Protein AF-A0A7J6A3S3-F1 (afdb_monomer)

Sequence (458 aa):
MMNRGLHRRSSSHIQTTSTERMDTSGTKVLETADDIQERRQQVLDRYRRFKELSTVRRQKLEDSYRFQFFRRDADELEKWIQEKLQIASDENYKDPSNLQGKLQKHQAFEAEVQANSGAIIKLDETGNLMISESHFASETIRSRLEELHRLWDLLLQKTKEKGVRLLQAQKLVQYLRECEDALDWITDKEAIVTSEELGQDLEHVEVLQKKFEEFQTDLAAHEERVNEVNQDAAKLTQENHPETELILKKQEEVNAAWQRLKGLAQQRQGKLFGAAEVQRFNRDVDETISWIKEKEQLMASDDFGRDLASVQALLRKH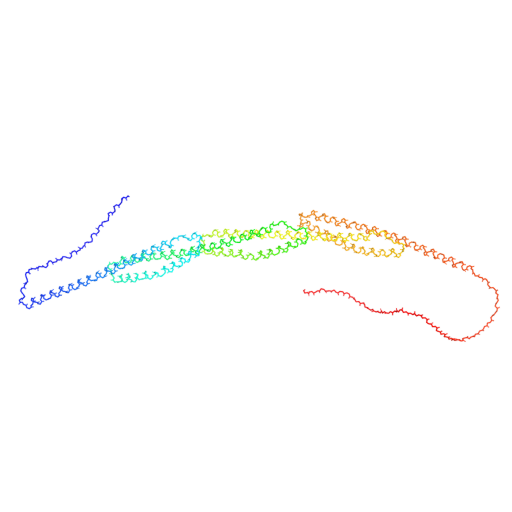EGLERDLAALEDKVNTLGGEAERLQQTHPQNASQIHLKRDELITNWEQIRTLAAERHAHLNDSYRLQRFTADFRDLTSWLCSTDTKNTRERSIPTKTALNPQPRQGGSPEHRTLRIRGGQGEAGNSSGGEGVSAGAVGAA

Organism: Ameiurus melas (NCBI:txid219545)

Solvent-accessible surface area (backbone atoms only — not comparable to full-atom values): 26618 Å² total; per-residue (Å²): 135,90,81,89,80,90,75,82,81,80,77,76,79,73,80,74,74,77,75,76,75,78,78,81,70,74,86,73,82,72,86,47,75,62,52,49,51,51,54,50,49,55,51,53,51,51,50,49,52,48,52,52,53,50,51,53,51,50,49,53,51,50,54,54,49,51,51,53,50,52,49,51,54,51,54,52,49,49,53,51,50,55,58,50,36,56,63,32,66,54,69,68,51,79,49,77,71,61,48,69,61,52,47,54,53,46,53,54,48,51,51,52,56,59,69,50,50,62,58,59,53,51,50,48,56,53,46,51,50,41,39,75,70,65,40,97,55,33,68,63,49,49,56,50,50,55,52,49,51,53,51,50,52,51,37,53,51,35,38,52,52,44,52,53,46,37,54,50,43,47,53,50,55,52,52,52,49,56,48,46,57,50,44,53,52,48,53,60,50,44,63,60,42,66,57,82,81,53,56,93,49,50,70,50,19,52,52,52,46,53,55,46,53,53,50,50,51,53,52,59,65,50,48,56,60,57,50,49,54,50,50,52,43,50,52,42,48,74,69,63,42,93,59,41,69,60,44,51,53,50,48,49,51,48,51,53,52,51,53,48,46,51,52,42,43,52,52,40,50,53,50,42,51,53,39,36,54,54,35,48,51,51,50,54,49,53,53,50,46,51,52,48,53,55,54,41,63,70,59,71,57,91,78,42,56,92,43,54,67,50,21,54,51,51,48,56,54,46,57,50,52,51,54,54,46,53,56,48,49,55,51,51,53,50,51,48,55,49,40,55,53,45,32,70,79,37,62,93,48,24,70,60,45,49,53,52,47,50,52,47,51,53,56,50,54,50,44,54,50,52,51,52,51,48,50,51,52,37,51,50,39,38,53,51,30,44,52,51,47,55,50,50,52,50,50,52,48,51,55,52,50,53,57,50,55,58,51,70,72,64,72,85,90,83,88,83,84,87,86,90,88,87,87,85,82,85,84,84,87,78,91,78,88,79,88,85,82,88,84,86,85,90,85,82,84,90,82,90,84,84,82,88,91,81,90,84,90,134

InterPro domains:
  IPR002017 Spectrin repeat [PF00435] (65-167)
  IPR002017 Spectrin repeat [PF00435] (171-272)
  IPR002017 Spectrin repeat [PF00435] (277-379)
  IPR018159 Spectrin/alpha-actinin [SM00150] (68-167)
  IPR018159 Spectrin/alpha-actinin [SM00150] (173-273)
  IPR018159 Spectrin/alpha-actinin [SM00150] (279-379)
  IPR018159 Spectrin/alpha-actinin [cd00176] (33-169)
  IPR018159 Spectrin/alpha-actinin [cd00176] (171-382)

Secondary structure (DSSP, 8-state):
-------------------------------SHHHHHHHHHHHHHHHHHHHHHHHHHHHHHHHHHHHHHHHHHHHHHHHHHHHHHHHHH--GGGS-TTHHHHHHHHHHHHHHHHHTHHHHHHHHHHHHHHHHTT-TTHHHHHHHHHHHHHHHHHHHHHHHHHHHHHHHHHHHHHHHHHHHHHHHHHHHHHHHHT-----SSHHHHHHHHHHHHHHHHHHHHHHHHHHHHHHHHHHHHHTT-TTHHHHHHHHHHHHHHHHHHHHHHHHHHHHHHHHHHHHHHHHHHHHHHHHHHHHHHHH------SSHHHHHHHHHHHHHHHHHHHHHHHHHHHHHHHHHHHHHH-GGGHHHHHHHHHHHHHHHHHHHHHHHHHHHHHHHHHHHHHHHHHHHHHHHHHHHHHHHHHHHT-PPP---------------------------------------------

Mean predicted aligned error: 14.82 Å

pLDDT: mean 84.34, std 21.34, range [29.48, 98.5]

Foldseek 3Di:
DDDDDDDDDPPDDPPPPPPPPPPPPDDPDQPDPVSVVVVVVVVVVVVVVVVVVVVVVVVLVVLV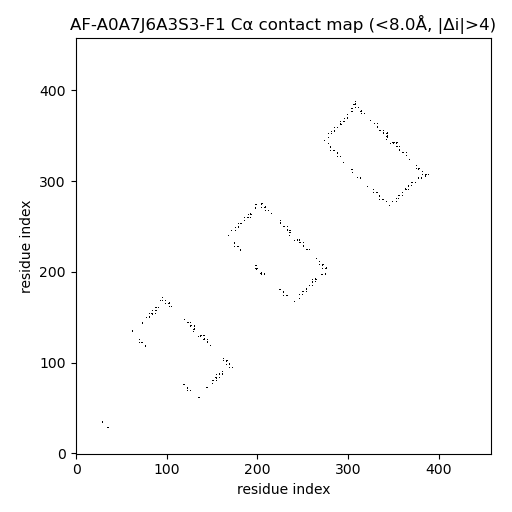VLVVVLVVLLVVLVVVLVVLLVVLQDPCLVDLPPLVVVLVVLVVSVVVLVVCPVSLVVSCVSLVVCLVVVRPCNVVSVVSNVVSVVSSVSSVVSSVVNNVSSVLSNLVVVLVVLLVVLLVVLVVLLVVLPDPDQDDALVRLVVVLVVLVVVVVVLVVCVVSLVVSVVSLVVCVVVVRVVNVVSVVSNVVSVVSSVVSVVSSVVSNLSSVLSNLLNVLLVLLVVLLVVLVVLLVVLPDPDLDDALVRLVVVLVVLVVSVVVLVVSVVSLVVSLVSLVVSCVVPVVCNVVSVVSNVVSVVSSVVSVVSSVVSNVSSVVSNVVNVVVVVVVVVVVVVVVVVVVVVVVVDDDDDDDDDDDDDDDDDDDDDDDDDDDDDDDDDDDDDDDDDDDDDDDDD

Nearest PDB structures (foldseek):
  3kbt-assembly1_A  TM=8.729E-01  e=1.247E-10  Homo sapiens
  3kbt-assembly2_B  TM=8.020E-01  e=3.133E-11  Homo sapiens
  6m3p-assembly2_B  TM=8.905E-01  e=3.599E-10  Mus musculus
  1s35-assembly1_A  TM=8.225E-01  e=2.276E-05  Homo sapiens
  7n6g-assembly1_1T  TM=2.103E-01  e=6.581E+00  Chlamydomonas reinhardtii

Structure (mmCIF, N/CA/C/O backbone):
data_AF-A0A7J6A3S3-F1
#
_entry.id   AF-A0A7J6A3S3-F1
#
loop_
_atom_site.group_PDB
_atom_site.id
_atom_site.type_symbol
_atom_site.label_atom_id
_atom_site.label_alt_id
_atom_site.label_comp_id
_atom_site.label_asym_id
_atom_site.label_entity_id
_atom_site.label_seq_id
_atom_site.pdbx_PDB_ins_code
_atom_site.Cartn_x
_atom_site.Cartn_y
_atom_site.Cartn_z
_atom_site.occupancy
_atom_site.B_iso_or_equiv
_atom_site.auth_seq_id
_atom_site.auth_comp_id
_atom_site.auth_asym_id
_atom_site.auth_atom_id
_atom_site.pdbx_PDB_model_num
ATOM 1 N N . MET A 1 1 ? -42.466 26.574 41.053 1.00 37.53 1 MET A N 1
ATOM 2 C CA . MET A 1 1 ? -43.891 26.298 40.772 1.00 37.53 1 MET A CA 1
ATOM 3 C C . MET A 1 1 ? -44.361 25.196 41.702 1.00 37.53 1 MET A C 1
ATOM 5 O O . MET A 1 1 ? -43.695 24.179 41.823 1.00 37.53 1 MET A O 1
ATOM 9 N N . MET A 1 2 ? -45.435 25.475 42.432 1.00 37.62 2 MET A N 1
ATOM 10 C CA . MET A 1 2 ? -46.061 24.598 43.418 1.00 37.62 2 MET A CA 1
ATOM 11 C C . MET A 1 2 ? -46.758 23.428 42.720 1.00 37.62 2 MET A C 1
ATOM 13 O O . MET A 1 2 ? -47.491 23.662 41.765 1.00 37.62 2 MET A O 1
ATOM 17 N N . ASN A 1 3 ? -46.628 22.205 43.240 1.00 32.72 3 ASN A N 1
ATOM 18 C CA . ASN A 1 3 ? -47.689 21.218 43.067 1.00 32.72 3 ASN A CA 1
ATOM 19 C C . ASN A 1 3 ? -47.819 20.336 44.317 1.00 32.72 3 ASN A C 1
ATOM 21 O O . ASN A 1 3 ? -46.970 19.500 44.617 1.00 32.72 3 ASN A O 1
ATOM 25 N N . ARG A 1 4 ? -48.882 20.596 45.085 1.00 41.41 4 ARG A N 1
ATOM 26 C CA . ARG A 1 4 ? -49.315 19.813 46.246 1.00 41.41 4 ARG A CA 1
ATOM 27 C C . ARG A 1 4 ? -50.158 18.645 45.734 1.00 41.41 4 ARG A C 1
ATOM 29 O O . ARG A 1 4 ? -51.322 18.834 45.402 1.00 41.41 4 ARG A O 1
ATOM 36 N N . GLY A 1 5 ? -49.580 17.448 45.697 1.00 34.69 5 GLY A N 1
ATOM 37 C CA . GLY A 1 5 ? -50.294 16.203 45.409 1.00 34.69 5 GLY A CA 1
ATOM 38 C C . GLY A 1 5 ? -50.732 15.505 46.694 1.00 34.69 5 GLY A C 1
ATOM 39 O O . GLY A 1 5 ? -49.954 14.785 47.311 1.00 34.69 5 GLY A O 1
ATOM 40 N N . LEU A 1 6 ? -51.984 15.727 47.090 1.00 40.16 6 LEU A N 1
ATOM 41 C CA . LEU A 1 6 ? -52.699 14.982 48.127 1.00 40.16 6 LEU A CA 1
ATOM 42 C C . LEU A 1 6 ? -52.705 13.480 47.796 1.00 40.16 6 LEU A C 1
ATOM 44 O O . LEU A 1 6 ? -53.370 13.075 46.847 1.00 40.16 6 LEU A O 1
ATOM 48 N N . HIS A 1 7 ? -52.033 12.649 48.597 1.00 36.28 7 HIS A N 1
ATOM 49 C CA . HIS A 1 7 ? -52.263 11.203 48.596 1.00 36.28 7 HIS A CA 1
ATOM 50 C C . HIS A 1 7 ? -52.925 10.774 49.902 1.00 36.28 7 HIS A C 1
ATOM 52 O O . HIS A 1 7 ? -52.404 10.947 51.005 1.00 36.28 7 HIS A O 1
ATOM 58 N N . ARG A 1 8 ? -54.146 10.264 49.724 1.00 33.00 8 ARG A N 1
ATOM 59 C CA . ARG A 1 8 ? -55.039 9.708 50.735 1.00 33.00 8 ARG A CA 1
ATOM 60 C C . ARG A 1 8 ? -54.307 8.674 51.590 1.00 33.00 8 ARG A C 1
ATOM 62 O O . ARG A 1 8 ? -53.804 7.679 51.081 1.00 33.00 8 ARG A O 1
ATOM 69 N N . ARG A 1 9 ? -54.343 8.878 52.907 1.00 34.47 9 ARG A N 1
ATOM 70 C CA . ARG A 1 9 ? -54.107 7.826 53.900 1.00 34.47 9 ARG A CA 1
ATOM 71 C C . ARG A 1 9 ? -55.178 6.747 53.727 1.00 34.47 9 ARG A C 1
ATOM 73 O O . ARG A 1 9 ? -56.322 6.955 54.125 1.00 34.47 9 ARG A O 1
ATOM 80 N N . SER A 1 10 ? -54.810 5.600 53.165 1.00 32.97 10 SER A N 1
ATOM 81 C CA . SER A 1 10 ? -55.594 4.375 53.322 1.00 32.97 10 SER A CA 1
ATOM 82 C C . SER A 1 10 ? -55.461 3.921 54.771 1.00 32.97 10 SER A C 1
ATOM 84 O O . SER A 1 10 ? -54.450 3.364 55.187 1.00 32.97 10 SER A O 1
ATOM 86 N N . SER A 1 11 ? -56.482 4.261 55.554 1.00 33.53 11 SER A N 1
ATOM 87 C CA . SER A 1 11 ? -56.686 3.816 56.926 1.00 33.53 11 SER A CA 1
ATOM 88 C C . SER A 1 11 ? -56.965 2.313 56.912 1.00 33.53 11 SER A C 1
ATOM 90 O O . SER A 1 11 ? -58.098 1.884 56.698 1.00 33.53 11 SER A O 1
ATOM 92 N N . SER A 1 12 ? -55.926 1.497 57.086 1.00 36.50 12 SER A N 1
ATOM 93 C CA . SER A 1 12 ? -56.087 0.078 57.383 1.00 36.50 12 SER A CA 1
ATOM 94 C C . SER A 1 12 ? -56.670 -0.035 58.788 1.00 36.50 12 SER A C 1
ATOM 96 O O . SER A 1 12 ? -55.982 0.224 59.778 1.00 36.50 12 SER A O 1
ATOM 98 N N . HIS A 1 13 ? -57.961 -0.364 58.843 1.00 31.50 13 HIS A N 1
ATOM 99 C CA . HIS A 1 13 ? -58.695 -0.742 60.043 1.00 31.50 13 HIS A CA 1
ATOM 100 C C . HIS A 1 13 ? -57.871 -1.741 60.861 1.00 31.50 13 HIS A C 1
ATOM 102 O O . HIS A 1 13 ? -57.792 -2.925 60.539 1.00 31.50 13 HIS A O 1
ATOM 108 N N . ILE A 1 14 ? -57.274 -1.259 61.947 1.00 33.75 14 ILE A N 1
ATOM 109 C CA . ILE A 1 14 ? -56.902 -2.115 63.062 1.00 33.75 14 ILE A CA 1
ATOM 110 C C . ILE A 1 14 ? -58.241 -2.543 63.652 1.00 33.75 14 ILE A C 1
ATOM 112 O O . ILE A 1 14 ? -58.913 -1.741 64.300 1.00 33.75 14 ILE A O 1
ATOM 116 N N . GLN A 1 15 ? -58.661 -3.782 63.385 1.00 30.69 15 GLN A N 1
ATOM 117 C CA . GLN A 1 15 ? -59.634 -4.443 64.243 1.00 30.69 15 GLN A CA 1
ATOM 118 C C . GLN A 1 15 ? -59.018 -4.459 65.639 1.00 30.69 15 GLN A C 1
ATOM 120 O O . GLN A 1 15 ? -58.159 -5.275 65.965 1.00 30.69 15 GLN A O 1
ATOM 125 N N . THR A 1 16 ? -59.415 -3.477 66.441 1.00 29.48 16 THR A N 1
ATOM 126 C CA . THR A 1 16 ? -59.269 -3.483 67.883 1.00 29.48 16 THR A CA 1
ATOM 127 C C . THR A 1 16 ? -59.963 -4.745 68.364 1.00 29.48 16 THR A C 1
ATOM 129 O O . THR A 1 16 ? -61.187 -4.784 68.467 1.00 29.48 16 THR A O 1
ATOM 132 N N . THR A 1 17 ? -59.193 -5.806 68.598 1.00 33.88 17 THR A N 1
ATOM 133 C CA . THR A 1 17 ? -59.654 -6.934 69.397 1.00 33.88 17 THR A CA 1
ATOM 134 C C . THR A 1 17 ? -60.092 -6.342 70.723 1.00 33.88 17 THR A C 1
ATOM 136 O O . THR A 1 17 ? -59.249 -5.815 71.453 1.00 33.88 17 THR A O 1
ATOM 139 N N . SER A 1 18 ? -61.404 -6.348 70.970 1.00 31.77 18 SER A N 1
ATOM 140 C CA . SER A 1 18 ? -62.018 -5.927 72.219 1.00 31.77 18 SER A CA 1
ATOM 141 C C . SER A 1 18 ? -61.212 -6.488 73.380 1.00 31.77 18 SER A C 1
ATOM 143 O O . SER A 1 18 ? -61.221 -7.688 73.646 1.00 31.77 18 SER A O 1
ATOM 145 N N . THR A 1 19 ? -60.473 -5.614 74.051 1.00 40.25 19 THR A N 1
ATOM 146 C CA . THR A 1 19 ? -59.944 -5.870 75.378 1.00 40.25 19 THR A CA 1
ATOM 147 C C . THR A 1 19 ? -61.158 -5.979 76.286 1.00 40.25 19 THR A C 1
ATOM 149 O O . THR A 1 19 ? -61.692 -4.972 76.749 1.00 40.25 19 THR A O 1
ATOM 152 N N . GLU A 1 20 ? -61.632 -7.207 76.504 1.00 38.62 20 GLU A N 1
ATOM 153 C CA . GLU A 1 20 ? -62.482 -7.508 77.649 1.00 38.62 20 GLU A CA 1
ATOM 154 C C . GLU A 1 20 ? -61.769 -6.955 78.883 1.00 38.62 20 GLU A C 1
ATOM 156 O O . GLU A 1 20 ? -60.690 -7.414 79.272 1.00 38.62 20 GLU A O 1
ATOM 161 N N . ARG A 1 21 ? -62.342 -5.888 79.449 1.00 39.34 21 ARG A N 1
ATOM 162 C CA . ARG A 1 21 ? -61.961 -5.383 80.762 1.00 39.34 21 ARG A CA 1
ATOM 163 C C . ARG A 1 21 ? -62.037 -6.569 81.713 1.00 39.34 21 ARG A C 1
ATOM 165 O O . ARG A 1 21 ? -63.109 -7.139 81.885 1.00 39.34 21 ARG A O 1
ATOM 172 N N . MET A 1 22 ? -60.906 -6.937 82.315 1.00 42.81 22 MET A N 1
ATOM 173 C CA . MET A 1 22 ? -60.931 -7.826 83.468 1.00 42.81 22 MET A CA 1
ATOM 174 C C . MET A 1 22 ? -61.766 -7.136 84.540 1.00 42.81 22 MET A C 1
ATOM 176 O O . MET A 1 22 ? -61.355 -6.110 85.078 1.00 42.81 22 MET A O 1
ATOM 180 N N . ASP A 1 23 ? -62.942 -7.693 84.802 1.00 41.81 23 ASP A N 1
ATOM 181 C CA . ASP A 1 23 ? -63.713 -7.392 85.992 1.00 41.81 23 ASP A CA 1
ATOM 182 C C . ASP A 1 23 ? -62.837 -7.724 87.208 1.00 41.81 23 ASP A C 1
ATOM 184 O O . ASP A 1 23 ? -62.494 -8.880 87.461 1.00 41.81 23 ASP A O 1
ATOM 188 N N . THR A 1 24 ? -62.388 -6.686 87.909 1.00 43.84 24 THR A N 1
ATOM 189 C CA . THR A 1 24 ? -61.737 -6.793 89.214 1.00 43.84 24 THR A CA 1
ATOM 190 C C . THR A 1 24 ? -62.798 -6.630 90.299 1.00 43.84 24 THR A C 1
ATOM 192 O O . THR A 1 24 ? -62.656 -5.792 91.190 1.00 43.84 24 THR A O 1
ATOM 195 N N . SER A 1 25 ? -63.895 -7.383 90.211 1.00 40.28 25 SER A N 1
ATOM 196 C CA . SER A 1 25 ? -64.714 -7.656 91.386 1.00 40.28 25 SER A CA 1
ATOM 197 C C . SER A 1 25 ? -63.900 -8.556 92.328 1.00 40.28 25 SER A C 1
ATOM 199 O O . SER A 1 25 ? -63.110 -9.393 91.886 1.00 40.28 25 SER A O 1
ATOM 201 N N . GLY A 1 26 ? -63.972 -8.255 93.628 1.00 46.59 26 GLY A N 1
ATOM 202 C CA . GLY A 1 26 ? -63.025 -8.689 94.658 1.00 46.59 26 GLY A CA 1
ATOM 203 C C . GLY A 1 26 ? -62.663 -10.174 94.621 1.00 46.59 26 GLY A C 1
ATOM 204 O O . GLY A 1 26 ? -63.482 -11.026 94.288 1.00 46.59 26 GLY A O 1
ATOM 205 N N . THR A 1 27 ? -61.413 -10.470 94.977 1.00 53.56 27 THR A N 1
ATOM 206 C CA . THR A 1 27 ? -60.845 -11.816 95.105 1.00 53.56 27 THR A CA 1
ATOM 207 C C . THR A 1 27 ? -61.840 -12.748 95.807 1.00 53.56 27 THR A C 1
ATOM 209 O O . THR A 1 27 ? -62.003 -12.659 97.023 1.00 53.56 27 THR A O 1
ATOM 212 N N . LYS A 1 28 ? -62.539 -13.612 95.054 1.00 59.28 28 LYS A N 1
ATOM 213 C CA . LYS A 1 28 ? -63.401 -14.649 95.638 1.00 59.28 28 LYS A CA 1
ATOM 214 C C . LYS A 1 28 ? -62.560 -15.480 96.607 1.00 59.28 28 LYS A C 1
ATOM 216 O O . LYS A 1 28 ? -61.466 -15.920 96.245 1.00 59.28 28 LYS A O 1
ATOM 221 N N . VAL A 1 29 ? -63.059 -15.656 97.828 1.00 58.66 29 VAL A N 1
ATOM 222 C CA . VAL A 1 29 ? -62.458 -16.550 98.820 1.00 58.66 29 VAL A CA 1
ATOM 223 C C . VAL A 1 29 ? -62.518 -17.964 98.237 1.00 58.66 29 VAL A C 1
ATOM 225 O O . VAL A 1 29 ? -63.577 -18.412 97.811 1.00 58.66 29 VAL A O 1
ATOM 228 N N . LEU A 1 30 ? -61.360 -18.613 98.109 1.00 69.50 30 LEU A N 1
ATOM 229 C CA . LEU A 1 30 ? -61.243 -19.967 97.567 1.00 69.50 30 LEU A CA 1
ATOM 230 C C . LEU A 1 30 ? -61.610 -20.945 98.689 1.00 69.50 30 LEU A C 1
ATOM 232 O O . LEU A 1 30 ? -60.793 -21.179 99.578 1.00 69.50 30 LEU A O 1
ATOM 236 N N . GLU A 1 31 ? -62.839 -21.456 98.689 1.00 67.69 31 GLU A N 1
ATOM 237 C CA . GLU A 1 31 ? -63.371 -22.270 99.794 1.00 67.69 31 GLU A CA 1
ATOM 238 C C . GLU A 1 31 ? -63.312 -23.775 99.500 1.00 67.69 31 GLU A C 1
ATOM 240 O O . GLU A 1 31 ? -63.261 -24.582 100.430 1.00 67.69 31 GLU A O 1
ATOM 245 N N . THR A 1 32 ? -63.253 -24.169 98.223 1.00 74.06 32 THR A N 1
ATOM 246 C CA . THR A 1 32 ? -63.223 -25.577 97.804 1.00 74.06 32 THR A CA 1
ATOM 247 C C . THR A 1 32 ? -61.978 -25.930 96.984 1.00 74.06 32 THR A C 1
ATOM 249 O O . THR A 1 32 ? -61.327 -25.076 96.379 1.00 74.06 32 THR A O 1
ATOM 252 N N . ALA A 1 33 ? -61.632 -27.222 96.948 1.00 77.81 33 ALA A N 1
ATOM 253 C CA . ALA A 1 33 ? -60.543 -27.724 96.107 1.00 77.81 33 ALA A CA 1
ATOM 254 C C . ALA A 1 33 ? -60.782 -27.434 94.610 1.00 77.81 33 ALA A C 1
ATOM 256 O O . ALA A 1 33 ? -59.825 -27.171 93.878 1.00 77.81 33 ALA A O 1
ATOM 257 N N . ASP A 1 34 ? -62.047 -27.412 94.181 1.00 81.44 34 ASP A N 1
ATOM 258 C CA . ASP A 1 34 ? -62.448 -27.122 92.804 1.00 81.44 34 ASP A CA 1
ATOM 259 C C . ASP A 1 34 ? -62.225 -25.645 92.435 1.00 81.44 34 ASP A C 1
ATOM 261 O O . ASP A 1 34 ? -61.692 -25.364 91.360 1.00 81.44 34 ASP A O 1
ATOM 265 N N . ASP A 1 35 ? -62.496 -24.701 93.348 1.00 79.81 35 ASP A N 1
ATOM 266 C CA . ASP A 1 35 ? -62.210 -23.269 93.131 1.00 79.81 35 ASP A CA 1
ATOM 267 C C . ASP A 1 35 ? -60.703 -23.013 92.939 1.00 79.81 35 ASP A C 1
ATOM 269 O O . ASP A 1 35 ? -60.275 -22.216 92.094 1.00 79.81 35 ASP A O 1
ATOM 273 N N . ILE A 1 36 ? -59.866 -23.714 93.715 1.00 82.19 36 ILE A N 1
ATOM 274 C CA . ILE A 1 36 ? -58.401 -23.645 93.611 1.00 82.19 36 ILE A CA 1
ATOM 275 C C . ILE A 1 36 ? -57.933 -24.249 92.277 1.00 82.19 36 ILE A C 1
ATOM 277 O O . ILE A 1 36 ? -57.057 -23.680 91.613 1.00 82.19 36 ILE A O 1
ATOM 281 N N . GLN A 1 37 ? -58.521 -25.376 91.863 1.00 85.75 37 GLN A N 1
ATOM 282 C CA . GLN A 1 37 ? -58.236 -26.046 90.593 1.00 85.75 37 GLN A CA 1
ATOM 283 C C . GLN A 1 37 ? -58.586 -25.148 89.394 1.00 85.75 37 GLN A C 1
ATOM 285 O O . GLN A 1 37 ? -57.760 -24.978 88.492 1.00 85.75 37 GLN A O 1
ATOM 290 N N . GLU A 1 38 ? -59.764 -24.521 89.399 1.00 86.25 38 GLU A N 1
ATOM 291 C CA . GLU A 1 38 ? -60.204 -23.611 88.339 1.00 86.25 38 GLU A CA 1
ATOM 292 C C . GLU A 1 38 ? -59.307 -22.369 88.269 1.00 86.25 38 GLU A C 1
ATOM 294 O O . GLU A 1 38 ? -58.834 -21.983 87.193 1.00 86.25 38 GLU A O 1
ATOM 299 N N . ARG A 1 39 ? -58.977 -21.770 89.422 1.00 85.12 39 ARG A N 1
ATOM 300 C CA . ARG A 1 39 ? -58.088 -20.606 89.468 1.00 85.12 39 ARG A CA 1
ATOM 301 C C . ARG A 1 39 ? -56.684 -20.936 88.963 1.00 85.12 39 ARG A C 1
ATOM 303 O O . ARG A 1 39 ? -56.104 -20.143 88.216 1.00 85.12 39 ARG A O 1
ATOM 310 N N . ARG A 1 40 ? -56.151 -22.111 89.314 1.00 89.12 40 ARG A N 1
ATOM 311 C CA . ARG A 1 40 ? -54.890 -22.635 88.766 1.00 89.12 40 ARG A CA 1
ATOM 312 C C . ARG A 1 40 ? -54.973 -22.777 87.246 1.00 89.12 40 ARG A C 1
ATOM 314 O O . ARG A 1 40 ? -54.047 -22.341 86.563 1.00 89.12 40 ARG A O 1
ATOM 321 N N . GLN A 1 41 ? -56.062 -23.332 86.714 1.00 91.88 41 GLN A N 1
ATOM 322 C CA . GLN A 1 41 ? -56.245 -23.506 85.272 1.00 91.88 41 GLN A CA 1
ATOM 323 C C . GLN A 1 41 ? -56.270 -22.160 84.533 1.00 91.88 41 GLN A C 1
ATOM 325 O O . GLN A 1 41 ? -55.527 -21.978 83.570 1.00 91.88 41 GLN A O 1
ATOM 330 N N . GLN A 1 42 ? -57.008 -21.171 85.047 1.00 91.00 42 GLN A N 1
ATOM 331 C CA . GLN A 1 42 ? -57.034 -19.812 84.491 1.00 91.00 42 GLN A CA 1
ATOM 332 C C . GLN A 1 42 ? -55.644 -19.154 84.473 1.00 91.00 42 GLN A C 1
ATOM 334 O O . GLN A 1 42 ? -55.289 -18.474 83.508 1.00 91.00 42 GLN A O 1
ATOM 339 N N . VAL A 1 43 ? -54.842 -19.339 85.530 1.00 91.94 43 VAL A N 1
ATOM 340 C CA . VAL A 1 43 ? -53.462 -18.825 85.589 1.00 91.94 43 VAL A CA 1
ATOM 341 C C . VAL A 1 43 ? -52.571 -19.531 84.566 1.00 91.94 43 VAL A C 1
ATOM 343 O O . VAL A 1 43 ? -51.825 -18.857 83.854 1.00 91.94 43 VAL A O 1
ATOM 346 N N . LEU A 1 44 ? -52.672 -20.858 84.440 1.00 93.50 44 LEU A N 1
ATOM 347 C CA . LEU A 1 44 ? -51.922 -21.632 83.446 1.00 93.50 44 LEU A CA 1
ATOM 348 C C . LEU A 1 44 ? -52.289 -21.238 82.010 1.00 93.50 44 LEU A C 1
ATOM 350 O O . LEU A 1 44 ? -51.402 -21.141 81.162 1.00 93.50 44 LEU A O 1
ATOM 354 N N . ASP A 1 45 ? -53.564 -20.970 81.735 1.00 93.31 45 ASP A N 1
ATOM 355 C CA . ASP A 1 45 ? -54.037 -20.539 80.416 1.00 93.31 45 ASP A CA 1
ATOM 356 C C . ASP A 1 45 ? -53.584 -19.112 80.093 1.00 93.31 45 ASP A C 1
ATOM 358 O O . ASP A 1 45 ? -53.100 -18.847 78.990 1.00 93.31 45 ASP A O 1
ATOM 362 N N . ARG A 1 46 ? -53.647 -18.195 81.071 1.00 92.94 46 ARG A N 1
ATOM 363 C CA . ARG A 1 46 ? -53.092 -16.838 80.933 1.00 92.94 46 ARG A CA 1
ATOM 364 C C . ARG A 1 46 ? -51.586 -16.870 80.694 1.00 92.94 46 ARG A C 1
ATOM 366 O O . ARG A 1 46 ? -51.100 -16.139 79.833 1.00 92.94 46 ARG A O 1
ATOM 373 N N . TYR A 1 47 ? -50.854 -17.721 81.411 1.00 92.44 47 TYR A N 1
ATOM 374 C CA . TYR A 1 47 ? -49.414 -17.884 81.225 1.00 92.44 47 TYR A CA 1
ATOM 375 C C . TYR A 1 47 ? -49.076 -18.479 79.852 1.00 92.44 47 TYR A C 1
ATOM 377 O O . TYR A 1 47 ? -48.181 -17.970 79.178 1.00 92.44 47 TYR A O 1
ATOM 385 N N . ARG A 1 48 ? -49.825 -19.494 79.390 1.00 94.06 48 ARG A N 1
ATOM 386 C CA . ARG A 1 48 ? -49.691 -20.047 78.029 1.00 94.06 48 ARG A CA 1
ATOM 387 C C . ARG A 1 48 ? -49.916 -18.979 76.963 1.00 94.06 48 ARG A C 1
ATOM 389 O O . ARG A 1 48 ? -49.035 -18.765 76.135 1.00 94.06 48 ARG A O 1
ATOM 396 N N . ARG A 1 49 ? -51.017 -18.229 77.059 1.00 93.94 49 ARG A N 1
ATOM 397 C CA . ARG A 1 49 ? -51.331 -17.136 76.127 1.00 93.94 49 ARG A CA 1
ATOM 398 C C . ARG A 1 49 ? -50.268 -16.035 76.149 1.00 93.94 49 ARG A C 1
ATOM 400 O O . ARG A 1 49 ? -49.874 -15.539 75.100 1.00 93.94 49 ARG A O 1
ATOM 407 N N . PHE A 1 50 ? -49.763 -15.664 77.326 1.00 94.31 50 PHE A N 1
ATOM 408 C CA . PHE A 1 50 ? -48.649 -14.719 77.444 1.00 94.31 50 PHE A CA 1
ATOM 409 C C . PHE A 1 50 ? -47.378 -15.245 76.763 1.00 94.31 50 PHE A C 1
ATOM 411 O O . PHE A 1 50 ? -46.727 -14.499 76.033 1.00 94.31 50 PHE A O 1
ATOM 418 N N . LYS A 1 51 ? -47.036 -16.526 76.955 1.00 94.75 51 LYS A N 1
ATOM 419 C CA . LYS A 1 51 ? -45.869 -17.162 76.328 1.00 94.75 51 LYS A CA 1
ATOM 420 C C . LYS A 1 51 ? -45.995 -17.205 74.801 1.00 94.75 51 LYS A C 1
ATOM 422 O O . LYS A 1 51 ? -45.028 -16.890 74.106 1.00 94.75 51 LYS A O 1
ATOM 427 N N . GLU A 1 52 ? -47.176 -17.532 74.284 1.00 94.44 52 GLU A N 1
ATOM 428 C CA . GLU A 1 52 ? -47.488 -17.498 72.849 1.00 94.44 52 GLU A CA 1
ATOM 429 C C . GLU A 1 52 ? -47.361 -16.076 72.288 1.00 94.44 52 GLU A C 1
ATOM 431 O O . GLU A 1 52 ? -46.591 -15.850 71.356 1.00 94.44 52 GLU A O 1
ATOM 436 N N . LEU A 1 53 ? -48.022 -15.090 72.906 1.00 93.50 53 LEU A N 1
ATOM 437 C CA . LEU A 1 53 ? -47.951 -13.684 72.487 1.00 93.50 53 LEU A CA 1
ATOM 438 C C . LEU A 1 53 ? -46.524 -13.124 72.551 1.00 93.50 53 LEU A C 1
ATOM 440 O O . LEU A 1 53 ? -46.119 -12.371 71.666 1.00 93.50 53 LEU A O 1
ATOM 444 N N . SER A 1 54 ? -45.749 -13.498 73.570 1.00 93.88 54 SER A N 1
ATOM 445 C CA . SER A 1 54 ? -44.339 -13.119 73.703 1.00 93.88 54 SER A CA 1
ATOM 446 C C . SER A 1 54 ? -43.485 -13.728 72.586 1.00 93.88 54 SER A C 1
ATOM 448 O O . SER A 1 54 ? -42.669 -13.032 71.983 1.00 93.88 54 SER A O 1
ATOM 450 N N . THR A 1 55 ? -43.728 -14.996 72.236 1.00 93.62 55 THR A N 1
ATOM 451 C CA . THR A 1 55 ? -43.039 -15.681 71.129 1.00 93.62 55 THR A CA 1
ATOM 452 C C . THR A 1 55 ? -43.356 -15.024 69.787 1.00 93.62 55 THR A C 1
ATOM 454 O O . THR A 1 55 ? -42.436 -14.689 69.044 1.00 93.62 55 THR A O 1
ATOM 457 N N . VAL A 1 56 ? -44.634 -14.741 69.518 1.00 92.19 56 VAL A N 1
ATOM 458 C CA . VAL A 1 56 ? -45.069 -14.024 68.307 1.00 92.19 56 VAL A CA 1
ATOM 459 C C . VAL A 1 56 ? -44.464 -12.621 68.251 1.00 92.19 56 VAL A C 1
ATOM 461 O O . VAL A 1 56 ? -44.015 -12.177 67.196 1.00 92.19 56 VAL A O 1
ATOM 464 N N . ARG A 1 57 ? -44.419 -11.902 69.381 1.00 93.50 57 ARG A N 1
ATOM 465 C CA . ARG A 1 57 ? -43.800 -10.571 69.444 1.00 93.50 57 ARG A CA 1
ATOM 466 C C . ARG A 1 57 ? -42.303 -10.629 69.151 1.00 93.50 57 ARG A C 1
ATOM 468 O O . ARG A 1 57 ? -41.819 -9.775 68.416 1.00 93.50 57 ARG A O 1
ATOM 475 N N . ARG A 1 58 ? -41.585 -11.611 69.705 1.00 94.38 58 ARG A N 1
ATOM 476 C CA . ARG A 1 58 ? -40.160 -11.823 69.422 1.00 94.38 58 ARG A CA 1
ATOM 477 C C . ARG A 1 58 ? -39.932 -12.073 67.933 1.00 94.38 58 ARG A C 1
ATOM 479 O O . ARG A 1 58 ? -39.098 -11.393 67.352 1.00 94.38 58 ARG A O 1
ATOM 486 N N . GLN A 1 59 ? -40.718 -12.958 67.321 1.00 92.12 59 GLN A N 1
ATOM 487 C CA . GLN A 1 59 ? -40.607 -13.268 65.895 1.00 92.12 59 GLN A CA 1
ATOM 488 C C . GLN A 1 59 ? -40.860 -12.036 65.015 1.00 92.12 59 GLN A C 1
ATOM 490 O O . GLN A 1 59 ? -40.048 -11.725 64.156 1.00 92.12 59 GLN A O 1
ATOM 495 N N . LYS A 1 60 ? -41.898 -11.240 65.307 1.00 91.44 60 LYS A N 1
ATOM 496 C CA . LYS A 1 60 ? -42.158 -9.979 64.583 1.00 91.44 60 LYS A CA 1
ATOM 497 C C . LYS A 1 60 ? -41.010 -8.969 64.680 1.00 91.44 60 LYS A C 1
ATOM 499 O O . LYS A 1 60 ? -40.766 -8.230 63.730 1.00 91.44 60 LYS A O 1
ATOM 504 N N . LEU A 1 61 ? -40.343 -8.891 65.833 1.00 93.75 61 LEU A N 1
ATOM 505 C CA . LEU A 1 61 ? -39.186 -8.009 66.014 1.00 93.75 61 LEU A CA 1
ATOM 506 C C . LEU A 1 61 ? -37.969 -8.514 65.236 1.00 93.75 61 LEU A C 1
ATOM 508 O O . LEU A 1 61 ? -37.258 -7.709 64.643 1.00 93.75 61 LEU A O 1
ATOM 512 N N . GLU A 1 62 ? -37.756 -9.826 65.222 1.00 94.12 62 GLU A N 1
ATOM 513 C CA . GLU A 1 62 ? -36.680 -10.482 64.480 1.00 94.12 62 GLU A CA 1
ATOM 514 C C . GLU A 1 62 ? -36.860 -10.320 62.963 1.00 94.12 62 GLU A C 1
ATOM 516 O O . GLU A 1 62 ? -35.945 -9.859 62.284 1.00 94.12 62 GLU A O 1
ATOM 521 N N . ASP A 1 63 ? -38.070 -10.555 62.456 1.00 92.50 63 ASP A N 1
ATOM 522 C CA . ASP A 1 63 ? -38.466 -10.295 61.067 1.00 92.50 63 ASP A CA 1
ATOM 523 C C . ASP A 1 63 ? -38.249 -8.819 60.697 1.00 92.50 63 ASP A C 1
ATOM 525 O O . ASP A 1 63 ? -37.570 -8.484 59.723 1.00 92.50 63 ASP A O 1
ATOM 529 N N . SER A 1 64 ? -38.738 -7.896 61.535 1.00 95.19 64 SER A N 1
ATOM 530 C CA . SER A 1 64 ? -38.531 -6.462 61.313 1.00 95.19 64 SER A CA 1
ATOM 531 C C . SER A 1 64 ? -37.049 -6.077 61.306 1.00 95.19 64 SER A C 1
ATOM 533 O O . SER A 1 64 ? -36.670 -5.184 60.549 1.00 95.19 64 SER A O 1
ATOM 535 N N . TYR A 1 65 ? -36.216 -6.698 62.143 1.00 95.00 65 TYR A N 1
ATOM 536 C CA . TYR A 1 65 ? -34.775 -6.450 62.174 1.00 95.00 65 TYR A CA 1
ATOM 537 C C . TYR A 1 65 ? -34.099 -6.941 60.888 1.00 95.00 65 TYR A C 1
ATOM 539 O O . TYR A 1 65 ? -33.384 -6.169 60.245 1.00 95.00 65 TYR A O 1
ATOM 547 N N . ARG A 1 66 ? -34.392 -8.178 60.465 1.00 95.75 66 ARG A N 1
ATOM 548 C CA . ARG A 1 66 ? -33.877 -8.765 59.216 1.00 95.75 66 ARG A CA 1
ATOM 549 C C . ARG A 1 66 ? -34.242 -7.914 58.005 1.00 95.75 66 ARG A C 1
ATOM 551 O O . ARG A 1 66 ? -33.386 -7.646 57.169 1.00 95.75 66 ARG A O 1
ATOM 558 N N . PHE A 1 67 ? -35.475 -7.412 57.949 1.00 96.69 67 PHE A N 1
ATOM 559 C CA . PHE A 1 67 ? -35.917 -6.533 56.867 1.00 96.69 67 PHE A CA 1
ATOM 560 C C . PHE A 1 67 ? -35.169 -5.200 56.813 1.00 96.69 67 PHE A C 1
ATOM 562 O O . PHE A 1 67 ? -34.818 -4.750 55.726 1.00 96.69 67 PHE A O 1
ATOM 569 N N . GLN A 1 68 ? -34.898 -4.565 57.957 1.00 96.62 68 GLN A N 1
ATOM 570 C CA . GLN A 1 68 ? -34.122 -3.319 57.969 1.00 96.62 68 GLN A CA 1
ATOM 571 C C . GLN A 1 68 ? -32.672 -3.550 57.537 1.00 96.62 68 GLN A C 1
ATOM 573 O O . GLN A 1 68 ? -32.114 -2.717 56.826 1.00 96.62 68 GLN A O 1
ATOM 578 N N . PHE A 1 69 ? -32.081 -4.682 57.928 1.00 95.81 69 PHE A N 1
ATOM 579 C CA . PHE A 1 69 ? -30.733 -5.055 57.505 1.00 95.81 69 PHE A CA 1
ATOM 580 C C . PHE A 1 69 ? -30.676 -5.306 55.993 1.00 95.81 69 PHE A C 1
ATOM 582 O O . PHE A 1 69 ? -29.879 -4.674 55.308 1.00 95.81 69 PHE A O 1
ATOM 589 N N . PHE A 1 70 ? -31.596 -6.123 55.464 1.00 97.69 70 PHE A N 1
ATOM 590 C CA . PHE A 1 70 ? -31.748 -6.345 54.023 1.00 97.69 70 PHE A CA 1
ATOM 591 C C . PHE A 1 70 ? -31.915 -5.027 53.261 1.00 97.69 70 PHE A C 1
ATOM 593 O O . PHE A 1 70 ? -31.238 -4.791 52.266 1.00 97.69 70 PHE A O 1
ATOM 600 N N . ARG A 1 71 ? -32.801 -4.146 53.740 1.00 97.56 71 ARG A N 1
ATOM 601 C CA . ARG A 1 71 ? -33.070 -2.863 53.089 1.00 97.56 71 ARG A CA 1
ATOM 602 C C . ARG A 1 71 ? -31.827 -1.979 53.038 1.00 97.56 71 ARG A C 1
ATOM 604 O O . ARG A 1 71 ? -31.558 -1.401 51.993 1.00 97.56 71 ARG A O 1
ATOM 611 N N . ARG A 1 72 ? -3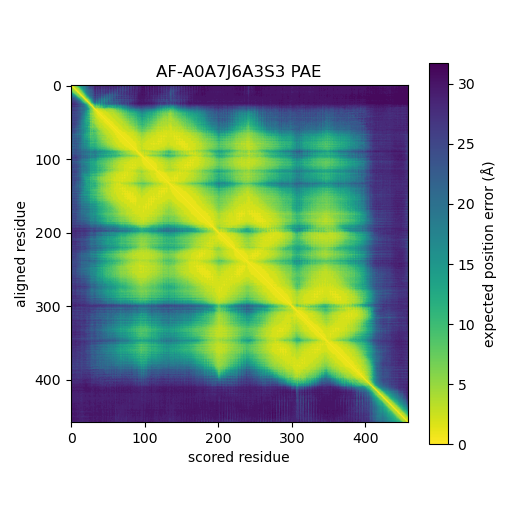1.088 -1.869 54.145 1.00 97.50 72 ARG A N 1
ATOM 612 C CA . ARG A 1 72 ? -29.843 -1.094 54.186 1.00 97.50 72 ARG A CA 1
ATOM 613 C C . ARG A 1 72 ? -28.851 -1.623 53.152 1.00 97.50 72 ARG A C 1
ATOM 615 O O . ARG A 1 72 ? -28.361 -0.841 52.349 1.00 97.50 72 ARG A O 1
ATOM 622 N N . ASP A 1 73 ? -28.602 -2.928 53.154 1.00 97.12 73 ASP A N 1
ATOM 623 C CA . ASP A 1 73 ? -27.624 -3.549 52.257 1.00 97.12 73 ASP A CA 1
ATOM 624 C C . ASP A 1 73 ? -28.046 -3.408 50.783 1.00 97.12 73 ASP A C 1
ATOM 626 O O . ASP A 1 73 ? -27.215 -3.140 49.916 1.00 97.12 73 ASP A O 1
ATOM 630 N N . ALA A 1 74 ? -29.349 -3.508 50.498 1.00 98.00 74 ALA A N 1
ATOM 631 C CA . ALA A 1 74 ? -29.913 -3.267 49.173 1.00 98.00 74 ALA A CA 1
ATOM 632 C C . ALA A 1 74 ? -29.740 -1.807 48.716 1.00 98.00 74 ALA A C 1
ATOM 634 O O . ALA A 1 74 ? -29.371 -1.567 47.569 1.00 98.00 74 ALA A O 1
ATOM 635 N N . ASP A 1 75 ? -29.988 -0.834 49.597 1.00 97.69 75 ASP A N 1
ATOM 636 C CA . ASP A 1 75 ? -29.825 0.593 49.295 1.00 97.69 75 ASP A CA 1
ATOM 637 C C . ASP A 1 75 ? -28.337 0.963 49.111 1.00 97.69 75 ASP A C 1
ATOM 639 O O . ASP A 1 75 ? -27.993 1.758 48.234 1.00 97.69 75 ASP A O 1
ATOM 643 N N . GLU A 1 76 ? -27.439 0.356 49.893 1.00 97.44 76 GLU A N 1
ATOM 644 C CA . GLU A 1 76 ? -25.986 0.503 49.740 1.00 97.44 76 GLU A CA 1
ATOM 645 C C . GLU A 1 76 ? -25.495 -0.067 48.403 1.00 97.44 76 GLU A C 1
ATOM 647 O O . GLU A 1 76 ? -24.749 0.609 47.686 1.00 97.44 76 GLU A O 1
ATOM 652 N N . LEU A 1 77 ? -25.952 -1.270 48.030 1.00 97.44 77 LEU A N 1
ATOM 653 C CA . LEU A 1 77 ? -25.615 -1.869 46.741 1.00 97.44 77 LEU A CA 1
ATOM 654 C C . LEU A 1 77 ? -26.176 -1.046 45.578 1.00 97.44 77 LEU A C 1
ATOM 656 O O . LEU A 1 77 ? -25.446 -0.780 44.626 1.00 97.44 77 LEU A O 1
ATOM 660 N N . GLU A 1 78 ? -27.437 -0.610 45.644 1.00 97.88 78 GLU A N 1
ATOM 661 C CA . GLU A 1 78 ? -28.033 0.221 44.593 1.00 97.88 78 GLU A CA 1
ATOM 662 C C . GLU A 1 78 ? -27.220 1.499 44.375 1.00 97.88 78 GLU A C 1
ATOM 664 O O . GLU A 1 78 ? -26.885 1.828 43.235 1.00 97.88 78 GLU A O 1
ATOM 669 N N . LYS A 1 79 ? -26.871 2.205 45.457 1.00 98.00 79 LYS A N 1
ATOM 670 C CA . LYS A 1 79 ? -26.076 3.431 45.371 1.00 98.00 79 LYS A CA 1
ATOM 671 C C . LYS A 1 79 ? -24.732 3.167 44.692 1.00 98.00 79 LYS A C 1
ATOM 673 O O . LYS A 1 79 ? -24.347 3.910 43.791 1.00 98.00 79 LYS A O 1
ATOM 678 N N . TRP A 1 80 ? -24.050 2.091 45.082 1.00 98.00 80 TRP A N 1
ATOM 679 C CA . TRP A 1 80 ? -22.795 1.696 44.451 1.00 98.00 80 TRP A CA 1
ATOM 680 C C . TRP A 1 80 ? -22.984 1.376 42.958 1.00 98.00 80 TRP A C 1
ATOM 682 O O . TRP A 1 80 ? -22.214 1.867 42.131 1.00 98.00 80 TRP A O 1
ATOM 692 N N . ILE A 1 81 ? -24.032 0.631 42.579 1.00 98.12 81 ILE A N 1
ATOM 693 C CA . ILE A 1 81 ? -24.322 0.320 41.168 1.00 98.12 81 ILE A CA 1
ATOM 694 C C . ILE A 1 81 ? -24.555 1.613 40.380 1.00 98.12 81 ILE A C 1
ATOM 696 O O . ILE A 1 81 ? -23.987 1.779 39.303 1.00 98.12 81 ILE A O 1
ATOM 700 N N . GLN A 1 82 ? -25.346 2.547 40.913 1.00 97.69 82 GLN A N 1
ATOM 701 C CA . GLN A 1 82 ? -25.631 3.824 40.258 1.00 97.69 82 GLN A CA 1
ATOM 702 C C . GLN A 1 82 ? -24.362 4.658 40.041 1.00 97.69 82 GLN A C 1
ATOM 704 O O . GLN A 1 82 ? -24.178 5.206 38.953 1.00 97.69 82 GLN A O 1
ATOM 709 N N . GLU A 1 83 ? -23.464 4.720 41.028 1.00 97.25 83 GLU A N 1
ATOM 710 C CA . GLU A 1 83 ? -22.166 5.396 40.900 1.00 97.25 83 GLU A CA 1
ATOM 711 C C . GLU A 1 83 ? -21.310 4.765 39.791 1.00 97.25 83 GLU A C 1
ATOM 713 O O . GLU A 1 83 ? -20.785 5.470 38.923 1.00 97.25 83 GLU A O 1
ATOM 718 N N . LYS A 1 84 ? -21.207 3.431 39.761 1.00 97.69 84 LYS A N 1
ATOM 719 C CA . LYS A 1 84 ? -20.450 2.716 38.720 1.00 97.69 84 LYS A CA 1
ATOM 720 C C . LYS A 1 84 ? -21.089 2.843 37.344 1.00 97.69 84 LYS A C 1
ATOM 722 O O . LYS A 1 84 ? -20.371 2.958 36.351 1.00 97.69 84 LYS A O 1
ATOM 727 N N . LEU A 1 85 ? -22.414 2.904 37.269 1.00 97.75 85 LEU A N 1
ATOM 728 C CA . LEU A 1 85 ? -23.140 3.064 36.016 1.00 97.75 85 LEU A CA 1
ATOM 729 C C . LEU A 1 85 ? -22.825 4.405 35.338 1.00 97.75 85 LEU A C 1
ATOM 731 O O . LEU A 1 85 ? -22.725 4.447 34.111 1.00 97.75 85 LEU A O 1
ATOM 735 N N . GLN A 1 86 ? -22.597 5.476 36.108 1.00 96.31 86 GLN A N 1
ATOM 736 C CA . GLN A 1 86 ? -22.136 6.759 35.558 1.00 96.31 86 GLN A CA 1
ATOM 737 C C . GLN A 1 86 ? -20.771 6.616 34.872 1.00 96.31 86 GLN A C 1
ATOM 739 O O . GLN A 1 86 ? -20.575 7.095 33.758 1.00 96.31 86 GLN A O 1
ATOM 744 N N . ILE A 1 87 ? -19.843 5.889 35.500 1.00 95.00 87 ILE A N 1
ATOM 745 C CA . ILE A 1 87 ? -18.498 5.650 34.958 1.00 95.00 87 ILE A CA 1
ATOM 746 C C . ILE A 1 87 ? -18.560 4.756 33.710 1.00 95.00 87 ILE A C 1
ATOM 748 O O . ILE A 1 87 ? -17.871 5.019 32.720 1.00 95.00 87 ILE A O 1
ATOM 752 N N . ALA A 1 88 ? -19.394 3.713 33.733 1.00 95.50 88 ALA A N 1
ATOM 753 C CA . ALA A 1 88 ? -19.587 2.805 32.603 1.00 95.50 88 ALA A CA 1
ATOM 754 C C . ALA A 1 88 ? -20.269 3.487 31.404 1.00 95.50 88 ALA A C 1
ATOM 756 O O . ALA A 1 88 ? -20.019 3.106 30.265 1.00 95.50 88 ALA A O 1
ATOM 757 N N . SER A 1 89 ? -21.094 4.509 31.648 1.00 93.88 89 SER A N 1
ATOM 758 C CA . SER A 1 89 ? -21.838 5.226 30.601 1.00 93.88 89 SER A CA 1
ATOM 759 C C . SER A 1 89 ? -21.074 6.400 29.980 1.00 93.88 89 SER A C 1
ATOM 761 O O . SER A 1 89 ? -21.502 6.922 28.955 1.00 93.88 89 SER A O 1
ATOM 763 N N . ASP A 1 90 ? -19.956 6.823 30.573 1.00 93.19 90 ASP A N 1
ATOM 764 C CA . ASP A 1 90 ? -19.099 7.871 30.010 1.00 93.19 90 ASP A CA 1
ATOM 765 C C . ASP A 1 90 ? -18.503 7.447 28.651 1.00 93.19 90 ASP A C 1
ATOM 767 O O . ASP A 1 90 ? -17.928 6.361 28.521 1.00 93.19 90 ASP A O 1
ATOM 771 N N . GLU A 1 91 ? -18.591 8.341 27.663 1.00 92.56 91 GLU A N 1
ATOM 772 C CA . GLU A 1 91 ? -18.165 8.146 26.275 1.00 92.56 91 GLU A CA 1
ATOM 773 C C . GLU A 1 91 ? -16.735 8.631 25.964 1.00 92.56 91 GLU A C 1
ATOM 775 O O . GLU A 1 91 ? -16.415 8.978 24.825 1.00 92.56 91 GLU A O 1
ATOM 780 N N . ASN A 1 92 ? -15.844 8.641 26.957 1.00 90.94 92 ASN A N 1
ATOM 781 C CA . ASN A 1 92 ? -14.448 9.073 26.812 1.00 90.94 92 ASN A CA 1
ATOM 782 C C . ASN A 1 92 ? -13.622 8.367 25.713 1.00 90.94 92 ASN A C 1
ATOM 784 O O . ASN A 1 92 ? -12.542 8.851 25.367 1.00 90.94 92 ASN A O 1
ATOM 788 N N . TYR A 1 93 ? -14.110 7.251 25.163 1.00 90.44 93 TYR A N 1
ATOM 789 C CA . TYR A 1 93 ? -13.508 6.530 24.039 1.00 90.44 93 TYR A CA 1
ATOM 790 C C . TYR A 1 93 ? -13.574 7.307 22.718 1.00 90.44 93 TYR A C 1
ATOM 792 O O . TYR A 1 93 ? -12.837 6.979 21.796 1.00 90.44 93 TYR A O 1
ATOM 800 N N . LYS A 1 94 ? -14.435 8.331 22.609 1.00 90.50 94 LYS A N 1
ATOM 801 C CA . LYS A 1 94 ? -14.508 9.203 21.422 1.00 90.50 94 LYS A CA 1
ATOM 802 C C . LYS A 1 94 ? -13.278 10.090 21.255 1.00 90.50 94 LYS A C 1
ATOM 804 O O . LYS A 1 94 ? -12.990 10.538 20.154 1.00 90.50 94 LYS A O 1
ATOM 809 N N . ASP A 1 95 ? -12.578 10.364 22.350 1.00 92.12 95 ASP A N 1
ATOM 810 C CA . ASP A 1 95 ? -11.315 11.081 22.311 1.00 92.12 95 ASP A CA 1
ATOM 811 C C . ASP A 1 95 ? -10.165 10.073 22.109 1.00 92.12 95 ASP A C 1
ATOM 813 O O . ASP A 1 95 ? -9.935 9.233 22.991 1.00 92.12 95 ASP A O 1
ATOM 817 N N . PRO A 1 96 ? -9.422 10.162 20.990 1.00 90.12 96 PRO A N 1
ATOM 818 C CA . PRO A 1 96 ? -8.359 9.219 20.658 1.00 90.12 96 PRO A CA 1
ATOM 819 C C . PRO A 1 96 ? -7.114 9.366 21.547 1.00 90.12 96 PRO A C 1
ATOM 821 O O . PRO A 1 96 ? -6.196 8.546 21.472 1.00 90.12 96 PRO A O 1
ATOM 824 N N . SER A 1 97 ? -7.051 10.382 22.414 1.00 92.75 97 SER A N 1
ATOM 825 C CA . SER A 1 97 ? -5.905 10.571 23.296 1.00 92.75 97 SER A CA 1
ATOM 826 C C . SER A 1 97 ? -5.796 9.452 24.343 1.00 92.75 97 SER A C 1
ATOM 828 O O . SER A 1 97 ? -6.765 9.078 25.013 1.00 92.75 97 SER A O 1
ATOM 830 N N . ASN A 1 98 ? -4.580 8.914 24.494 1.00 93.12 98 ASN A N 1
ATOM 831 C CA . ASN A 1 98 ? -4.217 7.929 25.519 1.00 93.12 98 ASN A CA 1
ATOM 832 C C . ASN A 1 98 ? -5.199 6.736 25.638 1.00 93.12 98 ASN A C 1
ATOM 834 O O . ASN A 1 98 ? -5.551 6.311 26.743 1.00 93.12 98 ASN A O 1
ATOM 838 N N . LEU A 1 99 ? -5.651 6.187 24.503 1.00 93.81 99 LEU A N 1
ATOM 839 C CA . LEU A 1 99 ? -6.591 5.058 24.477 1.00 93.81 99 LEU A CA 1
ATOM 840 C C . LEU A 1 99 ? -6.073 3.841 25.252 1.00 93.81 99 LEU A C 1
ATOM 842 O O . LEU A 1 99 ? -6.837 3.223 25.986 1.00 93.81 99 LEU A O 1
ATOM 846 N N . GLN A 1 100 ? -4.769 3.557 25.187 1.00 93.00 100 GLN A N 1
ATOM 847 C CA . GLN A 1 100 ? -4.158 2.470 25.956 1.00 93.00 100 GLN A CA 1
ATOM 848 C C . GLN A 1 100 ? -4.332 2.664 27.471 1.00 93.00 100 GLN A C 1
ATOM 850 O O . GLN A 1 100 ? -4.714 1.733 28.180 1.00 93.00 100 GLN A O 1
ATOM 855 N N . GLY A 1 101 ? -4.107 3.881 27.977 1.00 95.19 101 GLY A N 1
ATOM 856 C CA . GLY A 1 101 ? -4.329 4.198 29.387 1.00 95.19 101 GLY A CA 1
ATOM 857 C C . GLY A 1 101 ? -5.808 4.126 29.779 1.00 95.19 101 GLY A C 1
ATOM 858 O O . GLY A 1 101 ? -6.133 3.669 30.876 1.00 95.19 101 GLY A O 1
ATOM 859 N N . LYS A 1 102 ? -6.720 4.534 28.886 1.00 95.50 102 LYS A N 1
ATOM 860 C CA . LYS A 1 102 ? -8.173 4.392 29.093 1.00 95.50 102 LYS A CA 1
ATOM 861 C C . LYS A 1 102 ? -8.589 2.916 29.147 1.00 95.50 102 LYS A C 1
ATOM 863 O O . LYS A 1 102 ? -9.359 2.548 30.031 1.00 95.50 102 LYS A O 1
ATOM 868 N N . LEU A 1 103 ? -8.031 2.071 28.279 1.00 95.44 103 LEU A N 1
ATOM 869 C CA . LEU A 1 103 ? -8.289 0.631 28.249 1.00 95.44 103 LEU A CA 1
ATOM 870 C C . LEU A 1 103 ? -7.805 -0.061 29.531 1.00 95.44 103 LEU A C 1
ATOM 872 O O . LEU A 1 103 ? -8.560 -0.814 30.137 1.00 95.44 103 LEU A O 1
ATOM 876 N N . GLN A 1 104 ? -6.597 0.254 30.007 1.00 96.44 104 GLN A N 1
ATOM 877 C CA . GLN A 1 104 ? -6.081 -0.280 31.277 1.00 96.44 104 GLN A CA 1
ATOM 878 C C . GLN A 1 104 ? -6.954 0.122 32.472 1.00 96.44 104 GLN A C 1
ATOM 880 O O . GLN A 1 104 ? -7.282 -0.710 33.319 1.00 96.44 104 GLN A O 1
ATOM 885 N N . LYS A 1 105 ? -7.380 1.391 32.533 1.00 96.31 105 LYS A N 1
ATOM 886 C CA . LYS A 1 105 ? -8.323 1.852 33.565 1.00 96.31 105 LYS A CA 1
ATOM 887 C C . LYS A 1 105 ? -9.656 1.112 33.483 1.00 96.31 105 LYS A C 1
ATOM 889 O O . LYS A 1 105 ? -10.231 0.794 34.519 1.00 96.31 105 LYS A O 1
ATOM 894 N N . HIS A 1 106 ? -10.139 0.832 32.274 1.00 97.19 106 HIS A N 1
ATOM 895 C CA . HIS A 1 106 ? -11.367 0.075 32.074 1.00 97.19 106 HIS A CA 1
ATOM 896 C C . HIS A 1 106 ? -11.232 -1.386 32.521 1.00 97.19 106 HIS A C 1
ATOM 898 O O . HIS A 1 106 ? -12.116 -1.871 33.212 1.00 97.19 106 HIS A O 1
ATOM 904 N N . GLN A 1 107 ? -10.109 -2.051 32.244 1.00 96.75 107 GLN A N 1
ATOM 905 C CA . GLN A 1 107 ? -9.836 -3.408 32.742 1.00 96.75 107 GLN A CA 1
ATOM 906 C C . GLN A 1 107 ? -9.811 -3.466 34.277 1.00 96.75 107 GLN A C 1
ATOM 908 O O . GLN A 1 107 ? -10.359 -4.385 34.883 1.00 96.75 107 GLN A O 1
ATOM 913 N N . ALA A 1 108 ? -9.217 -2.459 34.928 1.00 97.56 108 ALA A N 1
ATOM 914 C CA . ALA A 1 108 ? -9.251 -2.349 36.386 1.00 97.56 108 ALA A CA 1
ATOM 915 C C . ALA A 1 108 ? -10.685 -2.145 36.911 1.00 97.56 108 ALA A C 1
ATOM 917 O O . ALA A 1 108 ? -11.071 -2.745 37.913 1.00 97.56 108 ALA A O 1
ATOM 918 N N . PHE A 1 109 ? -11.484 -1.334 36.213 1.00 97.56 109 PHE A N 1
ATOM 919 C CA . PHE A 1 109 ? -12.899 -1.130 36.519 1.00 97.56 109 PHE A CA 1
ATOM 920 C C . PHE A 1 109 ? -13.729 -2.410 36.327 1.00 97.56 109 PHE A C 1
ATOM 922 O O . PHE A 1 109 ? -14.538 -2.738 37.189 1.00 97.56 109 PHE A O 1
ATOM 929 N N . GLU A 1 110 ? -13.507 -3.172 35.253 1.00 97.31 110 GLU A N 1
ATOM 930 C CA . GLU A 1 110 ? -14.142 -4.478 35.034 1.00 97.31 110 GLU A CA 1
ATOM 931 C C . GLU A 1 110 ? -13.833 -5.442 36.182 1.00 97.31 110 GLU A C 1
ATOM 933 O O . GLU A 1 110 ? -14.746 -6.067 36.722 1.00 97.31 110 GLU A O 1
ATOM 938 N N . ALA A 1 111 ? -12.569 -5.518 36.610 1.00 97.31 111 ALA A N 1
ATOM 939 C CA . ALA A 1 111 ? -12.167 -6.344 37.745 1.00 97.31 111 ALA A CA 1
ATOM 940 C C . ALA A 1 111 ? -12.837 -5.899 39.058 1.00 97.31 111 ALA A C 1
ATOM 942 O O . ALA A 1 111 ? -13.281 -6.748 39.831 1.00 97.31 111 ALA A O 1
ATOM 943 N N . GLU A 1 112 ? -12.959 -4.588 39.297 1.00 96.62 112 GLU A N 1
ATOM 944 C CA . GLU A 1 112 ? -13.687 -4.045 40.452 1.00 96.62 112 GLU A CA 1
ATOM 945 C C . GLU A 1 112 ? -15.167 -4.456 40.427 1.00 96.62 112 GLU A C 1
ATOM 947 O O . GLU A 1 112 ? -15.696 -4.926 41.437 1.00 96.62 112 GLU A O 1
ATOM 952 N N . VAL A 1 113 ? -15.830 -4.329 39.271 1.00 97.12 113 VAL A N 1
ATOM 953 C CA . VAL A 1 113 ? -17.236 -4.728 39.109 1.00 97.12 113 VAL A CA 1
ATOM 954 C C . VAL A 1 113 ? -17.409 -6.224 39.366 1.00 97.12 113 VAL A C 1
ATOM 956 O O . VAL A 1 113 ? -18.302 -6.617 40.115 1.00 97.12 113 VAL A O 1
ATOM 959 N N . GLN A 1 114 ? -16.525 -7.060 38.818 1.00 96.31 114 GLN A N 1
ATOM 960 C CA . GLN A 1 114 ? -16.570 -8.508 39.035 1.00 96.31 114 GLN A CA 1
ATOM 961 C C . GLN A 1 114 ? -16.319 -8.894 40.495 1.00 96.31 114 GLN A C 1
ATOM 963 O O . GLN A 1 114 ? -17.025 -9.754 41.027 1.00 96.31 114 GLN A O 1
ATOM 968 N N . ALA A 1 115 ? -15.375 -8.239 41.175 1.00 95.88 115 ALA A N 1
ATOM 969 C CA . ALA A 1 115 ? -15.096 -8.487 42.588 1.00 95.88 115 ALA A CA 1
ATOM 970 C C . ALA A 1 115 ? -16.308 -8.189 43.490 1.00 95.88 115 ALA A C 1
ATOM 972 O O . ALA A 1 115 ? -16.476 -8.835 44.525 1.00 95.88 115 ALA A O 1
ATOM 973 N N . ASN A 1 116 ? -17.180 -7.258 43.087 1.00 94.81 116 ASN A N 1
ATOM 974 C CA . ASN A 1 116 ? -18.369 -6.893 43.855 1.00 94.81 116 ASN A CA 1
ATOM 975 C C . ASN A 1 116 ? -19.600 -7.781 43.575 1.00 94.81 116 ASN A C 1
ATOM 977 O O . ASN A 1 116 ? -20.634 -7.616 44.221 1.00 94.81 116 ASN A O 1
ATOM 981 N N . SER A 1 117 ? -19.502 -8.759 42.666 1.00 95.50 117 SER A N 1
ATOM 982 C CA . SER A 1 117 ? -20.599 -9.697 42.356 1.00 95.50 117 SER A CA 1
ATOM 983 C C . SER A 1 117 ? -21.074 -10.498 43.575 1.00 95.50 117 SER A C 1
ATOM 985 O O . SER A 1 117 ? -22.248 -10.841 43.691 1.00 95.50 117 SER A O 1
ATOM 987 N N . GLY A 1 118 ? -20.195 -10.728 44.554 1.00 95.81 118 GLY A N 1
ATOM 988 C CA . GLY A 1 118 ? -20.565 -11.385 45.806 1.00 95.81 118 GLY A CA 1
ATOM 989 C C . GLY A 1 118 ? -21.601 -10.615 46.635 1.00 95.81 118 GLY A C 1
ATOM 990 O O . GLY A 1 118 ? -22.304 -11.229 47.434 1.00 95.81 118 GLY A O 1
ATOM 991 N N . ALA A 1 119 ? -21.719 -9.293 46.468 1.00 95.25 119 ALA A N 1
ATOM 992 C CA . ALA A 1 119 ? -22.685 -8.486 47.212 1.00 95.25 119 ALA A CA 1
ATOM 993 C C . ALA A 1 119 ? -24.129 -8.776 46.774 1.00 95.25 119 ALA A C 1
ATOM 995 O O . ALA A 1 119 ? -24.995 -8.969 47.628 1.00 95.25 119 ALA A O 1
ATOM 996 N N . ILE A 1 120 ? -24.376 -8.875 45.461 1.00 96.38 120 ILE A N 1
ATOM 997 C CA . ILE A 1 120 ? -25.712 -9.187 44.937 1.00 96.38 120 ILE A CA 1
ATOM 998 C C . ILE A 1 120 ? -26.110 -10.637 45.244 1.00 96.38 120 ILE A C 1
ATOM 1000 O O . ILE A 1 120 ? -27.230 -10.873 45.683 1.00 96.38 120 ILE A O 1
ATOM 1004 N N . ILE A 1 121 ? -25.160 -11.580 45.169 1.00 97.38 121 ILE A N 1
ATOM 1005 C CA . ILE A 1 121 ? -25.388 -12.993 45.522 1.00 97.38 121 ILE A CA 1
ATOM 1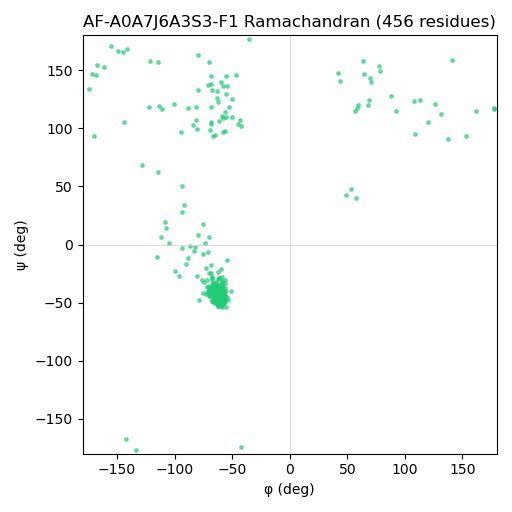006 C C . ILE A 1 121 ? -25.807 -13.138 46.994 1.00 97.38 121 ILE A C 1
ATOM 1008 O O . ILE A 1 121 ? -26.772 -13.830 47.305 1.00 97.38 121 ILE A O 1
ATOM 1012 N N . LYS A 1 122 ? -25.130 -12.447 47.921 1.00 96.69 122 LYS A N 1
ATOM 1013 C CA . LYS A 1 122 ? -25.487 -12.482 49.352 1.00 96.69 122 LYS A CA 1
ATOM 1014 C C . LYS A 1 122 ? -26.859 -11.868 49.637 1.00 96.69 122 LYS A C 1
ATOM 1016 O O . LYS A 1 122 ? -27.587 -12.352 50.510 1.00 96.69 122 LYS A O 1
ATOM 1021 N N . LEU A 1 123 ? -27.207 -10.789 48.932 1.00 96.75 123 LEU A N 1
ATOM 1022 C CA . LEU A 1 123 ? -28.530 -10.170 49.029 1.00 96.75 123 LEU A CA 1
ATOM 1023 C C . LEU A 1 123 ? -29.621 -11.106 48.511 1.00 96.75 123 LEU A C 1
ATOM 1025 O O . LEU A 1 123 ? -30.664 -11.212 49.158 1.00 96.75 123 LEU A O 1
ATOM 1029 N N . ASP A 1 124 ? -29.358 -11.833 47.425 1.00 97.38 124 ASP A N 1
ATOM 1030 C CA . ASP A 1 124 ? -30.250 -12.874 46.916 1.00 97.38 124 ASP A CA 1
ATOM 1031 C C . ASP A 1 124 ? -30.444 -14.001 47.923 1.00 97.38 124 ASP A C 1
ATOM 1033 O O . ASP A 1 124 ? -31.580 -14.366 48.215 1.00 97.38 124 ASP A O 1
ATOM 1037 N N . GLU A 1 125 ? -29.364 -14.544 48.489 1.00 97.50 125 GLU A N 1
ATOM 1038 C CA . GLU A 1 125 ? -29.439 -15.598 49.509 1.00 97.50 125 GLU A CA 1
ATOM 1039 C C . GLU A 1 125 ? -30.297 -15.150 50.701 1.00 97.50 125 GLU A C 1
ATOM 1041 O O . GLU A 1 125 ? -31.214 -15.857 51.127 1.00 97.50 125 GLU A O 1
ATOM 1046 N N . THR A 1 126 ? -30.047 -13.936 51.199 1.00 96.69 126 THR A N 1
ATOM 1047 C CA . THR A 1 126 ? -30.763 -13.373 52.350 1.00 96.69 126 THR A CA 1
ATOM 1048 C C . THR A 1 126 ? -32.232 -13.101 52.025 1.00 96.69 126 THR A C 1
ATOM 1050 O O . THR A 1 126 ? -33.122 -13.493 52.784 1.00 96.69 126 THR A O 1
ATOM 1053 N N . GLY A 1 127 ? -32.505 -12.437 50.901 1.00 96.94 127 GLY A N 1
ATOM 1054 C CA . GLY A 1 127 ? -33.854 -12.051 50.501 1.00 96.94 127 GLY A CA 1
ATOM 1055 C C . GLY A 1 127 ? -34.716 -13.254 50.120 1.00 96.94 127 GLY A C 1
ATOM 1056 O O . GLY A 1 127 ? -35.859 -13.350 50.570 1.00 96.94 127 GLY A O 1
ATOM 1057 N N . ASN A 1 128 ? -34.166 -14.223 49.383 1.00 97.31 128 ASN A N 1
ATOM 1058 C CA . ASN A 1 128 ? -34.880 -15.449 49.020 1.00 97.31 128 ASN A CA 1
ATOM 1059 C C . ASN A 1 128 ? -35.164 -16.332 50.237 1.00 97.31 128 ASN A C 1
ATOM 1061 O O . ASN A 1 128 ? -36.257 -16.895 50.328 1.00 97.31 128 ASN A O 1
ATOM 1065 N N . LEU A 1 129 ? -34.247 -16.395 51.212 1.00 97.12 129 LEU A N 1
ATOM 1066 C CA . LEU A 1 129 ? -34.513 -17.066 52.483 1.00 97.12 129 LEU A CA 1
ATOM 1067 C C . LEU A 1 129 ? -35.713 -16.424 53.196 1.00 97.12 129 LEU A C 1
ATOM 1069 O O . LEU A 1 129 ? -36.662 -17.126 53.543 1.00 97.12 129 LEU A O 1
ATOM 1073 N N . MET A 1 130 ? -35.732 -15.092 53.332 1.00 95.75 130 MET A N 1
ATOM 1074 C CA . MET A 1 130 ? -36.864 -14.373 53.936 1.00 95.75 130 MET A CA 1
ATOM 1075 C C . MET A 1 130 ? -38.179 -14.596 53.171 1.00 95.75 130 MET A C 1
ATOM 1077 O O . MET A 1 130 ? -39.241 -14.734 53.777 1.00 95.75 130 MET A O 1
ATOM 1081 N N . ILE A 1 131 ? -38.131 -14.661 51.838 1.00 96.94 131 ILE A N 1
ATOM 1082 C CA . ILE A 1 131 ? -39.307 -14.967 51.015 1.00 96.94 131 ILE A CA 1
ATOM 1083 C C . ILE A 1 131 ? -39.802 -16.395 51.278 1.00 96.94 131 ILE A C 1
ATOM 1085 O O . ILE A 1 131 ? -41.004 -16.585 51.463 1.00 96.94 131 ILE A O 1
ATOM 1089 N N . SER A 1 132 ? -38.901 -17.378 51.344 1.00 96.44 132 SER A N 1
ATOM 1090 C CA . SER A 1 132 ? -39.251 -18.785 51.586 1.00 96.44 132 SER A CA 1
ATOM 1091 C C . SER A 1 132 ? -39.881 -19.015 52.966 1.00 96.44 132 SER A C 1
ATOM 1093 O O . SER A 1 132 ? -40.800 -19.820 53.104 1.00 96.44 132 SER A O 1
ATOM 1095 N N . GLU A 1 133 ? -39.469 -18.235 53.967 1.00 94.44 133 GLU A N 1
ATOM 1096 C CA . GLU A 1 133 ? -40.025 -18.245 55.325 1.00 94.44 133 GLU A CA 1
ATOM 1097 C C . GLU A 1 133 ? -41.346 -17.457 55.444 1.00 94.44 133 GLU A C 1
ATOM 1099 O O . GLU A 1 133 ? -41.867 -17.286 56.544 1.00 94.44 133 GLU A O 1
ATOM 1104 N N . SER A 1 134 ? -41.922 -17.000 54.321 1.00 93.31 134 SER A N 1
ATOM 1105 C CA . SER A 1 134 ? -43.182 -16.237 54.265 1.00 93.31 134 SER A CA 1
ATOM 1106 C C . SER A 1 134 ? -43.157 -14.942 55.091 1.00 93.31 134 SER A C 1
ATOM 1108 O O . SER A 1 134 ? -44.134 -14.582 55.752 1.00 93.31 134 SER A O 1
ATOM 1110 N N . HIS A 1 135 ? -42.026 -14.233 55.058 1.00 94.75 135 HIS A N 1
ATOM 1111 C CA . HIS A 1 135 ? -41.838 -12.960 55.746 1.00 94.75 135 HIS A CA 1
ATOM 1112 C C . HIS A 1 135 ? -42.914 -11.916 55.364 1.00 94.75 135 HIS A C 1
ATOM 1114 O O . HIS A 1 135 ? -43.339 -11.810 54.217 1.00 94.75 135 HIS A O 1
ATOM 1120 N N . PHE A 1 136 ? -43.335 -11.057 56.299 1.00 94.25 136 PHE A N 1
ATOM 1121 C CA . PHE A 1 136 ? -44.446 -10.111 56.061 1.00 94.25 136 PHE A CA 1
ATOM 1122 C C . PHE A 1 136 ? -44.211 -9.120 54.898 1.00 94.25 136 PHE A C 1
ATOM 1124 O O . PHE A 1 136 ? -45.160 -8.545 54.373 1.00 94.25 136 PHE A O 1
ATOM 1131 N N . ALA A 1 137 ? -42.947 -8.900 54.525 1.00 95.31 137 ALA A N 1
ATOM 1132 C CA . ALA A 1 137 ? -42.513 -8.001 53.453 1.00 95.31 137 ALA A CA 1
ATOM 1133 C C . ALA A 1 137 ? -41.995 -8.731 52.195 1.00 95.31 137 ALA A C 1
ATOM 1135 O O . ALA A 1 137 ? -41.273 -8.120 51.409 1.00 95.31 137 ALA A O 1
ATOM 1136 N N . SER A 1 138 ? -42.317 -10.018 51.996 1.00 96.69 138 SER A N 1
ATOM 1137 C CA . SER A 1 138 ? -41.799 -10.822 50.873 1.00 96.69 138 SER A CA 1
ATOM 1138 C C . SER A 1 138 ? -41.972 -10.161 49.503 1.00 96.69 138 SER A C 1
ATOM 1140 O O . SER A 1 138 ? -41.053 -10.215 48.694 1.00 96.69 138 SER A O 1
ATOM 1142 N N . GLU A 1 139 ? -43.107 -9.505 49.251 1.00 96.38 139 GLU A N 1
ATOM 1143 C CA . GLU A 1 139 ? -43.359 -8.828 47.971 1.00 96.38 139 GLU A CA 1
ATOM 1144 C C . GLU A 1 139 ? -42.431 -7.623 47.760 1.00 96.38 139 GLU A C 1
ATOM 1146 O O . GLU A 1 139 ? -41.841 -7.457 46.697 1.00 96.38 139 GLU A O 1
ATOM 1151 N N . THR A 1 140 ? -42.226 -6.808 48.800 1.00 96.69 140 THR A N 1
ATOM 1152 C CA . THR A 1 140 ? -41.279 -5.683 48.744 1.00 96.69 140 THR A CA 1
ATOM 1153 C C . THR A 1 140 ? -39.846 -6.167 48.542 1.00 96.69 140 THR A C 1
ATOM 1155 O O . THR A 1 140 ? -39.112 -5.573 47.759 1.00 96.69 140 THR A O 1
ATOM 1158 N N . ILE A 1 141 ? -39.448 -7.243 49.231 1.00 97.75 141 ILE A N 1
ATOM 1159 C CA . ILE A 1 141 ? -38.112 -7.844 49.096 1.00 97.75 141 ILE A CA 1
ATOM 1160 C C . ILE A 1 141 ? -37.906 -8.333 47.662 1.00 97.75 141 ILE A C 1
ATOM 1162 O O . ILE A 1 141 ? -36.892 -8.005 47.054 1.00 97.75 141 ILE A O 1
ATOM 1166 N N . ARG A 1 142 ? -38.888 -9.051 47.106 1.00 98.06 142 ARG A N 1
ATOM 1167 C CA . ARG A 1 142 ? -38.848 -9.560 45.732 1.00 98.06 142 ARG A CA 1
ATOM 1168 C C . ARG A 1 142 ? -38.691 -8.438 44.714 1.00 98.06 142 ARG A C 1
ATOM 1170 O O . ARG A 1 142 ? -37.735 -8.453 43.951 1.00 98.06 142 ARG A O 1
ATOM 1177 N N . SER A 1 143 ? -39.568 -7.436 44.766 1.00 98.00 143 SER A N 1
ATOM 1178 C CA . SER A 1 143 ? -39.498 -6.284 43.861 1.00 98.00 143 SER A CA 1
ATOM 1179 C C . SER A 1 143 ? -38.158 -5.548 43.976 1.00 98.00 143 SER A C 1
ATOM 1181 O O . SER A 1 143 ? -37.627 -5.060 42.980 1.00 98.00 143 SER A O 1
ATOM 1183 N N . ARG A 1 144 ? -37.574 -5.492 45.181 1.00 97.81 144 ARG A N 1
ATOM 1184 C CA . ARG A 1 144 ? -36.271 -4.859 45.386 1.00 97.81 144 ARG A CA 1
ATOM 1185 C C . ARG A 1 144 ? -35.118 -5.664 44.786 1.00 97.81 144 ARG A C 1
ATOM 1187 O O . ARG A 1 144 ? -34.232 -5.053 44.195 1.00 97.81 144 ARG A O 1
ATOM 1194 N N . LEU A 1 145 ? -35.131 -6.990 44.925 1.00 98.12 145 LEU A N 1
ATOM 1195 C CA . LEU A 1 145 ? -34.150 -7.873 44.284 1.00 98.12 145 LEU A CA 1
ATOM 1196 C C . LEU A 1 145 ? -34.236 -7.782 42.757 1.00 98.12 145 LEU A C 1
ATOM 1198 O O . LEU A 1 145 ? -33.214 -7.579 42.113 1.00 98.12 145 LEU A O 1
ATOM 1202 N N . GLU A 1 146 ? -35.448 -7.820 42.194 1.00 98.25 146 GLU A N 1
ATOM 1203 C CA . GLU A 1 146 ? -35.670 -7.692 40.746 1.00 98.25 146 GLU A CA 1
ATOM 1204 C C . GLU A 1 146 ? -35.091 -6.382 40.184 1.00 98.25 146 GLU A C 1
ATOM 1206 O O . GLU A 1 146 ? -34.430 -6.385 39.144 1.00 98.25 146 GLU A O 1
ATOM 1211 N N . GLU A 1 147 ? -35.283 -5.257 40.882 1.00 97.94 147 GLU A N 1
ATOM 1212 C CA . GLU A 1 147 ? -34.705 -3.975 40.464 1.00 97.94 147 GLU A CA 1
ATOM 1213 C C . GLU A 1 147 ? -33.172 -3.962 40.574 1.00 97.94 147 GLU A C 1
ATOM 1215 O O . GLU A 1 147 ? -32.496 -3.443 39.684 1.00 97.94 147 GLU A O 1
ATOM 1220 N N . LEU A 1 148 ? -32.605 -4.560 41.627 1.00 98.12 148 LEU A N 1
ATOM 1221 C CA . LEU A 1 148 ? -31.153 -4.689 41.770 1.00 98.12 148 LEU A CA 1
ATOM 1222 C C . LEU A 1 148 ? -30.545 -5.555 40.664 1.00 98.12 148 LEU A C 1
ATOM 1224 O O . LEU A 1 148 ? -29.520 -5.165 40.106 1.00 98.12 148 LEU A O 1
ATOM 1228 N N . HIS A 1 149 ? -31.181 -6.675 40.301 1.00 98.19 149 HIS A N 1
ATOM 1229 C CA . HIS A 1 149 ? -30.762 -7.500 39.162 1.00 98.19 149 HIS A CA 1
ATOM 1230 C C . HIS A 1 149 ? -30.798 -6.704 37.866 1.00 98.19 149 HIS A C 1
ATOM 1232 O O . HIS A 1 149 ? -29.807 -6.671 37.142 1.00 98.19 149 HIS A O 1
ATOM 1238 N N . ARG A 1 150 ? -31.888 -5.970 37.613 1.00 98.44 150 ARG A N 1
ATOM 1239 C CA . ARG A 1 150 ? -32.013 -5.121 36.422 1.00 98.44 150 ARG A CA 1
ATOM 1240 C C . ARG A 1 150 ? -30.896 -4.076 36.337 1.00 98.44 150 ARG A C 1
ATOM 1242 O O . ARG A 1 150 ? -30.347 -3.844 35.258 1.00 98.44 150 ARG A O 1
ATOM 1249 N N . LEU A 1 151 ? -30.567 -3.420 37.451 1.00 98.19 151 LEU A N 1
ATOM 1250 C CA . LEU A 1 151 ? -29.492 -2.426 37.511 1.00 98.19 151 LEU A CA 1
ATOM 1251 C C . LEU A 1 151 ? -28.105 -3.063 37.363 1.00 98.19 151 LEU A C 1
ATOM 1253 O O . LEU A 1 151 ? -27.246 -2.495 36.686 1.00 98.19 151 LEU A O 1
ATOM 1257 N N . TRP A 1 152 ? -27.890 -4.232 37.964 1.00 98.19 152 TRP A N 1
ATOM 1258 C CA . TRP A 1 152 ? -26.648 -4.990 37.851 1.00 98.19 152 TRP A CA 1
ATOM 1259 C C . TRP A 1 152 ? -26.396 -5.450 36.413 1.00 98.19 152 TRP A C 1
ATOM 1261 O O . TRP A 1 152 ? -25.321 -5.205 35.865 1.00 98.19 152 TRP A O 1
ATOM 1271 N N . ASP A 1 153 ? -27.407 -6.022 35.761 1.00 98.12 153 ASP A N 1
ATOM 1272 C CA . ASP A 1 153 ? -27.331 -6.447 34.363 1.00 98.12 153 ASP A CA 1
ATOM 1273 C C . ASP A 1 153 ? -27.067 -5.260 33.431 1.00 98.12 153 ASP A C 1
ATOM 1275 O O . ASP A 1 153 ? -26.224 -5.341 32.534 1.00 98.12 153 ASP A O 1
ATOM 1279 N N . LEU A 1 154 ? -27.719 -4.117 33.683 1.00 98.19 154 LEU A N 1
ATOM 1280 C CA . LEU A 1 154 ? -27.461 -2.884 32.943 1.00 98.19 154 LEU A CA 1
ATOM 1281 C C . LEU A 1 154 ? -26.017 -2.394 33.131 1.00 98.19 154 LEU A C 1
ATOM 1283 O O . LEU A 1 154 ? -25.392 -1.961 32.160 1.00 98.19 154 LEU A O 1
ATOM 1287 N N . LEU A 1 155 ? -25.468 -2.468 34.349 1.00 98.12 155 LEU A N 1
ATOM 1288 C CA . LEU A 1 155 ? -24.069 -2.129 34.615 1.00 98.12 155 LEU A CA 1
ATOM 1289 C C . LEU A 1 155 ? -23.122 -3.049 33.837 1.00 98.12 155 LEU A C 1
ATOM 1291 O O . LEU A 1 155 ? -22.200 -2.550 33.188 1.00 98.12 155 LEU A O 1
ATOM 1295 N N . LEU A 1 156 ? -23.354 -4.365 33.852 1.00 97.88 156 LEU A N 1
ATOM 1296 C CA . LEU A 1 156 ? -22.551 -5.326 33.090 1.00 97.88 156 LEU A CA 1
ATOM 1297 C C . LEU A 1 156 ? -22.622 -5.050 31.585 1.00 97.88 156 LEU A C 1
ATOM 1299 O O . LEU A 1 156 ? -21.586 -5.010 30.915 1.00 97.88 156 LEU A O 1
ATOM 1303 N N . GLN A 1 157 ? -23.823 -4.791 31.062 1.00 98.00 157 GLN A N 1
ATOM 1304 C CA . GLN A 1 157 ? -24.025 -4.435 29.662 1.00 98.00 157 GLN A CA 1
ATOM 1305 C C . GLN A 1 157 ? -23.256 -3.160 29.297 1.00 98.00 157 GLN A C 1
ATOM 1307 O O . GLN A 1 157 ? -22.493 -3.168 28.332 1.00 98.00 157 GLN A O 1
ATOM 1312 N N . LYS A 1 158 ? -23.409 -2.076 30.068 1.00 97.75 158 LYS A N 1
ATOM 1313 C CA . LYS A 1 158 ? -22.736 -0.795 29.796 1.00 97.75 158 LYS A CA 1
ATOM 1314 C C . LYS A 1 158 ? -21.222 -0.899 29.902 1.00 97.75 158 LYS A C 1
ATOM 1316 O O . LYS A 1 158 ? -20.511 -0.330 29.079 1.00 97.75 158 LYS A O 1
ATOM 1321 N N . THR A 1 159 ? -20.736 -1.668 30.871 1.00 97.25 159 THR A N 1
ATOM 1322 C CA . THR A 1 159 ? -19.307 -1.948 31.027 1.00 97.25 159 THR A CA 1
ATOM 1323 C C . THR A 1 159 ? -18.767 -2.648 29.781 1.00 97.25 159 THR A C 1
ATOM 1325 O O . THR A 1 159 ? -17.843 -2.138 29.154 1.00 97.25 159 THR A O 1
ATOM 1328 N N . LYS A 1 160 ? -19.419 -3.731 29.339 1.00 97.00 160 LYS A N 1
ATOM 1329 C CA . LYS A 1 160 ? -19.034 -4.465 28.126 1.00 97.00 160 LYS A CA 1
ATOM 1330 C C . LYS A 1 160 ? -19.100 -3.597 26.866 1.00 97.00 160 LYS A C 1
ATOM 1332 O O . LYS A 1 160 ? -18.181 -3.632 26.051 1.00 97.00 160 LYS A O 1
ATOM 1337 N N . GLU A 1 161 ? -20.167 -2.814 26.696 1.00 96.12 161 GLU A N 1
ATOM 1338 C CA . GLU A 1 161 ? -20.316 -1.875 25.575 1.00 96.12 161 GLU A CA 1
ATOM 1339 C C . GLU A 1 161 ? -19.149 -0.879 25.524 1.00 96.12 161 GLU A C 1
ATOM 1341 O O . GLU A 1 161 ? -18.567 -0.666 24.458 1.00 96.12 161 GLU A O 1
ATOM 1346 N N . LYS A 1 162 ? -18.767 -0.302 26.671 1.00 96.12 162 LYS A N 1
ATOM 1347 C CA . LYS A 1 162 ? -17.633 0.626 26.766 1.00 96.12 162 LYS A CA 1
ATOM 1348 C C . LYS A 1 162 ? -16.307 -0.046 26.410 1.00 96.12 162 LYS A C 1
ATOM 1350 O O . LYS A 1 162 ? -15.527 0.549 25.666 1.00 96.12 162 LYS A O 1
ATOM 1355 N N . GLY A 1 163 ? -16.070 -1.274 26.873 1.00 96.25 163 GLY A N 1
ATOM 1356 C CA . GLY A 1 163 ? -14.872 -2.045 26.533 1.00 96.25 163 GLY A CA 1
ATOM 1357 C C . GLY A 1 163 ? -14.746 -2.305 25.032 1.00 96.25 163 GLY A C 1
ATOM 1358 O O . GLY A 1 163 ? -13.699 -2.036 24.440 1.00 96.25 163 GLY A O 1
ATOM 1359 N N . VAL A 1 164 ? -15.839 -2.727 24.387 1.00 95.56 164 VAL A N 1
ATOM 1360 C CA . VAL A 1 164 ? -15.881 -2.921 22.927 1.00 95.56 164 VAL A CA 1
ATOM 1361 C C . VAL A 1 164 ? -15.596 -1.613 22.189 1.00 95.56 164 VAL A C 1
ATOM 1363 O O . VAL A 1 164 ? -14.765 -1.604 21.283 1.00 95.56 164 VAL A O 1
ATOM 1366 N N . ARG A 1 165 ? -16.217 -0.496 22.594 1.00 95.44 165 ARG A N 1
ATOM 1367 C CA . ARG A 1 165 ? -15.995 0.808 21.946 1.00 95.44 165 ARG A CA 1
ATOM 1368 C C . ARG A 1 165 ? -14.569 1.331 22.118 1.00 95.44 165 ARG A C 1
ATOM 1370 O O . ARG A 1 165 ? -14.031 1.910 21.181 1.00 95.44 165 ARG A O 1
ATOM 1377 N N . LEU A 1 166 ? -13.941 1.109 23.275 1.00 95.88 166 LEU A N 1
ATOM 1378 C CA . LEU A 1 166 ? -12.532 1.456 23.498 1.00 95.88 166 LEU A CA 1
ATOM 1379 C C . LEU A 1 166 ? -11.598 0.662 22.578 1.00 95.88 166 LEU A C 1
ATOM 1381 O O . LEU A 1 166 ? -10.703 1.246 21.970 1.00 95.88 166 LEU A O 1
ATOM 1385 N N . LEU A 1 167 ? -11.824 -0.648 22.449 1.00 95.06 167 LEU A N 1
ATOM 1386 C CA . LEU A 1 167 ? -11.043 -1.501 21.550 1.00 95.06 167 LEU A CA 1
ATOM 1387 C C . LEU A 1 167 ? -11.239 -1.108 20.083 1.00 95.06 167 LEU A C 1
ATOM 1389 O O . LEU A 1 167 ? -10.265 -1.012 19.343 1.00 95.06 167 LEU A O 1
ATOM 1393 N N . GLN A 1 168 ? -12.479 -0.837 19.671 1.00 95.31 168 GLN A N 1
ATOM 1394 C CA . GLN A 1 168 ? -12.796 -0.343 18.330 1.00 95.31 168 GLN A CA 1
ATOM 1395 C C . GLN A 1 168 ? -12.070 0.977 18.034 1.00 95.31 168 GLN A C 1
ATOM 1397 O O . GLN A 1 168 ? -11.340 1.063 17.050 1.00 95.31 168 GLN A O 1
ATOM 1402 N N . ALA A 1 169 ? -12.163 1.961 18.935 1.00 96.19 169 ALA A N 1
ATOM 1403 C CA . ALA A 1 169 ? -11.454 3.232 18.795 1.00 96.19 169 ALA A CA 1
ATOM 1404 C C . ALA A 1 169 ? -9.930 3.045 18.681 1.00 96.19 169 ALA A C 1
ATOM 1406 O O . ALA A 1 169 ? -9.292 3.684 17.847 1.00 96.19 169 ALA A O 1
ATOM 1407 N N . GLN A 1 170 ? -9.342 2.142 19.474 1.00 95.44 170 GLN A N 1
ATOM 1408 C CA . GLN A 1 170 ? -7.911 1.838 19.403 1.00 95.44 170 GLN A CA 1
ATOM 1409 C C . GLN A 1 170 ? -7.513 1.242 18.052 1.00 95.44 170 GLN A C 1
ATOM 1411 O O . GLN A 1 170 ? -6.539 1.701 17.454 1.00 95.44 170 GLN A O 1
ATOM 1416 N N . LYS A 1 171 ? -8.259 0.244 17.565 1.00 95.69 171 LYS A N 1
ATOM 1417 C CA . LYS A 1 171 ? -7.979 -0.373 16.265 1.00 95.69 171 LYS A CA 1
ATOM 1418 C C . LYS A 1 171 ? -8.129 0.632 15.123 1.00 95.69 171 LYS A C 1
ATOM 1420 O O . LYS A 1 171 ? -7.294 0.638 14.227 1.00 95.69 171 LYS A O 1
ATOM 1425 N N . LEU A 1 172 ? -9.141 1.502 15.172 1.00 96.69 172 LEU A N 1
ATOM 1426 C CA . LEU A 1 172 ? -9.324 2.547 14.165 1.00 96.69 172 LEU A CA 1
ATOM 1427 C C . LEU A 1 172 ? -8.138 3.515 14.134 1.00 96.69 172 LEU A C 1
ATOM 1429 O O . LEU A 1 172 ? -7.622 3.796 13.060 1.00 96.69 172 LEU A O 1
ATOM 1433 N N . VAL A 1 173 ? -7.690 4.014 15.291 1.00 96.62 173 VAL A N 1
ATOM 1434 C CA . VAL A 1 173 ? -6.537 4.932 15.354 1.00 96.62 173 VAL A CA 1
ATOM 1435 C C . VAL A 1 173 ? -5.274 4.266 14.812 1.00 96.62 173 VAL A C 1
ATOM 1437 O O . VAL A 1 173 ? -4.529 4.905 14.074 1.00 96.62 173 VAL A O 1
ATOM 1440 N N . GLN A 1 174 ? -5.051 2.989 15.139 1.00 96.06 174 GLN A N 1
ATOM 1441 C CA . GLN A 1 174 ? -3.940 2.228 14.573 1.00 96.06 174 GLN A CA 1
ATOM 1442 C C . GLN A 1 174 ? -4.060 2.151 13.046 1.00 96.06 174 GLN A C 1
ATOM 1444 O O . GLN A 1 174 ? -3.148 2.584 12.357 1.00 96.06 174 GLN A O 1
ATOM 1449 N N . TYR A 1 175 ? -5.202 1.706 12.519 1.00 98.06 175 TYR A N 1
ATOM 1450 C CA . TYR A 1 175 ? -5.442 1.607 11.077 1.00 98.06 175 TYR A CA 1
ATOM 1451 C C . TYR A 1 175 ? -5.241 2.938 10.334 1.00 98.06 175 TYR A C 1
ATOM 1453 O O . TYR A 1 175 ? -4.595 2.975 9.289 1.00 98.06 175 TYR A O 1
ATOM 1461 N N . LEU A 1 176 ? -5.760 4.045 10.878 1.00 97.75 176 LEU A N 1
ATOM 1462 C CA . LEU A 1 176 ? -5.602 5.370 10.272 1.00 97.75 176 LEU A CA 1
ATOM 1463 C C . LEU A 1 176 ? -4.134 5.789 10.200 1.00 97.75 176 LEU A C 1
ATOM 1465 O O . LEU A 1 176 ? -3.704 6.293 9.166 1.00 97.75 176 LEU A O 1
ATOM 1469 N N . ARG A 1 177 ? -3.360 5.521 11.256 1.00 97.06 177 ARG A N 1
ATOM 1470 C CA . ARG A 1 177 ? -1.918 5.769 11.258 1.00 97.06 177 ARG A CA 1
ATOM 1471 C C . ARG A 1 177 ? -1.202 4.937 10.197 1.00 97.06 177 ARG A C 1
ATOM 1473 O O . ARG A 1 177 ? -0.342 5.456 9.505 1.00 97.06 177 ARG A O 1
ATOM 1480 N N . GLU A 1 178 ? -1.556 3.665 10.045 1.00 97.38 178 GLU A N 1
ATOM 1481 C CA . GLU A 1 178 ? -0.934 2.808 9.029 1.00 97.38 178 GLU A CA 1
ATOM 1482 C C . GLU A 1 178 ? -1.264 3.258 7.603 1.00 97.38 178 GLU A C 1
ATOM 1484 O O . GLU A 1 178 ? -0.406 3.181 6.723 1.00 97.38 178 GLU A O 1
ATOM 1489 N N . CYS A 1 179 ? -2.474 3.783 7.386 1.00 98.25 179 CYS A N 1
ATOM 1490 C CA . CYS A 1 179 ? -2.838 4.434 6.131 1.00 98.25 179 CYS A CA 1
ATOM 1491 C C . CYS A 1 179 ? -1.998 5.694 5.884 1.00 98.25 179 CYS A C 1
ATOM 1493 O O . CYS A 1 179 ? -1.519 5.883 4.771 1.00 98.25 179 CYS A O 1
ATOM 1495 N N . GLU A 1 180 ? -1.826 6.551 6.895 1.00 97.88 180 GLU A N 1
ATOM 1496 C CA . GLU A 1 180 ? -1.001 7.765 6.802 1.00 97.88 180 GLU A CA 1
ATOM 1497 C C . GLU A 1 180 ? 0.463 7.424 6.507 1.00 97.88 180 GLU A C 1
ATOM 1499 O O . GLU A 1 180 ? 1.005 7.925 5.527 1.00 97.88 180 GLU A O 1
ATOM 1504 N N . ASP A 1 181 ? 1.058 6.487 7.251 1.00 96.38 181 ASP A N 1
ATOM 1505 C CA . ASP A 1 181 ? 2.432 6.023 7.026 1.00 96.38 181 ASP A CA 1
ATOM 1506 C C . ASP A 1 181 ? 2.622 5.511 5.580 1.00 96.38 181 ASP A C 1
ATOM 1508 O O . ASP A 1 181 ? 3.643 5.776 4.940 1.00 96.38 181 ASP A O 1
ATOM 1512 N N . ALA A 1 182 ? 1.632 4.788 5.036 1.00 96.62 182 ALA A N 1
ATOM 1513 C CA . ALA A 1 182 ? 1.661 4.315 3.653 1.00 96.62 182 ALA A CA 1
ATOM 1514 C C . ALA A 1 182 ? 1.528 5.462 2.636 1.00 96.62 182 ALA A C 1
ATOM 1516 O O . ALA A 1 182 ? 2.249 5.481 1.637 1.00 96.62 182 ALA A O 1
ATOM 1517 N N . LEU A 1 183 ? 0.627 6.419 2.871 1.00 97.44 183 LEU A N 1
ATOM 1518 C CA . LEU A 1 183 ? 0.413 7.570 1.986 1.00 97.44 183 LEU A CA 1
ATOM 1519 C C . LEU A 1 183 ? 1.620 8.508 1.951 1.00 97.44 183 LEU A C 1
ATOM 1521 O O . LEU A 1 183 ? 2.002 8.959 0.868 1.00 97.44 183 LEU A O 1
ATOM 1525 N N . ASP A 1 184 ? 2.237 8.769 3.101 1.00 96.50 184 ASP A N 1
ATOM 1526 C CA . ASP A 1 184 ? 3.446 9.586 3.204 1.00 96.50 184 ASP A CA 1
ATOM 1527 C C . ASP A 1 184 ? 4.591 8.923 2.438 1.00 96.50 184 ASP A C 1
ATOM 1529 O O . ASP A 1 184 ? 5.218 9.546 1.578 1.00 96.50 184 ASP A O 1
ATOM 1533 N N . TRP A 1 185 ? 4.788 7.615 2.639 1.00 95.75 185 TRP A N 1
ATOM 1534 C CA . TRP A 1 185 ? 5.788 6.862 1.888 1.00 95.75 185 TRP A CA 1
ATOM 1535 C C . TRP A 1 185 ? 5.528 6.890 0.375 1.00 95.75 185 TRP A C 1
ATOM 1537 O O . TRP A 1 185 ? 6.465 7.075 -0.406 1.00 95.75 185 TRP A O 1
ATOM 1547 N N . ILE A 1 186 ? 4.269 6.725 -0.056 1.00 96.56 186 ILE A N 1
ATOM 1548 C CA . ILE A 1 186 ? 3.897 6.789 -1.477 1.00 96.56 186 ILE A CA 1
ATOM 1549 C C . ILE A 1 186 ? 4.235 8.170 -2.036 1.00 96.56 186 ILE A C 1
ATOM 1551 O O . ILE A 1 186 ? 4.869 8.257 -3.085 1.00 96.56 186 ILE A O 1
ATOM 1555 N N . THR A 1 187 ? 3.868 9.234 -1.325 1.00 95.94 187 THR A N 1
ATOM 1556 C CA . THR A 1 187 ? 4.119 10.623 -1.733 1.00 95.94 187 THR A CA 1
ATOM 1557 C C . THR A 1 187 ? 5.617 10.898 -1.885 1.00 95.94 187 THR A C 1
ATOM 1559 O O . THR A 1 187 ? 6.045 11.453 -2.901 1.00 95.94 187 THR A O 1
ATOM 1562 N N . ASP A 1 188 ? 6.436 10.431 -0.940 1.00 94.44 188 ASP A N 1
ATOM 1563 C CA . ASP A 1 188 ? 7.896 10.546 -1.013 1.00 94.44 188 ASP A CA 1
ATOM 1564 C C . ASP A 1 188 ? 8.470 9.827 -2.243 1.00 94.44 188 ASP A C 1
ATOM 1566 O O . ASP A 1 188 ? 9.387 10.322 -2.903 1.00 94.44 188 ASP A O 1
ATOM 1570 N N . LYS A 1 189 ? 7.936 8.648 -2.582 1.00 94.38 189 LYS A N 1
ATOM 1571 C CA . LYS A 1 189 ? 8.380 7.873 -3.752 1.00 94.38 189 LYS A CA 1
ATOM 1572 C C . LYS A 1 189 ? 7.864 8.451 -5.066 1.00 94.38 189 LYS A C 1
ATOM 1574 O O . LYS A 1 189 ? 8.577 8.381 -6.070 1.00 94.38 189 LYS A O 1
ATOM 1579 N N . GLU A 1 190 ? 6.690 9.081 -5.070 1.00 94.69 190 GLU A N 1
ATOM 1580 C CA . GLU A 1 190 ? 6.162 9.806 -6.229 1.00 94.69 190 GLU A CA 1
ATOM 1581 C C . GLU A 1 190 ? 7.101 10.935 -6.671 1.00 94.69 190 GLU A C 1
ATOM 1583 O O . GLU A 1 190 ? 7.324 11.115 -7.871 1.00 94.69 190 GLU A O 1
ATOM 1588 N N . ALA A 1 191 ? 7.740 11.631 -5.727 1.00 90.94 191 ALA A N 1
ATOM 1589 C CA . ALA A 1 191 ? 8.734 12.660 -6.035 1.00 90.94 191 ALA A CA 1
ATOM 1590 C C . ALA A 1 191 ? 9.961 12.114 -6.797 1.00 90.94 191 ALA A C 1
ATOM 1592 O O . ALA A 1 191 ? 10.571 12.830 -7.588 1.00 90.94 191 ALA A O 1
ATOM 1593 N N . ILE A 1 192 ? 10.313 10.836 -6.607 1.00 88.38 192 ILE A N 1
ATOM 1594 C CA . ILE A 1 192 ? 11.449 10.196 -7.290 1.00 88.38 192 ILE A CA 1
ATOM 1595 C C . ILE A 1 192 ? 11.070 9.799 -8.723 1.00 88.38 192 ILE A C 1
ATOM 1597 O O . ILE A 1 192 ? 11.805 10.087 -9.670 1.00 88.38 192 ILE A O 1
ATOM 1601 N N . VAL A 1 193 ? 9.912 9.153 -8.907 1.00 92.38 193 VAL A N 1
ATOM 1602 C CA . VAL A 1 193 ? 9.477 8.652 -10.230 1.00 92.38 193 VAL A CA 1
ATOM 1603 C C . VAL A 1 193 ? 9.043 9.763 -11.183 1.00 92.38 193 VAL A C 1
ATOM 1605 O O . VAL A 1 193 ? 9.045 9.560 -12.396 1.00 92.38 193 VAL A O 1
ATOM 1608 N N . THR A 1 194 ? 8.698 10.936 -10.652 1.00 91.50 194 THR A N 1
ATOM 1609 C CA . THR A 1 194 ? 8.324 12.121 -11.440 1.00 91.50 194 THR A CA 1
ATOM 1610 C C . THR A 1 194 ? 9.522 12.923 -11.943 1.00 91.50 194 THR A C 1
ATOM 1612 O O . THR A 1 194 ? 9.328 13.868 -12.705 1.00 91.50 194 THR A O 1
ATOM 1615 N N . SER A 1 195 ? 10.755 12.532 -11.598 1.00 90.56 195 SER A N 1
ATOM 1616 C CA . SER A 1 195 ? 11.957 13.139 -12.175 1.00 90.56 195 SER A CA 1
ATOM 1617 C C . SER A 1 195 ? 11.927 13.080 -13.708 1.00 90.56 195 SER A C 1
ATOM 1619 O O . SER A 1 195 ? 11.589 12.054 -14.309 1.00 90.56 195 SER A O 1
ATOM 1621 N N . GLU A 1 196 ? 12.310 14.180 -14.356 1.00 88.56 196 GLU A N 1
ATOM 1622 C CA . GLU A 1 196 ? 12.403 14.295 -15.818 1.00 88.56 196 GLU A CA 1
ATOM 1623 C C . GLU A 1 196 ? 13.810 13.995 -16.354 1.00 88.56 196 GLU A C 1
ATOM 1625 O O . GLU A 1 196 ? 14.018 13.959 -17.561 1.00 88.56 196 GLU A O 1
ATOM 1630 N N . GLU A 1 197 ? 14.785 13.735 -15.482 1.00 91.75 197 GLU A N 1
ATOM 1631 C CA . GLU A 1 197 ? 16.176 13.501 -15.875 1.00 91.75 197 GLU A CA 1
ATOM 1632 C C . GLU A 1 197 ? 16.317 12.177 -16.638 1.00 91.75 197 GLU A C 1
ATOM 1634 O O . GLU A 1 197 ? 16.023 11.125 -16.082 1.00 91.75 197 GLU A O 1
ATOM 1639 N N . LEU A 1 198 ? 16.759 12.189 -17.896 1.00 87.12 198 LEU A N 1
ATOM 1640 C CA . LEU A 1 198 ? 16.90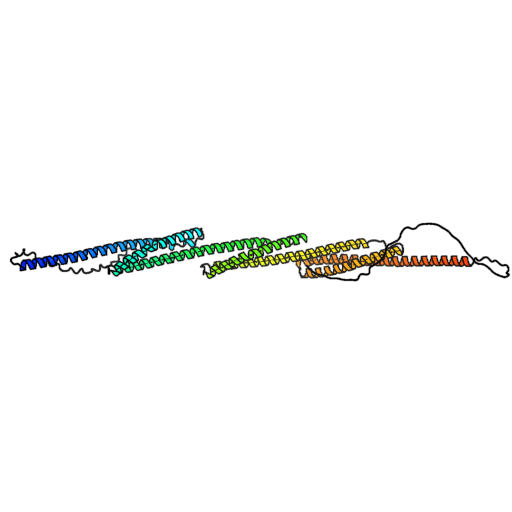3 10.968 -18.711 1.00 87.12 198 LEU A CA 1
ATOM 1641 C C . LEU A 1 198 ? 18.357 10.594 -19.020 1.00 87.12 198 LEU A C 1
ATOM 1643 O O . LEU A 1 198 ? 18.586 9.646 -19.760 1.00 87.12 198 LEU A O 1
ATOM 1647 N N . GLY A 1 199 ? 19.316 11.303 -18.420 1.00 87.25 199 GLY A N 1
ATOM 1648 C CA . GLY A 1 199 ? 20.749 11.147 -18.655 1.00 87.25 199 GLY A CA 1
ATOM 1649 C C . GLY A 1 199 ? 21.227 11.821 -19.948 1.00 87.25 199 GLY A C 1
ATOM 1650 O O . GLY A 1 199 ? 20.480 11.989 -20.909 1.00 87.25 199 GLY A O 1
ATOM 1651 N N . GLN A 1 200 ? 22.481 12.272 -19.936 1.00 88.81 200 GLN A N 1
ATOM 1652 C CA . GLN A 1 200 ? 23.087 13.066 -21.018 1.00 88.81 200 GLN A CA 1
ATOM 1653 C C . GLN A 1 200 ? 23.899 12.207 -22.003 1.00 88.81 200 GLN A C 1
ATOM 1655 O O . GLN A 1 200 ? 24.021 12.552 -23.176 1.00 88.81 200 GLN A O 1
ATOM 1660 N N . ASP A 1 201 ? 24.418 11.084 -21.515 1.00 92.00 201 ASP A N 1
ATOM 1661 C CA . ASP A 1 201 ? 25.248 10.106 -22.207 1.00 92.00 201 ASP A CA 1
ATOM 1662 C C . ASP A 1 201 ? 24.838 8.698 -21.749 1.00 92.00 201 ASP A C 1
ATOM 1664 O O . ASP A 1 201 ? 24.050 8.543 -20.807 1.00 92.00 201 ASP A O 1
ATOM 1668 N N . LEU A 1 202 ? 25.324 7.673 -22.448 1.00 93.12 202 LEU A N 1
ATOM 1669 C CA . LEU A 1 202 ? 24.917 6.292 -22.212 1.00 93.12 202 LEU A CA 1
ATOM 1670 C C . LEU A 1 202 ? 25.260 5.825 -20.792 1.00 93.12 202 LEU A C 1
ATOM 1672 O O . LEU A 1 202 ? 24.414 5.231 -20.126 1.00 93.12 202 LEU A O 1
ATOM 1676 N N . GLU A 1 203 ? 26.457 6.145 -20.310 1.00 95.50 203 GLU A N 1
ATOM 1677 C CA . GLU A 1 203 ? 26.919 5.785 -18.973 1.00 95.50 203 GLU A CA 1
ATOM 1678 C C . GLU A 1 203 ? 26.003 6.378 -17.894 1.00 95.50 203 GLU A C 1
ATOM 1680 O O . GLU A 1 203 ? 25.622 5.689 -16.943 1.00 95.50 203 GLU A O 1
ATOM 1685 N N . HIS A 1 204 ? 25.587 7.638 -18.047 1.00 94.44 204 HIS A N 1
ATOM 1686 C CA . HIS A 1 204 ? 24.658 8.273 -17.124 1.00 94.44 204 HIS A CA 1
ATOM 1687 C C . HIS A 1 204 ? 23.268 7.621 -17.176 1.00 94.44 204 HIS A C 1
ATOM 1689 O O . HIS A 1 204 ? 22.686 7.370 -16.116 1.00 94.44 204 HIS A O 1
ATOM 1695 N N . VAL A 1 205 ? 22.738 7.290 -18.364 1.00 95.31 205 VAL A N 1
ATOM 1696 C CA . VAL A 1 205 ? 21.444 6.584 -18.456 1.00 95.31 205 VAL A CA 1
ATOM 1697 C C . VAL A 1 205 ? 21.511 5.216 -17.775 1.00 95.31 205 VAL A C 1
ATOM 1699 O O . VAL A 1 205 ? 20.596 4.869 -17.033 1.00 95.31 205 VAL A O 1
ATOM 1702 N N . GLU A 1 206 ? 22.592 4.459 -17.963 1.00 93.81 206 GLU A N 1
ATOM 1703 C CA . GLU A 1 206 ? 22.776 3.143 -17.336 1.00 93.81 206 GLU A CA 1
ATOM 1704 C C . GLU A 1 206 ? 22.849 3.238 -15.805 1.00 93.81 206 GLU A C 1
ATOM 1706 O O . GLU A 1 206 ? 22.247 2.430 -15.093 1.00 93.81 206 GLU A O 1
ATOM 1711 N N . VAL A 1 207 ? 23.504 4.275 -15.271 1.00 95.56 207 VAL A N 1
ATOM 1712 C CA . VAL A 1 207 ? 23.490 4.558 -13.827 1.00 95.56 207 VAL A CA 1
ATOM 1713 C C . VAL A 1 207 ? 22.075 4.873 -13.335 1.00 95.56 207 VAL A C 1
ATOM 1715 O O . VAL A 1 207 ? 21.674 4.386 -12.275 1.00 95.56 207 VAL A O 1
ATOM 1718 N N . LEU A 1 208 ? 21.307 5.675 -14.078 1.00 94.69 208 LEU A N 1
ATOM 1719 C CA . LEU A 1 208 ? 19.919 5.993 -13.728 1.00 94.69 208 LEU A CA 1
ATOM 1720 C C . LEU A 1 208 ? 19.013 4.759 -13.798 1.00 94.69 208 LEU A C 1
ATOM 1722 O O . LEU A 1 208 ? 18.175 4.590 -12.915 1.00 94.69 208 LEU A O 1
ATOM 1726 N N . GLN A 1 209 ? 19.198 3.883 -14.789 1.00 95.00 209 GLN A N 1
ATOM 1727 C CA . GLN A 1 209 ? 18.487 2.607 -14.892 1.00 95.00 209 GLN A CA 1
ATOM 1728 C C . GLN A 1 209 ? 18.766 1.719 -13.684 1.00 95.00 209 GLN A C 1
ATOM 1730 O O . GLN A 1 209 ? 17.823 1.268 -13.042 1.00 95.00 209 GLN A O 1
ATOM 1735 N N . LYS A 1 210 ? 20.037 1.556 -13.304 1.00 94.50 210 LYS A N 1
ATOM 1736 C CA . LYS A 1 210 ? 20.408 0.761 -12.130 1.00 94.50 210 LYS A CA 1
ATOM 1737 C C . LYS A 1 210 ? 19.795 1.309 -10.837 1.00 94.50 210 LYS A C 1
ATOM 1739 O O . LYS A 1 210 ? 19.216 0.557 -10.060 1.00 94.50 210 LYS A O 1
ATOM 1744 N N . LYS A 1 211 ? 19.860 2.628 -10.618 1.00 93.19 211 LYS A N 1
ATOM 1745 C CA . LYS A 1 211 ? 19.180 3.272 -9.475 1.00 93.19 211 LYS A CA 1
ATOM 1746 C C . LYS A 1 211 ? 17.669 3.032 -9.504 1.00 93.19 211 LYS A C 1
ATOM 1748 O O . LYS A 1 211 ? 17.032 2.916 -8.462 1.00 93.19 211 LYS A O 1
ATOM 1753 N N . PHE A 1 212 ? 17.082 2.980 -10.697 1.00 95.12 212 PHE A N 1
ATOM 1754 C CA . PHE A 1 212 ? 15.660 2.725 -10.854 1.00 95.12 212 PHE A CA 1
ATOM 1755 C C . PHE A 1 212 ? 15.286 1.256 -10.597 1.00 95.12 212 PHE A C 1
ATOM 1757 O O . PHE A 1 212 ? 14.218 0.995 -10.054 1.00 95.12 212 PHE A O 1
ATOM 1764 N N . GLU A 1 213 ? 16.156 0.297 -10.911 1.00 94.12 213 GLU A N 1
ATOM 1765 C CA . GLU A 1 213 ? 15.983 -1.116 -10.534 1.00 94.12 213 GLU A CA 1
ATOM 1766 C C . GLU A 1 213 ? 16.000 -1.305 -9.007 1.00 94.12 213 GLU A C 1
ATOM 1768 O O . GLU A 1 213 ? 15.175 -2.040 -8.456 1.00 94.12 213 GLU A O 1
ATOM 1773 N N . GLU A 1 214 ? 16.888 -0.591 -8.308 1.00 93.00 214 GLU A N 1
ATOM 1774 C CA . GLU A 1 214 ? 16.899 -0.536 -6.838 1.00 93.00 214 GLU A CA 1
ATOM 1775 C C . GLU A 1 214 ? 15.562 0.018 -6.314 1.00 93.00 214 GLU A C 1
ATOM 1777 O O . GLU A 1 214 ? 14.909 -0.613 -5.483 1.00 93.00 214 GLU A O 1
ATOM 1782 N N . PHE A 1 215 ? 15.075 1.122 -6.894 1.00 93.88 215 PHE A N 1
ATOM 1783 C CA . PHE A 1 215 ? 13.751 1.670 -6.582 1.00 93.88 215 PHE A CA 1
ATOM 1784 C C . PHE A 1 215 ? 12.608 0.670 -6.838 1.00 93.88 215 PHE A C 1
ATOM 1786 O O . PHE A 1 215 ? 11.665 0.597 -6.053 1.00 93.88 215 PHE A O 1
ATOM 1793 N N . GLN A 1 216 ? 12.656 -0.111 -7.921 1.00 93.88 216 GLN A N 1
ATOM 1794 C CA . GLN A 1 216 ? 11.631 -1.120 -8.214 1.00 93.88 216 GLN A CA 1
ATOM 1795 C C . GLN A 1 216 ? 11.630 -2.261 -7.198 1.00 93.88 216 GLN A C 1
ATOM 1797 O O . GLN A 1 216 ? 10.564 -2.776 -6.856 1.00 93.88 216 GLN A O 1
ATOM 1802 N N . THR A 1 217 ? 12.806 -2.627 -6.693 1.00 93.88 217 THR A N 1
ATOM 1803 C CA . THR A 1 217 ? 12.938 -3.609 -5.612 1.00 93.88 217 THR A CA 1
ATOM 1804 C C . THR A 1 217 ? 12.300 -3.079 -4.329 1.00 93.88 217 THR A C 1
ATOM 1806 O O . THR A 1 217 ? 11.496 -3.779 -3.709 1.00 93.88 217 THR A O 1
ATOM 1809 N N . ASP A 1 218 ? 12.570 -1.818 -3.980 1.00 91.31 218 ASP A N 1
ATOM 1810 C CA . ASP A 1 218 ? 11.938 -1.150 -2.838 1.00 91.31 218 ASP A CA 1
ATOM 1811 C C . ASP A 1 218 ? 10.415 -1.064 -2.998 1.00 91.31 218 ASP A C 1
ATOM 1813 O O . ASP A 1 218 ? 9.673 -1.304 -2.043 1.00 91.31 218 ASP A O 1
ATOM 1817 N N . LEU A 1 219 ? 9.938 -0.756 -4.209 1.00 94.19 219 LEU A N 1
ATOM 1818 C CA . LEU A 1 219 ? 8.514 -0.713 -4.533 1.00 94.19 219 LEU A CA 1
ATOM 1819 C C . LEU A 1 219 ? 7.861 -2.087 -4.341 1.00 94.19 219 LEU A C 1
ATOM 1821 O O . LEU A 1 219 ? 6.804 -2.174 -3.725 1.00 94.19 219 LEU A O 1
ATOM 1825 N N . ALA A 1 220 ? 8.488 -3.169 -4.805 1.00 92.19 220 ALA A N 1
ATOM 1826 C CA . ALA A 1 220 ? 7.967 -4.521 -4.607 1.00 92.19 220 ALA A CA 1
ATOM 1827 C C . ALA A 1 220 ? 7.903 -4.906 -3.118 1.00 92.19 220 ALA A C 1
ATOM 1829 O O . ALA A 1 220 ? 6.912 -5.482 -2.675 1.00 92.19 220 ALA A O 1
ATOM 1830 N N . ALA A 1 221 ? 8.916 -4.537 -2.327 1.00 91.25 221 ALA A N 1
ATOM 1831 C CA . ALA A 1 221 ? 8.933 -4.808 -0.890 1.00 91.25 221 ALA A CA 1
ATOM 1832 C C . ALA A 1 221 ? 7.801 -4.085 -0.131 1.00 91.25 221 ALA A C 1
ATOM 1834 O O . ALA A 1 221 ? 7.246 -4.632 0.818 1.00 91.25 221 ALA A O 1
ATOM 1835 N N . HIS A 1 222 ? 7.415 -2.879 -0.560 1.00 90.38 222 HIS A N 1
ATOM 1836 C CA . HIS A 1 222 ? 6.355 -2.101 0.096 1.00 90.38 222 HIS A CA 1
ATOM 1837 C C . HIS A 1 222 ? 4.935 -2.491 -0.333 1.00 90.38 222 HIS A C 1
ATOM 1839 O O . HIS A 1 222 ? 3.963 -2.026 0.265 1.00 90.38 222 HIS A O 1
ATOM 1845 N N . GLU A 1 223 ? 4.787 -3.384 -1.315 1.00 94.50 223 GLU A N 1
ATOM 1846 C CA . GLU A 1 223 ? 3.480 -3.929 -1.689 1.00 94.50 223 GLU A CA 1
ATOM 1847 C C . GLU A 1 223 ? 2.815 -4.675 -0.523 1.00 94.50 223 GLU A C 1
ATOM 1849 O O . GLU A 1 223 ? 1.598 -4.595 -0.348 1.00 94.50 223 GLU A O 1
ATOM 1854 N N . GLU A 1 224 ? 3.607 -5.347 0.317 1.00 92.56 224 GLU A N 1
ATOM 1855 C CA . GLU A 1 224 ? 3.109 -6.029 1.512 1.00 92.56 224 GLU A CA 1
ATOM 1856 C C . GLU A 1 224 ? 2.417 -5.056 2.473 1.00 92.56 224 GLU A C 1
ATOM 1858 O O . GLU A 1 224 ? 1.325 -5.350 2.953 1.00 92.56 224 GLU A O 1
ATOM 1863 N N . ARG A 1 225 ? 2.965 -3.851 2.663 1.00 92.06 225 ARG A N 1
ATOM 1864 C CA . ARG A 1 225 ? 2.385 -2.847 3.562 1.00 92.06 225 ARG A CA 1
ATOM 1865 C C . ARG A 1 225 ? 1.015 -2.356 3.091 1.00 92.06 225 ARG A C 1
ATOM 1867 O O . ARG A 1 225 ? 0.099 -2.192 3.893 1.00 92.06 225 ARG A O 1
ATOM 1874 N N . VAL A 1 226 ? 0.844 -2.166 1.784 1.00 96.62 226 VAL A N 1
ATOM 1875 C CA . VAL A 1 226 ? -0.464 -1.826 1.197 1.00 96.62 226 VAL A CA 1
ATOM 1876 C C . VAL A 1 226 ? -1.441 -2.999 1.340 1.00 96.62 226 VAL A C 1
ATOM 1878 O O . VAL A 1 226 ? -2.631 -2.800 1.597 1.00 96.62 226 VAL A O 1
ATOM 1881 N N . ASN A 1 227 ? -0.959 -4.238 1.227 1.00 96.50 227 ASN A N 1
ATOM 1882 C CA . ASN A 1 227 ? -1.780 -5.424 1.463 1.00 96.50 227 ASN A CA 1
ATOM 1883 C C . ASN A 1 227 ? -2.215 -5.552 2.932 1.00 96.50 227 ASN A C 1
ATOM 1885 O O . ASN A 1 227 ? -3.362 -5.922 3.175 1.00 96.50 227 ASN A O 1
ATOM 1889 N N . GLU A 1 228 ? -1.356 -5.218 3.897 1.00 96.25 228 GLU A N 1
ATOM 1890 C CA . GLU A 1 228 ? -1.704 -5.176 5.325 1.00 96.25 228 GLU A CA 1
ATOM 1891 C C . GLU A 1 228 ? -2.838 -4.182 5.597 1.00 96.25 228 GLU A C 1
ATOM 1893 O O . GLU A 1 228 ? -3.852 -4.568 6.179 1.00 96.25 228 GLU A O 1
ATOM 1898 N N . VAL A 1 229 ? -2.738 -2.952 5.074 1.00 97.44 229 VAL A N 1
ATOM 1899 C CA . VAL A 1 229 ? -3.813 -1.944 5.173 1.00 97.44 229 VAL A CA 1
ATOM 1900 C C . VAL A 1 229 ? -5.135 -2.505 4.637 1.00 97.44 229 VAL A C 1
ATOM 1902 O O . VAL A 1 229 ? -6.181 -2.390 5.276 1.00 97.44 229 VAL A O 1
ATOM 1905 N N . ASN A 1 230 ? -5.102 -3.183 3.488 1.00 98.00 230 ASN A N 1
ATOM 1906 C CA . ASN A 1 230 ? -6.292 -3.812 2.913 1.00 98.00 230 ASN A CA 1
ATOM 1907 C C . ASN A 1 230 ? -6.864 -4.940 3.788 1.00 98.00 230 ASN A C 1
ATOM 1909 O O . ASN A 1 230 ? -8.086 -5.068 3.914 1.00 98.00 230 ASN A O 1
ATOM 1913 N N . GLN A 1 231 ? -6.005 -5.760 4.394 1.00 97.88 231 GLN A N 1
ATOM 1914 C CA . GLN A 1 231 ? -6.430 -6.829 5.298 1.00 97.88 231 GLN A CA 1
ATOM 1915 C C . GLN A 1 231 ? -7.062 -6.269 6.570 1.00 97.88 231 GLN A C 1
ATOM 1917 O O . GLN A 1 231 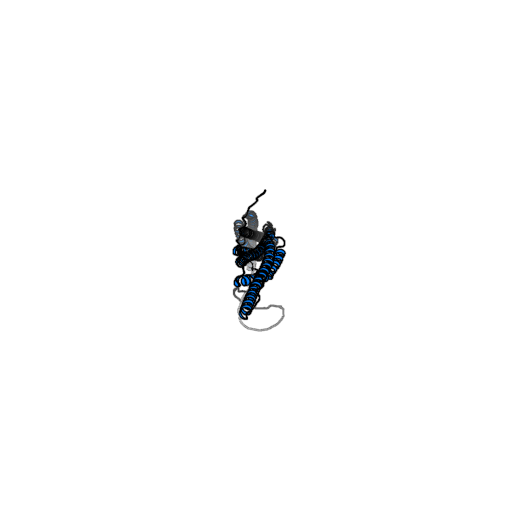? -8.082 -6.788 7.025 1.00 97.88 231 GLN A O 1
ATOM 1922 N N . ASP A 1 232 ? -6.496 -5.208 7.134 1.00 96.94 232 ASP A N 1
ATOM 1923 C CA . ASP A 1 232 ? -7.009 -4.607 8.359 1.00 96.94 232 ASP A CA 1
ATOM 1924 C C . ASP A 1 232 ? -8.320 -3.855 8.119 1.00 96.94 232 ASP A C 1
ATOM 1926 O O . ASP A 1 232 ? -9.254 -3.999 8.913 1.00 96.94 232 ASP A O 1
ATOM 1930 N N . ALA A 1 233 ? -8.472 -3.193 6.968 1.00 98.12 233 ALA A N 1
ATOM 1931 C CA . ALA A 1 233 ? -9.756 -2.651 6.525 1.00 98.12 233 ALA A CA 1
ATOM 1932 C C . ALA A 1 233 ? -10.838 -3.743 6.423 1.00 98.12 233 ALA A C 1
ATOM 1934 O O . ALA A 1 233 ? -11.961 -3.574 6.914 1.00 98.12 233 ALA A O 1
ATOM 1935 N N . ALA A 1 234 ? -10.495 -4.895 5.833 1.00 97.81 234 ALA A N 1
ATOM 1936 C CA . ALA A 1 234 ? -11.409 -6.027 5.701 1.00 97.81 234 ALA A CA 1
ATOM 1937 C C . ALA A 1 234 ? -11.803 -6.615 7.066 1.00 97.81 234 ALA A C 1
ATOM 1939 O O . ALA A 1 234 ? -12.989 -6.855 7.305 1.00 97.81 234 ALA A O 1
ATOM 1940 N N . LYS A 1 235 ? -10.841 -6.790 7.985 1.00 97.19 235 LYS A N 1
ATOM 1941 C CA . LYS A 1 235 ? -11.108 -7.255 9.358 1.00 97.19 235 LYS A CA 1
ATOM 1942 C C . LYS A 1 235 ? -12.032 -6.293 10.102 1.00 97.19 235 LYS A C 1
ATOM 1944 O O . LYS A 1 235 ? -13.026 -6.730 10.675 1.00 97.19 235 LYS A O 1
ATOM 1949 N N . LEU A 1 236 ? -11.753 -4.989 10.065 1.00 96.88 236 LEU A N 1
ATOM 1950 C CA . LEU A 1 236 ? -12.586 -3.984 10.735 1.00 96.88 236 LEU A CA 1
ATOM 1951 C C . LEU A 1 236 ? -14.012 -3.945 10.172 1.00 96.88 236 LEU A C 1
ATOM 1953 O O . LEU A 1 236 ? -14.978 -3.821 10.927 1.00 96.88 236 LEU A O 1
ATOM 1957 N N . THR A 1 237 ? -14.153 -4.113 8.859 1.00 96.38 237 THR A N 1
ATOM 1958 C CA . THR A 1 237 ? -15.464 -4.198 8.203 1.00 96.38 237 THR A CA 1
ATOM 1959 C C . THR A 1 237 ? -16.211 -5.468 8.621 1.00 96.38 237 THR A C 1
ATOM 1961 O O . THR A 1 237 ? -17.394 -5.408 8.949 1.00 96.38 237 THR A O 1
ATOM 1964 N N . GLN A 1 238 ? -15.525 -6.614 8.689 1.00 96.38 238 GLN A N 1
ATOM 1965 C CA . GLN A 1 238 ? -16.104 -7.880 9.155 1.00 96.38 238 GLN A CA 1
ATOM 1966 C C . GLN A 1 238 ? -16.566 -7.806 10.620 1.00 96.38 238 GLN A C 1
ATOM 1968 O O . GLN A 1 238 ? -17.585 -8.395 10.984 1.00 96.38 238 GLN A O 1
ATOM 1973 N N . GLU A 1 239 ? -15.848 -7.054 11.454 1.00 94.06 239 GLU A N 1
ATOM 1974 C CA . GLU A 1 239 ? -16.215 -6.772 12.845 1.00 94.06 239 GLU A CA 1
ATOM 1975 C C . GLU A 1 239 ? -17.382 -5.768 12.984 1.00 94.06 239 GLU A C 1
ATOM 1977 O O . GLU A 1 239 ? -17.781 -5.457 14.108 1.00 94.06 239 GLU A O 1
ATOM 1982 N N . ASN A 1 240 ? -17.964 -5.284 11.876 1.00 94.25 240 ASN A N 1
ATOM 1983 C CA . ASN A 1 240 ? -19.002 -4.246 11.834 1.00 94.25 240 ASN A CA 1
ATOM 1984 C C . ASN A 1 240 ? -18.592 -2.978 12.601 1.00 94.25 240 ASN A C 1
ATOM 1986 O O . ASN A 1 240 ? -19.347 -2.454 13.427 1.00 94.25 240 ASN A O 1
ATOM 1990 N N . HIS A 1 241 ? -17.369 -2.498 12.358 1.00 95.81 241 HIS A N 1
ATOM 1991 C CA . HIS A 1 241 ? -16.866 -1.283 12.987 1.00 95.81 241 HIS A CA 1
ATOM 1992 C C . HIS A 1 241 ? -17.787 -0.077 12.683 1.00 95.81 241 HIS A C 1
ATOM 1994 O O . HIS A 1 241 ? -18.185 0.107 11.529 1.00 95.81 241 HIS A O 1
ATOM 2000 N N . PRO A 1 242 ? -18.121 0.784 13.667 1.00 94.06 242 PRO A N 1
ATOM 2001 C CA . PRO A 1 242 ? -19.051 1.903 13.458 1.00 94.06 242 PRO A CA 1
ATOM 2002 C C . PRO A 1 242 ? -18.596 2.882 12.363 1.00 94.06 242 PRO A C 1
ATOM 2004 O O . PRO A 1 242 ? -19.420 3.419 11.636 1.00 94.06 242 PRO A O 1
ATOM 2007 N N . GLU A 1 243 ? -17.284 3.051 12.202 1.00 96.00 243 GLU A N 1
ATOM 2008 C CA . GLU A 1 243 ? -16.656 3.930 11.199 1.00 96.00 243 GLU A CA 1
ATOM 2009 C C . GLU A 1 243 ? -16.321 3.209 9.874 1.00 96.00 243 GLU A C 1
ATOM 2011 O O . GLU A 1 243 ? -15.306 3.500 9.243 1.00 96.00 243 GLU A O 1
ATOM 2016 N N . THR A 1 244 ? -17.133 2.231 9.450 1.00 97.38 244 THR A N 1
ATOM 2017 C CA . THR A 1 244 ? -16.869 1.439 8.226 1.00 97.38 244 THR A CA 1
ATOM 2018 C C . THR A 1 244 ? -16.715 2.319 6.978 1.00 97.38 244 THR A C 1
ATOM 2020 O O . THR A 1 244 ? -15.828 2.078 6.165 1.00 97.38 244 THR A O 1
ATOM 2023 N N . GLU A 1 245 ? -17.524 3.372 6.831 1.00 97.50 245 GLU A N 1
ATOM 2024 C CA . GLU A 1 245 ? -17.436 4.285 5.680 1.00 97.50 245 GLU A CA 1
ATOM 2025 C C . GLU A 1 245 ? -16.074 4.994 5.608 1.00 97.50 245 GLU A C 1
ATOM 2027 O O . GLU A 1 245 ? -15.449 5.043 4.547 1.00 97.50 245 GLU A O 1
ATOM 2032 N N . LEU A 1 246 ? -15.572 5.487 6.746 1.00 97.56 246 LEU A N 1
ATOM 2033 C CA . LEU A 1 246 ? -14.252 6.111 6.831 1.00 97.56 246 LEU A CA 1
ATOM 2034 C C . LEU A 1 246 ? -13.137 5.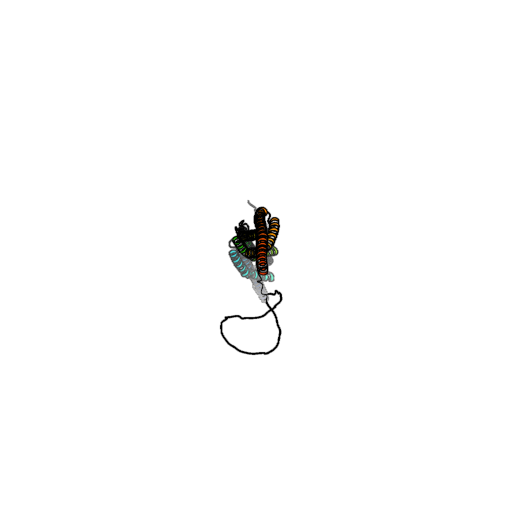110 6.507 1.00 97.56 246 LEU A C 1
ATOM 2036 O O . LEU A 1 246 ? -12.203 5.454 5.781 1.00 97.56 246 LEU A O 1
ATOM 2040 N N . ILE A 1 247 ? -13.243 3.882 7.026 1.00 98.38 247 ILE A N 1
ATOM 2041 C CA . ILE A 1 247 ? -12.265 2.812 6.794 1.00 98.38 247 ILE A CA 1
ATOM 2042 C C . ILE A 1 247 ? -12.142 2.513 5.299 1.00 98.38 247 ILE A C 1
ATOM 2044 O O . ILE A 1 247 ? -11.030 2.544 4.767 1.00 98.38 247 ILE A O 1
ATOM 2048 N N . LEU A 1 248 ? -13.271 2.292 4.620 1.00 98.00 248 LEU A N 1
ATOM 2049 C CA . LEU A 1 248 ? -13.306 2.000 3.185 1.00 98.00 248 LEU A CA 1
ATOM 2050 C C . LEU A 1 248 ? -12.811 3.183 2.350 1.00 98.00 248 LEU A C 1
ATOM 2052 O O . LEU A 1 248 ? -12.042 2.992 1.411 1.00 98.00 248 LEU A O 1
ATOM 2056 N N . LYS A 1 249 ? -13.177 4.413 2.723 1.00 98.44 249 LYS A N 1
ATOM 2057 C CA . LYS A 1 249 ? -12.672 5.618 2.055 1.00 98.44 249 LYS A CA 1
ATOM 2058 C C . LYS A 1 249 ? -11.146 5.717 2.141 1.00 98.44 249 LYS A C 1
ATOM 2060 O O . LYS A 1 249 ? -10.495 6.026 1.148 1.00 98.44 249 LYS A O 1
ATOM 2065 N N . LYS A 1 250 ? -10.571 5.449 3.317 1.00 98.19 250 LYS A N 1
ATOM 2066 C CA . LYS A 1 250 ? -9.114 5.452 3.520 1.00 98.19 250 LYS A CA 1
ATOM 2067 C C . LYS A 1 250 ? -8.422 4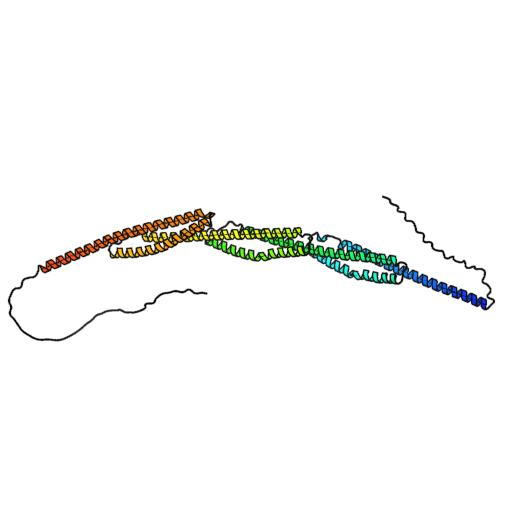.317 2.769 1.00 98.19 250 LYS A C 1
ATOM 2069 O O . LYS A 1 250 ? -7.369 4.535 2.180 1.00 98.19 250 LYS A O 1
ATOM 2074 N N . GLN A 1 251 ? -9.048 3.144 2.719 1.00 98.38 251 GLN A N 1
ATOM 2075 C CA . GLN A 1 251 ? -8.570 2.012 1.930 1.00 98.38 251 GLN A CA 1
ATOM 2076 C C . GLN A 1 251 ? -8.499 2.362 0.435 1.00 98.38 251 GLN A C 1
ATOM 2078 O O . GLN A 1 251 ? -7.495 2.094 -0.225 1.00 98.38 251 GLN A O 1
ATOM 2083 N N . GLU A 1 252 ? -9.555 2.974 -0.104 1.00 98.44 252 GLU A N 1
ATOM 2084 C CA . GLU A 1 252 ? -9.604 3.413 -1.499 1.00 98.44 252 GLU A CA 1
ATOM 2085 C C . GLU A 1 252 ? -8.545 4.482 -1.794 1.00 98.44 252 GLU A C 1
ATOM 2087 O O . GLU A 1 252 ? -7.866 4.393 -2.814 1.00 98.44 252 GLU A O 1
ATOM 2092 N N . GLU A 1 253 ? -8.346 5.442 -0.886 1.00 98.50 253 GLU A N 1
ATOM 2093 C CA . GLU A 1 253 ? -7.316 6.481 -1.000 1.00 98.50 253 GLU A CA 1
ATOM 2094 C C . GLU A 1 253 ? -5.905 5.880 -1.124 1.00 98.50 253 GLU A C 1
ATOM 2096 O O . GLU A 1 253 ? -5.182 6.199 -2.072 1.00 98.50 253 GLU A O 1
ATOM 2101 N N . VAL A 1 254 ? -5.542 4.957 -0.223 1.00 98.44 254 VAL A N 1
ATOM 2102 C CA . VAL A 1 254 ? -4.248 4.250 -0.253 1.00 98.44 254 VAL A CA 1
ATOM 2103 C C . VAL A 1 254 ? -4.099 3.445 -1.545 1.00 98.44 254 VAL A C 1
ATOM 2105 O O . VAL A 1 254 ? -3.076 3.544 -2.223 1.00 98.44 254 VAL A O 1
ATOM 2108 N N . ASN A 1 255 ? -5.126 2.685 -1.936 1.00 98.31 255 ASN A N 1
ATOM 2109 C CA . ASN A 1 255 ? -5.079 1.863 -3.145 1.00 98.31 255 ASN A CA 1
ATOM 2110 C C . ASN A 1 255 ? -4.965 2.704 -4.421 1.00 98.31 255 ASN A C 1
ATOM 2112 O O . ASN A 1 255 ? -4.191 2.360 -5.315 1.00 98.31 255 ASN A O 1
ATOM 2116 N N . ALA A 1 256 ? -5.701 3.810 -4.518 1.00 98.44 256 ALA A N 1
ATOM 2117 C CA . ALA A 1 256 ? -5.630 4.711 -5.661 1.00 98.44 256 ALA A CA 1
ATOM 2118 C C . ALA A 1 256 ? -4.243 5.362 -5.773 1.00 98.44 256 ALA A C 1
ATOM 2120 O O . ALA A 1 256 ? -3.673 5.403 -6.866 1.00 98.44 256 ALA A O 1
ATOM 2121 N N . ALA A 1 257 ? -3.674 5.817 -4.651 1.00 98.12 257 ALA A N 1
ATOM 2122 C CA . ALA A 1 257 ? -2.318 6.360 -4.606 1.00 98.12 257 ALA A CA 1
ATOM 2123 C C . ALA A 1 257 ? -1.273 5.301 -5.000 1.00 98.12 257 ALA A C 1
ATOM 2125 O O . ALA A 1 257 ? -0.391 5.570 -5.814 1.00 98.12 257 ALA A O 1
ATOM 2126 N N . TRP A 1 258 ? -1.423 4.066 -4.517 1.00 97.94 258 TRP A N 1
ATOM 2127 C CA . TRP A 1 258 ? -0.544 2.952 -4.868 1.00 97.94 258 TRP A CA 1
ATOM 2128 C C . TRP A 1 258 ? -0.568 2.621 -6.366 1.00 97.94 258 TRP A C 1
ATOM 2130 O O . TRP A 1 258 ? 0.483 2.476 -6.995 1.00 97.94 258 TRP A O 1
ATOM 2140 N N . GLN A 1 259 ? -1.759 2.540 -6.969 1.00 97.75 259 GLN A N 1
ATOM 2141 C CA . GLN A 1 259 ? -1.892 2.295 -8.409 1.00 97.75 259 GLN A CA 1
ATOM 2142 C C . GLN A 1 259 ? -1.313 3.443 -9.239 1.00 97.75 259 GLN A C 1
ATOM 2144 O O . GLN A 1 259 ? -0.661 3.200 -10.257 1.00 97.75 259 GLN A O 1
ATOM 2149 N N . ARG A 1 260 ? -1.497 4.690 -8.789 1.00 97.62 260 ARG A N 1
ATOM 2150 C CA . ARG A 1 260 ? -0.893 5.864 -9.426 1.00 97.62 260 ARG A CA 1
ATOM 2151 C C . ARG A 1 260 ? 0.632 5.781 -9.405 1.00 97.62 260 ARG A C 1
ATOM 2153 O O . ARG A 1 260 ? 1.245 5.905 -10.466 1.00 97.62 260 ARG A O 1
ATOM 2160 N N . LEU A 1 261 ? 1.234 5.490 -8.251 1.00 97.44 261 LEU A N 1
ATOM 2161 C CA . LEU A 1 261 ? 2.682 5.317 -8.119 1.00 97.44 261 LEU A CA 1
ATOM 2162 C C . LEU A 1 261 ? 3.208 4.200 -9.031 1.00 97.44 261 LEU A C 1
ATOM 2164 O O . LEU A 1 261 ? 4.190 4.409 -9.742 1.00 97.44 261 LEU A O 1
ATOM 2168 N N . LYS A 1 262 ? 2.535 3.041 -9.078 1.00 96.81 262 LYS A N 1
ATOM 2169 C CA . LYS A 1 262 ? 2.892 1.945 -9.997 1.00 96.81 262 LYS A CA 1
ATOM 2170 C C . LYS A 1 262 ? 2.860 2.385 -11.462 1.00 96.81 262 LYS A C 1
ATOM 2172 O O . LYS A 1 262 ? 3.794 2.086 -12.207 1.00 96.81 262 LYS A O 1
ATOM 2177 N N . GLY A 1 263 ? 1.828 3.124 -11.869 1.00 96.69 263 GLY A N 1
ATOM 2178 C CA . GLY A 1 263 ? 1.719 3.667 -13.225 1.00 96.69 263 GLY A CA 1
ATOM 2179 C C . GLY A 1 263 ? 2.843 4.653 -13.562 1.00 96.69 263 GLY A C 1
ATOM 2180 O O . GLY A 1 263 ? 3.472 4.542 -14.615 1.00 96.69 263 GLY A O 1
ATOM 2181 N N . LEU A 1 264 ? 3.152 5.576 -12.647 1.00 96.75 264 LEU A N 1
ATOM 2182 C CA . LEU A 1 264 ? 4.262 6.523 -12.802 1.00 96.75 264 LEU A CA 1
ATOM 2183 C C . LEU A 1 264 ? 5.616 5.805 -12.878 1.00 96.75 264 LEU A C 1
ATOM 2185 O O . LEU A 1 264 ? 6.445 6.139 -13.725 1.00 96.75 264 LEU A O 1
ATOM 2189 N N . ALA A 1 265 ? 5.825 4.778 -12.052 1.00 96.19 265 ALA A N 1
ATOM 2190 C CA . ALA A 1 265 ? 7.039 3.974 -12.074 1.00 96.19 265 ALA A CA 1
ATOM 2191 C C . ALA A 1 265 ? 7.219 3.245 -13.418 1.00 96.19 265 ALA A C 1
ATOM 2193 O O . ALA A 1 265 ? 8.306 3.277 -13.995 1.00 96.19 265 ALA A O 1
ATOM 2194 N N . GLN A 1 266 ? 6.156 2.651 -13.969 1.00 95.44 266 GLN A N 1
ATOM 2195 C CA . GLN A 1 266 ? 6.196 2.025 -15.298 1.00 95.44 266 GLN A CA 1
ATOM 2196 C C . GLN A 1 266 ? 6.502 3.043 -16.403 1.00 95.44 266 GLN A C 1
ATOM 2198 O O . GLN A 1 266 ? 7.326 2.782 -17.281 1.00 95.44 266 GLN A O 1
ATOM 2203 N N . GLN A 1 267 ? 5.890 4.230 -16.346 1.00 94.56 267 GLN A N 1
ATOM 2204 C CA . GLN A 1 267 ? 6.170 5.296 -17.306 1.00 94.56 267 GLN A CA 1
ATOM 2205 C C . GLN A 1 267 ? 7.640 5.735 -17.241 1.00 94.56 267 GLN A C 1
ATOM 2207 O O . GLN A 1 267 ? 8.286 5.901 -18.279 1.00 94.56 267 GLN A O 1
ATOM 2212 N N . ARG A 1 268 ? 8.180 5.910 -16.031 1.00 94.75 268 ARG A N 1
ATOM 2213 C CA . ARG A 1 268 ? 9.580 6.283 -15.806 1.00 94.75 268 ARG A CA 1
ATOM 2214 C C . ARG A 1 268 ? 10.540 5.211 -16.320 1.00 94.75 268 ARG A C 1
ATOM 2216 O O . ARG A 1 268 ? 11.499 5.559 -17.007 1.00 94.75 268 ARG A O 1
ATOM 2223 N N . GLN A 1 269 ? 10.244 3.933 -16.075 1.00 94.69 269 GLN A N 1
ATOM 2224 C CA . GLN A 1 269 ? 11.007 2.809 -16.623 1.00 94.69 269 GLN A CA 1
ATOM 2225 C C . GLN A 1 269 ? 11.059 2.861 -18.152 1.00 94.69 269 GLN A C 1
ATOM 2227 O O . GLN A 1 269 ? 12.139 2.792 -18.734 1.00 94.69 269 GLN A O 1
ATOM 2232 N N . GLY A 1 270 ? 9.902 3.037 -18.801 1.00 92.62 270 GLY A N 1
ATOM 2233 C CA . GLY A 1 270 ? 9.816 3.128 -20.258 1.00 92.62 270 GLY A CA 1
ATOM 2234 C C . GLY A 1 270 ? 10.626 4.297 -20.823 1.00 92.62 270 GLY A C 1
ATOM 2235 O O . GLY A 1 270 ? 11.345 4.127 -21.805 1.00 92.62 270 GLY A O 1
ATOM 2236 N N . LYS A 1 271 ? 10.581 5.467 -20.169 1.00 92.69 271 LYS A N 1
ATOM 2237 C CA . LYS A 1 271 ? 11.385 6.634 -20.568 1.00 92.69 271 LYS A CA 1
ATOM 2238 C C . LYS A 1 271 ? 12.892 6.377 -20.440 1.00 92.69 271 LYS A C 1
ATOM 2240 O O . LYS A 1 271 ? 13.627 6.703 -21.366 1.00 92.69 271 LYS A O 1
ATOM 2245 N N . LEU A 1 272 ? 13.351 5.789 -19.330 1.00 94.12 272 LEU A N 1
ATOM 2246 C CA . LEU A 1 272 ? 14.770 5.462 -19.123 1.00 94.12 272 LEU A CA 1
ATOM 2247 C C . LEU A 1 272 ? 15.262 4.381 -20.094 1.00 94.12 272 LEU A C 1
ATOM 2249 O O . LEU A 1 272 ? 16.387 4.457 -20.583 1.00 94.12 272 LEU A O 1
ATOM 2253 N N . PHE A 1 273 ? 14.431 3.384 -20.398 1.00 92.94 273 PHE A N 1
ATOM 2254 C CA . PHE A 1 273 ? 14.761 2.358 -21.385 1.00 92.94 273 PHE A CA 1
ATOM 2255 C C . PHE A 1 273 ? 14.869 2.945 -22.795 1.00 92.94 273 PHE A C 1
ATOM 2257 O O . PHE A 1 273 ? 15.874 2.739 -23.471 1.00 92.94 273 PHE A O 1
ATOM 2264 N N . GLY A 1 274 ? 13.888 3.756 -23.201 1.00 92.94 274 GLY A N 1
ATOM 2265 C CA . GLY A 1 274 ? 13.917 4.435 -24.496 1.00 92.94 274 GLY A CA 1
ATOM 2266 C C . GLY A 1 274 ? 15.098 5.397 -24.644 1.00 92.94 274 GLY A C 1
ATOM 2267 O O . GLY A 1 274 ? 15.730 5.437 -25.696 1.00 92.94 274 GLY A O 1
ATOM 2268 N N . ALA A 1 275 ? 15.451 6.131 -23.584 1.00 93.56 275 ALA A N 1
ATOM 2269 C CA . ALA A 1 275 ? 16.642 6.978 -23.579 1.00 93.56 275 ALA A CA 1
ATOM 2270 C C . ALA A 1 275 ? 17.928 6.159 -23.785 1.00 93.56 275 ALA A C 1
ATOM 2272 O O . ALA A 1 275 ? 18.768 6.544 -24.596 1.00 93.56 275 ALA A O 1
ATOM 2273 N N . ALA A 1 276 ? 18.062 5.007 -23.117 1.00 94.69 276 ALA A N 1
ATOM 2274 C CA . ALA A 1 276 ? 19.227 4.139 -23.278 1.00 94.69 276 ALA A CA 1
ATOM 2275 C C . ALA A 1 276 ? 19.322 3.544 -24.688 1.00 94.69 276 ALA A C 1
ATOM 2277 O O . ALA A 1 276 ? 20.416 3.504 -25.244 1.00 94.69 276 ALA A O 1
ATOM 2278 N N . GLU A 1 277 ? 18.201 3.121 -25.287 1.00 94.56 277 GLU A N 1
ATOM 2279 C CA . GLU A 1 277 ? 18.177 2.656 -26.682 1.00 94.56 277 GLU A CA 1
ATOM 2280 C C . GLU A 1 277 ? 18.707 3.733 -27.639 1.00 94.56 277 GLU A C 1
ATOM 2282 O O . GLU A 1 277 ? 19.590 3.461 -28.450 1.00 94.56 277 GLU A O 1
ATOM 2287 N N . VAL A 1 278 ? 18.217 4.972 -27.513 1.00 94.88 278 VAL A N 1
ATOM 2288 C CA . VAL A 1 278 ? 18.649 6.082 -28.378 1.00 94.88 278 VAL A CA 1
ATOM 2289 C C . VAL A 1 278 ? 20.124 6.429 -28.157 1.00 94.88 278 VAL A C 1
ATOM 2291 O O . VAL A 1 278 ? 20.843 6.673 -29.123 1.00 94.88 278 VAL A O 1
ATOM 2294 N N . GLN A 1 279 ? 20.607 6.413 -26.912 1.00 95.00 279 GLN A N 1
ATOM 2295 C CA . GLN A 1 279 ? 22.018 6.682 -26.617 1.00 95.00 279 GLN A CA 1
ATOM 2296 C C . GLN A 1 279 ? 22.951 5.573 -27.128 1.00 95.00 279 GLN A C 1
ATOM 2298 O O . GLN A 1 279 ? 24.021 5.878 -27.654 1.00 95.00 279 GLN A O 1
ATOM 2303 N N . ARG A 1 280 ? 22.543 4.297 -27.048 1.00 96.06 280 ARG A N 1
ATOM 2304 C CA . ARG A 1 280 ? 23.288 3.171 -27.643 1.00 96.06 280 ARG A CA 1
ATOM 2305 C C . ARG A 1 280 ? 23.396 3.313 -29.152 1.00 96.06 280 ARG A C 1
ATOM 2307 O O . ARG A 1 280 ? 24.497 3.215 -29.679 1.00 96.06 280 ARG A O 1
ATOM 2314 N N . PHE A 1 281 ? 22.286 3.629 -29.814 1.00 96.56 281 PHE A N 1
ATOM 2315 C CA . PHE A 1 281 ? 22.283 3.911 -31.246 1.00 96.56 281 PHE A CA 1
ATOM 2316 C C . PHE A 1 281 ? 23.239 5.055 -31.606 1.00 96.56 281 PHE A C 1
ATOM 2318 O O . PHE A 1 281 ? 24.063 4.903 -32.503 1.00 96.56 281 PHE A O 1
ATOM 2325 N N . ASN A 1 282 ? 23.178 6.181 -30.886 1.00 95.31 282 ASN A N 1
ATOM 2326 C CA . ASN A 1 282 ? 24.071 7.315 -31.139 1.00 95.31 282 ASN A CA 1
ATOM 2327 C C . ASN A 1 282 ? 25.549 6.916 -31.005 1.00 95.31 282 ASN A C 1
ATOM 2329 O O . ASN A 1 282 ? 26.349 7.274 -31.868 1.00 95.31 282 ASN A O 1
ATOM 2333 N N . ARG A 1 283 ? 25.902 6.140 -29.969 1.00 96.19 283 ARG A N 1
ATOM 2334 C CA . ARG A 1 283 ? 27.271 5.644 -29.772 1.00 96.19 283 ARG A CA 1
ATOM 2335 C C . ARG A 1 283 ? 27.710 4.725 -30.910 1.00 96.19 283 ARG A C 1
ATOM 2337 O O . ARG A 1 283 ? 28.780 4.935 -31.469 1.00 96.19 283 ARG A O 1
ATOM 2344 N N . ASP A 1 284 ? 26.881 3.756 -31.285 1.00 96.94 284 ASP A N 1
ATOM 2345 C CA . ASP A 1 284 ? 27.171 2.831 -32.383 1.00 96.94 284 ASP A CA 1
ATOM 2346 C C . ASP A 1 284 ? 27.359 3.565 -33.725 1.00 96.94 284 ASP A C 1
ATOM 2348 O O . ASP A 1 284 ? 28.231 3.204 -34.524 1.00 96.94 284 ASP A O 1
ATOM 2352 N N . VAL A 1 285 ? 26.562 4.609 -33.975 1.00 97.69 285 VAL A N 1
ATOM 2353 C CA . VAL A 1 285 ? 26.716 5.491 -35.139 1.00 97.69 285 VAL A CA 1
ATOM 2354 C C . VAL A 1 285 ? 28.044 6.240 -35.082 1.00 97.69 285 VAL A C 1
ATOM 2356 O O . VAL A 1 285 ? 28.787 6.211 -36.062 1.00 97.69 285 VAL A O 1
ATOM 2359 N N . ASP A 1 286 ? 28.373 6.871 -33.955 1.00 96.88 286 ASP A N 1
ATOM 2360 C CA . ASP A 1 286 ? 29.607 7.649 -33.801 1.00 96.88 286 ASP A CA 1
ATOM 2361 C C . ASP A 1 286 ? 30.863 6.761 -33.914 1.00 96.88 286 ASP A C 1
ATOM 2363 O O . ASP A 1 286 ? 31.834 7.140 -34.576 1.00 96.88 286 ASP A O 1
ATOM 2367 N N . GLU A 1 287 ? 30.834 5.549 -33.351 1.00 97.06 287 GLU A N 1
ATOM 2368 C CA . GLU A 1 287 ? 31.886 4.536 -33.508 1.00 97.06 287 GLU A CA 1
ATOM 2369 C C . GLU A 1 287 ? 32.044 4.113 -34.975 1.00 97.06 287 GLU A C 1
ATOM 2371 O O . GLU A 1 287 ? 33.165 4.060 -35.491 1.00 97.06 287 GLU A O 1
ATOM 2376 N N . THR A 1 288 ? 30.931 3.883 -35.680 1.00 97.19 288 THR A N 1
ATOM 2377 C CA . THR A 1 288 ? 30.947 3.517 -37.106 1.00 97.19 288 THR A CA 1
ATOM 2378 C C . THR A 1 288 ? 31.474 4.666 -37.971 1.00 97.19 288 THR A C 1
ATOM 2380 O O . THR A 1 288 ? 32.306 4.438 -38.847 1.00 97.19 288 THR A O 1
ATOM 2383 N N . ILE A 1 289 ? 31.068 5.912 -37.704 1.00 97.44 289 ILE A N 1
ATOM 2384 C CA . ILE A 1 289 ? 31.587 7.105 -38.393 1.00 97.44 289 ILE A CA 1
ATOM 2385 C C . ILE A 1 289 ? 33.089 7.266 -38.137 1.00 97.44 289 ILE A C 1
ATOM 2387 O O . ILE A 1 289 ? 33.837 7.584 -39.062 1.00 97.44 289 ILE A O 1
ATOM 2391 N N . SER A 1 290 ? 33.550 7.045 -36.904 1.00 97.25 290 SER A N 1
ATOM 2392 C CA . SER A 1 290 ? 34.978 7.081 -36.572 1.00 97.25 290 SER A CA 1
ATOM 2393 C C . SER A 1 290 ? 35.761 6.038 -37.376 1.00 97.25 290 SER A C 1
ATOM 2395 O O . SER A 1 290 ? 36.788 6.361 -37.977 1.00 97.25 290 SER A O 1
ATOM 2397 N N . TRP A 1 291 ? 35.230 4.815 -37.479 1.00 96.31 291 TRP A N 1
ATOM 2398 C CA . TRP A 1 291 ? 35.841 3.750 -38.273 1.00 96.31 291 TRP A CA 1
ATOM 2399 C C . TRP A 1 291 ? 35.860 4.075 -39.774 1.00 96.31 291 TRP A C 1
ATOM 2401 O O . TRP A 1 291 ? 36.880 3.873 -40.435 1.00 96.31 291 TRP A O 1
ATOM 2411 N N . ILE A 1 292 ? 34.779 4.657 -40.306 1.00 95.94 292 ILE A N 1
ATOM 2412 C CA . ILE A 1 292 ? 34.727 5.171 -41.682 1.00 95.94 292 ILE A CA 1
ATOM 2413 C C . ILE A 1 292 ? 35.833 6.211 -41.898 1.00 95.94 292 ILE A C 1
ATOM 2415 O O . ILE A 1 292 ? 36.630 6.066 -42.821 1.00 95.94 292 ILE A O 1
ATOM 2419 N N . LYS A 1 293 ? 35.958 7.211 -41.020 1.00 95.44 293 LYS A N 1
ATOM 2420 C CA . LYS A 1 293 ? 36.984 8.263 -41.137 1.00 95.44 293 LYS A CA 1
ATOM 2421 C C . LYS A 1 293 ? 38.410 7.707 -41.081 1.00 95.44 293 LYS A C 1
ATOM 2423 O O . LYS A 1 293 ? 39.281 8.180 -41.809 1.00 95.44 293 LYS A O 1
ATOM 2428 N N . GLU A 1 294 ? 38.663 6.683 -40.268 1.00 94.12 294 GLU A N 1
ATOM 2429 C CA . GLU A 1 294 ? 39.957 5.989 -40.243 1.00 94.12 294 GLU A CA 1
ATOM 2430 C C . GLU A 1 294 ? 40.267 5.324 -41.597 1.00 94.12 294 GLU A C 1
ATOM 2432 O O . GLU A 1 294 ? 41.359 5.489 -42.149 1.00 94.12 294 GLU A O 1
ATOM 2437 N N . LYS A 1 295 ? 39.298 4.602 -42.177 1.00 92.94 295 LYS A N 1
ATOM 2438 C CA . LYS A 1 295 ? 39.459 3.955 -43.491 1.00 92.94 295 LYS A CA 1
ATOM 2439 C C . LYS A 1 295 ? 39.588 4.971 -44.622 1.00 92.94 295 LYS A C 1
ATOM 2441 O O . LYS A 1 295 ? 40.375 4.756 -45.544 1.00 92.94 295 LYS A O 1
ATOM 2446 N N . GLU A 1 296 ? 38.877 6.088 -44.531 1.00 93.25 296 GLU A N 1
ATOM 2447 C CA . GLU A 1 296 ? 38.978 7.204 -45.465 1.00 93.25 296 GLU A CA 1
ATOM 2448 C C . GLU A 1 296 ? 40.409 7.760 -45.513 1.00 93.25 296 GLU A C 1
ATOM 2450 O O . GLU A 1 296 ? 40.987 7.893 -46.595 1.00 93.25 296 GLU A O 1
ATOM 2455 N N . GLN A 1 297 ? 41.040 7.970 -44.352 1.00 90.00 297 GLN A N 1
ATOM 2456 C CA . GLN A 1 297 ? 42.439 8.408 -44.278 1.00 90.00 297 GLN A CA 1
ATOM 2457 C C . GLN A 1 297 ? 43.408 7.422 -44.947 1.00 90.00 297 GLN A C 1
ATOM 2459 O O . GLN A 1 297 ? 44.360 7.846 -45.603 1.00 90.00 297 GLN A O 1
ATOM 2464 N N . LEU A 1 298 ? 43.166 6.111 -44.835 1.00 86.12 298 LEU A N 1
ATOM 2465 C CA . LEU A 1 298 ? 43.981 5.098 -45.520 1.00 86.12 298 LEU A CA 1
ATOM 2466 C C . LEU A 1 298 ? 43.825 5.145 -47.049 1.00 86.12 298 LEU A C 1
ATOM 2468 O O . LEU A 1 298 ? 44.752 4.760 -47.768 1.00 86.12 298 LEU A O 1
ATOM 2472 N N . MET A 1 299 ? 42.674 5.602 -47.548 1.00 83.00 299 MET A N 1
ATOM 2473 C CA . MET A 1 299 ? 42.375 5.697 -48.978 1.00 83.00 299 MET A CA 1
ATOM 2474 C C . MET A 1 299 ? 42.777 7.027 -49.614 1.00 83.00 299 MET A C 1
ATOM 2476 O O . MET A 1 299 ? 42.968 7.055 -50.828 1.00 83.00 299 MET A O 1
ATOM 2480 N N . ALA A 1 300 ? 43.031 8.067 -48.821 1.00 84.75 300 ALA A N 1
ATOM 2481 C CA . ALA A 1 300 ? 43.472 9.387 -49.280 1.00 84.75 300 ALA A CA 1
ATOM 2482 C C . ALA A 1 300 ? 44.920 9.445 -49.832 1.00 84.75 300 ALA A C 1
ATOM 2484 O O . ALA A 1 300 ? 45.451 10.521 -50.088 1.00 84.75 300 ALA A O 1
ATOM 2485 N N . SER A 1 301 ? 45.611 8.309 -49.983 1.00 86.81 301 SER A N 1
ATOM 2486 C CA . SER A 1 301 ? 46.999 8.268 -50.467 1.00 86.81 301 SER A CA 1
ATOM 2487 C C . SER A 1 301 ? 47.101 8.345 -52.000 1.00 86.81 301 SER A C 1
ATOM 2489 O O . SER A 1 301 ? 46.739 7.397 -52.683 1.00 86.81 301 SER A O 1
ATOM 2491 N N . ASP A 1 302 ? 47.739 9.368 -52.562 1.00 86.38 302 ASP A N 1
ATOM 2492 C CA . ASP A 1 302 ? 47.968 9.458 -54.022 1.00 86.38 302 ASP A CA 1
ATOM 2493 C C . ASP A 1 302 ? 49.080 8.525 -54.562 1.00 86.38 302 ASP A C 1
ATOM 2495 O O . ASP A 1 302 ? 49.623 8.732 -55.650 1.00 86.38 302 ASP A O 1
ATOM 2499 N N . ASP A 1 303 ? 49.475 7.495 -53.804 1.00 89.88 303 ASP A N 1
ATOM 2500 C CA . ASP A 1 303 ? 50.411 6.482 -54.289 1.00 89.88 303 ASP A CA 1
ATOM 2501 C C . ASP A 1 303 ? 49.685 5.436 -55.142 1.00 89.88 303 ASP A C 1
ATOM 2503 O O . ASP A 1 303 ? 48.963 4.571 -54.632 1.00 89.88 303 ASP A O 1
ATOM 2507 N N . PHE A 1 304 ? 49.919 5.518 -56.452 1.00 91.19 304 PHE A N 1
ATOM 2508 C CA . PHE A 1 304 ? 49.391 4.595 -57.454 1.00 91.19 304 PHE A CA 1
ATOM 2509 C C . PHE A 1 304 ? 50.453 3.652 -58.028 1.00 91.19 304 PHE A C 1
ATOM 2511 O O . PHE A 1 304 ? 50.194 3.025 -59.051 1.00 91.19 304 PHE A O 1
ATOM 2518 N N . GLY A 1 305 ? 51.628 3.538 -57.396 1.00 90.62 305 GLY A N 1
ATOM 2519 C CA . GLY A 1 305 ? 52.710 2.641 -57.812 1.00 90.62 305 GLY A CA 1
ATOM 2520 C C . GLY A 1 305 ? 53.531 3.151 -59.003 1.00 90.62 305 GLY A C 1
ATOM 2521 O O . GLY A 1 305 ? 53.076 3.939 -59.831 1.00 90.62 305 GLY A O 1
ATOM 2522 N N . ARG A 1 306 ? 54.792 2.709 -59.084 1.00 90.69 306 ARG A N 1
ATOM 2523 C CA . ARG A 1 306 ? 55.776 3.174 -60.090 1.00 90.69 306 ARG A CA 1
ATOM 2524 C C . ARG A 1 306 ? 56.221 2.083 -61.064 1.00 90.69 306 ARG A C 1
ATOM 2526 O O . ARG A 1 306 ? 56.882 2.383 -62.056 1.00 90.69 306 ARG A O 1
ATOM 2533 N N . ASP A 1 307 ? 55.875 0.835 -60.773 1.00 92.31 307 ASP A N 1
ATOM 2534 C CA . ASP A 1 307 ? 56.178 -0.352 -61.568 1.00 92.31 307 ASP A CA 1
ATOM 2535 C C . ASP A 1 307 ? 55.069 -1.406 -61.403 1.00 92.31 307 ASP A C 1
ATOM 2537 O O . ASP A 1 307 ? 54.229 -1.315 -60.510 1.00 92.31 307 ASP A O 1
ATOM 2541 N N . LEU A 1 308 ? 55.054 -2.429 -62.261 1.00 90.62 308 LEU A N 1
ATOM 2542 C CA . LEU A 1 308 ? 53.980 -3.429 -62.268 1.00 90.62 308 LEU A CA 1
ATOM 2543 C C . LEU A 1 308 ? 53.813 -4.148 -60.914 1.00 90.62 308 LEU A C 1
ATOM 2545 O O . LEU A 1 308 ? 52.686 -4.408 -60.495 1.00 90.62 308 LEU A O 1
ATOM 2549 N N . ALA A 1 309 ? 54.914 -4.440 -60.216 1.00 92.81 309 ALA A N 1
ATOM 2550 C CA . ALA A 1 309 ? 54.884 -5.153 -58.941 1.00 92.81 309 ALA A CA 1
ATOM 2551 C C . ALA A 1 309 ? 54.295 -4.293 -57.807 1.00 92.81 309 ALA A C 1
ATOM 2553 O O . ALA A 1 309 ? 53.465 -4.779 -57.035 1.00 92.81 309 ALA A O 1
ATOM 2554 N N . SER A 1 310 ? 54.677 -3.014 -57.729 1.00 94.00 310 SER A N 1
ATOM 2555 C CA . SER A 1 310 ? 54.152 -2.054 -56.750 1.00 94.00 310 SER A CA 1
ATOM 2556 C C . SER A 1 310 ? 52.667 -1.775 -56.967 1.00 94.00 310 SER A C 1
ATOM 2558 O O . SER A 1 310 ? 51.912 -1.803 -55.996 1.00 94.00 310 SER A O 1
ATOM 2560 N N . VAL A 1 311 ? 52.208 -1.615 -58.217 1.00 94.12 311 VAL A N 1
ATOM 2561 C CA . VAL A 1 311 ? 50.770 -1.446 -58.494 1.00 94.12 311 VAL A CA 1
ATOM 2562 C C . VAL A 1 311 ? 49.973 -2.697 -58.114 1.00 94.12 311 VAL A C 1
ATOM 2564 O O . VAL A 1 311 ? 48.931 -2.592 -57.474 1.00 94.12 311 VAL A O 1
ATOM 2567 N N . GLN A 1 312 ? 50.468 -3.897 -58.441 1.00 93.94 312 GLN A N 1
ATOM 2568 C CA . GLN A 1 312 ? 49.815 -5.151 -58.042 1.00 93.94 312 GLN A CA 1
ATOM 2569 C C . GLN A 1 312 ? 49.735 -5.316 -56.517 1.00 93.94 312 GLN A C 1
ATOM 2571 O O . GLN A 1 312 ? 48.747 -5.841 -56.006 1.00 93.94 312 GLN A O 1
ATOM 2576 N N . ALA A 1 313 ? 50.757 -4.880 -55.776 1.00 94.75 313 ALA A N 1
ATOM 2577 C CA . ALA A 1 313 ? 50.730 -4.892 -54.316 1.00 94.75 313 ALA A CA 1
ATOM 2578 C C . ALA A 1 313 ? 49.698 -3.899 -53.752 1.00 94.75 313 ALA A C 1
ATOM 2580 O O . ALA A 1 313 ? 48.946 -4.253 -52.843 1.00 94.75 313 ALA A O 1
ATOM 2581 N N . LEU A 1 314 ? 49.624 -2.687 -54.315 1.00 94.06 314 LEU A N 1
ATOM 2582 C CA . LEU A 1 314 ? 48.634 -1.676 -53.934 1.00 94.06 314 LEU A CA 1
ATOM 2583 C C . LEU A 1 314 ? 47.199 -2.123 -54.243 1.00 94.06 314 LEU A C 1
ATOM 2585 O O . LEU A 1 314 ? 46.324 -1.919 -53.406 1.00 94.06 314 LEU A O 1
ATOM 2589 N N . LEU A 1 315 ? 46.969 -2.792 -55.379 1.00 93.94 315 LEU A N 1
ATOM 2590 C CA . LEU A 1 315 ? 45.674 -3.392 -55.718 1.00 93.94 315 LEU A CA 1
ATOM 2591 C C . LEU A 1 315 ? 45.255 -4.454 -54.695 1.00 93.94 315 LEU A C 1
ATOM 2593 O O . LEU A 1 315 ? 44.154 -4.371 -54.167 1.00 93.94 315 LEU A O 1
ATOM 2597 N N . ARG A 1 316 ? 46.144 -5.382 -54.310 1.00 94.69 316 ARG A N 1
ATOM 2598 C CA . ARG A 1 316 ? 45.836 -6.371 -53.254 1.00 94.69 316 ARG A CA 1
ATOM 2599 C C . ARG A 1 316 ? 45.509 -5.718 -51.911 1.00 94.69 316 ARG A C 1
ATOM 2601 O O . ARG A 1 316 ? 44.629 -6.186 -51.192 1.00 94.69 316 ARG A O 1
ATOM 2608 N N . LYS A 1 317 ? 46.223 -4.644 -51.552 1.00 93.00 317 LYS A N 1
ATOM 2609 C CA . LYS A 1 317 ? 45.930 -3.871 -50.337 1.00 93.00 317 LYS A CA 1
ATOM 2610 C C . LYS A 1 317 ? 44.555 -3.204 -50.431 1.00 93.00 317 LYS A C 1
ATOM 2612 O O . LYS A 1 317 ? 43.820 -3.205 -49.450 1.00 93.00 317 LYS A O 1
ATOM 2617 N N . HIS A 1 318 ? 44.209 -2.669 -51.600 1.00 93.81 318 HIS A N 1
ATOM 2618 C CA . HIS A 1 318 ? 42.909 -2.058 -51.849 1.00 93.81 318 HIS A CA 1
ATOM 2619 C C . HIS A 1 318 ? 41.767 -3.082 -51.807 1.00 93.81 318 HIS A C 1
ATOM 2621 O O . HIS A 1 318 ? 40.791 -2.832 -51.117 1.00 93.81 318 HIS A O 1
ATOM 2627 N N . GLU A 1 319 ? 41.932 -4.276 -52.386 1.00 93.81 319 GLU A N 1
ATOM 2628 C CA . GLU A 1 319 ? 40.974 -5.384 -52.219 1.00 93.81 319 GLU A CA 1
ATOM 2629 C C . GLU A 1 319 ? 40.750 -5.728 -50.732 1.00 93.81 319 GLU A C 1
ATOM 2631 O O . GLU A 1 319 ? 39.679 -6.178 -50.333 1.00 93.81 319 GLU A O 1
ATOM 2636 N N . GLY A 1 320 ? 41.777 -5.580 -49.885 1.00 93.06 320 GLY A N 1
ATOM 2637 C CA . GLY A 1 320 ? 41.650 -5.714 -48.430 1.00 93.06 320 GLY A CA 1
ATOM 2638 C C . GLY A 1 320 ? 40.716 -4.662 -47.831 1.00 93.06 320 GLY A C 1
ATOM 2639 O O . GLY A 1 320 ? 39.801 -5.010 -47.094 1.00 93.06 320 GLY A O 1
ATOM 2640 N N . LEU A 1 321 ? 40.904 -3.396 -48.211 1.00 92.31 321 LEU A N 1
ATOM 2641 C CA . LEU A 1 321 ? 40.030 -2.294 -47.799 1.00 92.31 321 LEU A CA 1
ATOM 2642 C C . LEU A 1 321 ? 38.599 -2.464 -48.328 1.00 92.31 321 LEU A C 1
ATOM 2644 O O . LEU A 1 321 ? 37.660 -2.165 -47.605 1.00 92.31 321 LEU A O 1
ATOM 2648 N N . GLU A 1 322 ? 38.405 -2.997 -49.535 1.00 93.38 322 GLU A N 1
ATOM 2649 C CA . GLU A 1 322 ? 37.068 -3.281 -50.078 1.00 93.38 322 GLU A CA 1
ATOM 2650 C C . GLU A 1 322 ? 36.317 -4.352 -49.275 1.00 93.38 322 GLU A C 1
ATOM 2652 O O . GLU A 1 322 ? 35.102 -4.258 -49.111 1.00 93.38 322 GLU A O 1
ATOM 2657 N N . ARG A 1 323 ? 37.024 -5.343 -48.715 1.00 94.31 323 ARG A N 1
ATOM 2658 C CA . ARG A 1 323 ? 36.410 -6.315 -47.792 1.00 94.31 323 ARG A CA 1
ATOM 2659 C C . ARG A 1 323 ? 35.992 -5.657 -46.478 1.00 94.31 323 ARG A C 1
ATOM 2661 O O . ARG A 1 323 ? 34.907 -5.951 -45.985 1.00 94.31 323 ARG A O 1
ATOM 2668 N N . ASP A 1 324 ? 36.818 -4.756 -45.941 1.00 93.94 324 ASP A N 1
ATOM 2669 C CA . ASP A 1 324 ? 36.457 -3.961 -44.759 1.00 93.94 324 ASP A CA 1
ATOM 2670 C C . ASP A 1 324 ? 35.232 -3.072 -45.046 1.00 93.94 324 ASP A C 1
ATOM 2672 O O . ASP A 1 324 ? 34.349 -2.948 -44.199 1.00 93.94 324 ASP A O 1
ATOM 2676 N N . LEU A 1 325 ? 35.145 -2.489 -46.249 1.00 94.00 325 LEU A N 1
ATOM 2677 C CA . LEU A 1 325 ? 33.987 -1.701 -46.679 1.00 94.00 325 LEU A CA 1
ATOM 2678 C C . LEU A 1 325 ? 32.722 -2.551 -46.780 1.00 94.00 325 LEU A C 1
ATOM 2680 O O . LEU A 1 325 ? 31.682 -2.098 -46.328 1.00 94.00 325 LEU A O 1
ATOM 2684 N N . ALA A 1 326 ? 32.791 -3.781 -47.291 1.00 94.75 326 ALA A N 1
ATOM 2685 C CA . ALA A 1 326 ? 31.623 -4.665 -47.308 1.00 94.75 326 ALA A CA 1
ATOM 2686 C C . ALA A 1 326 ? 31.074 -4.919 -45.887 1.00 94.75 326 ALA A C 1
ATOM 2688 O O . ALA A 1 326 ? 29.868 -4.866 -45.667 1.00 94.75 326 ALA A O 1
ATOM 2689 N N . ALA A 1 327 ? 31.953 -5.109 -44.896 1.00 94.19 327 ALA A N 1
ATOM 2690 C CA . ALA A 1 327 ? 31.534 -5.248 -43.499 1.00 94.19 327 ALA A CA 1
ATOM 2691 C C . ALA A 1 327 ? 30.947 -3.943 -42.918 1.00 94.19 327 ALA A C 1
ATOM 2693 O O . ALA A 1 327 ? 29.986 -3.980 -42.146 1.00 94.19 327 ALA A O 1
ATOM 2694 N N . LEU A 1 328 ? 31.508 -2.788 -43.291 1.00 94.94 328 LEU A N 1
ATOM 2695 C CA . LEU A 1 328 ? 30.959 -1.476 -42.937 1.00 94.94 328 LEU A CA 1
ATOM 2696 C C . LEU A 1 328 ? 29.583 -1.239 -43.575 1.00 94.94 328 LEU A C 1
ATOM 2698 O O . LEU A 1 328 ? 28.706 -0.703 -42.905 1.00 94.94 328 LEU A O 1
ATOM 2702 N N . GLU A 1 329 ? 29.367 -1.676 -44.816 1.00 96.00 329 GLU A N 1
ATOM 2703 C CA . GLU A 1 329 ? 28.081 -1.578 -45.515 1.00 96.00 329 GLU A CA 1
ATOM 2704 C C . GLU A 1 329 ? 26.981 -2.317 -44.748 1.00 96.00 329 GLU A C 1
ATOM 2706 O O . GLU A 1 329 ? 25.920 -1.754 -44.474 1.00 96.00 329 GLU A O 1
ATOM 2711 N N . ASP A 1 330 ? 27.260 -3.549 -44.317 1.00 96.12 330 ASP A N 1
ATOM 2712 C CA . ASP A 1 330 ? 26.334 -4.342 -43.507 1.00 96.12 330 ASP A CA 1
ATOM 2713 C C . ASP A 1 330 ? 26.001 -3.649 -42.173 1.00 96.12 330 ASP A C 1
ATOM 2715 O O . ASP A 1 330 ? 24.834 -3.607 -41.756 1.00 96.12 330 ASP A O 1
ATOM 2719 N N . LYS A 1 331 ? 27.000 -3.048 -41.506 1.00 96.12 331 LYS A N 1
ATOM 2720 C CA . LYS A 1 331 ? 26.788 -2.293 -40.258 1.00 96.12 331 LYS A CA 1
ATOM 2721 C C . LYS A 1 331 ? 25.976 -1.016 -40.498 1.00 96.12 331 LYS A C 1
ATOM 2723 O O . LYS A 1 331 ? 25.054 -0.754 -39.727 1.00 96.12 331 LYS A O 1
ATOM 2728 N N . VAL A 1 332 ? 26.249 -0.263 -41.566 1.00 97.50 332 VAL A N 1
ATOM 2729 C CA . VAL A 1 332 ? 25.490 0.944 -41.948 1.00 97.50 332 VAL A CA 1
ATOM 2730 C C . VAL A 1 332 ? 24.033 0.600 -42.248 1.00 97.50 332 VAL A C 1
ATOM 2732 O O . VAL A 1 332 ? 23.137 1.270 -41.741 1.00 97.50 332 VAL A O 1
ATOM 2735 N N . ASN A 1 333 ? 23.777 -0.477 -42.995 1.00 96.38 333 ASN A N 1
ATOM 2736 C CA . ASN A 1 333 ? 22.419 -0.946 -43.281 1.00 96.38 333 ASN A CA 1
ATOM 2737 C C . ASN A 1 333 ? 21.676 -1.357 -42.002 1.00 96.38 333 ASN A C 1
ATOM 2739 O O . ASN A 1 333 ? 20.507 -1.010 -41.820 1.00 96.38 333 ASN A O 1
ATOM 2743 N N . THR A 1 334 ? 22.365 -2.048 -41.089 1.00 97.19 334 THR A N 1
ATOM 2744 C CA . THR A 1 334 ? 21.807 -2.439 -39.786 1.00 97.19 334 THR A CA 1
ATOM 2745 C C . THR A 1 334 ? 21.421 -1.212 -38.958 1.00 97.19 334 THR A C 1
ATOM 2747 O O . THR A 1 334 ? 20.294 -1.136 -38.468 1.00 97.19 334 THR A O 1
ATOM 2750 N N . LEU A 1 335 ? 22.316 -0.224 -38.850 1.00 97.44 335 LEU A N 1
ATOM 2751 C CA . LEU A 1 335 ? 22.048 1.026 -38.133 1.00 97.44 335 LEU A CA 1
ATOM 2752 C C . LEU A 1 335 ? 20.967 1.870 -38.821 1.00 97.44 335 LEU A C 1
ATOM 2754 O O . LEU A 1 335 ? 20.175 2.518 -38.144 1.00 97.44 335 LEU A O 1
ATOM 2758 N N . GLY A 1 336 ? 20.875 1.831 -40.152 1.00 96.00 336 GLY A N 1
ATOM 2759 C CA . GLY A 1 336 ? 19.792 2.460 -40.908 1.00 96.00 336 GLY A CA 1
ATOM 2760 C C . GLY A 1 336 ? 18.422 1.880 -40.547 1.00 96.00 336 GLY A C 1
ATOM 2761 O O . GLY A 1 336 ? 17.501 2.633 -40.224 1.00 96.00 336 GLY A O 1
ATOM 2762 N N . GLY A 1 337 ? 18.307 0.548 -40.518 1.00 95.75 337 GLY A N 1
ATOM 2763 C CA . GLY A 1 337 ? 17.085 -0.136 -40.083 1.00 95.75 337 GLY A CA 1
ATOM 2764 C C . GLY A 1 337 ? 16.758 0.107 -38.604 1.00 95.75 337 GLY A C 1
ATOM 2765 O O . GLY A 1 337 ? 15.596 0.313 -38.244 1.00 95.75 337 GLY A O 1
ATOM 2766 N N . GLU A 1 338 ? 17.773 0.151 -37.738 1.00 95.62 338 GLU A N 1
ATOM 2767 C CA . GLU A 1 338 ? 17.598 0.507 -36.328 1.00 95.62 338 GLU A CA 1
ATOM 2768 C C . GLU A 1 338 ? 17.090 1.944 -36.159 1.00 95.62 338 GLU A C 1
ATOM 2770 O O . GLU A 1 338 ? 16.145 2.171 -35.403 1.00 95.62 338 GLU A O 1
ATOM 2775 N N . ALA A 1 339 ? 17.639 2.901 -36.909 1.00 96.19 339 ALA A N 1
ATOM 2776 C CA . ALA A 1 339 ? 17.197 4.289 -36.895 1.00 96.19 339 ALA A CA 1
ATOM 2777 C C . ALA A 1 339 ? 15.725 4.429 -37.310 1.00 96.19 339 ALA A C 1
ATOM 2779 O O . ALA A 1 339 ? 14.992 5.222 -36.720 1.00 96.19 339 ALA A O 1
ATOM 2780 N N . GLU A 1 340 ? 15.269 3.681 -38.319 1.00 94.69 340 GLU A N 1
ATOM 2781 C CA . GLU A 1 340 ? 13.862 3.678 -38.741 1.00 94.69 340 GLU A CA 1
ATOM 2782 C C . GLU A 1 340 ? 12.942 3.120 -37.654 1.00 94.69 340 GLU A C 1
ATOM 2784 O O . GLU A 1 340 ? 11.916 3.731 -37.340 1.00 94.69 340 GLU A O 1
ATOM 2789 N N . ARG A 1 341 ? 13.330 2.001 -37.029 1.00 96.19 341 ARG A N 1
ATOM 2790 C CA . ARG A 1 341 ? 12.598 1.429 -35.893 1.00 96.19 341 ARG A CA 1
ATOM 2791 C C . ARG A 1 341 ? 12.515 2.427 -34.739 1.00 96.19 341 ARG A C 1
ATOM 2793 O O . ARG A 1 341 ? 11.424 2.667 -34.226 1.00 96.19 341 ARG A O 1
ATOM 2800 N N . LEU A 1 342 ? 13.642 3.027 -34.352 1.00 94.81 342 LEU A N 1
ATOM 2801 C CA . LEU A 1 342 ? 13.711 3.959 -33.225 1.00 94.81 342 LEU A CA 1
ATOM 2802 C C . LEU A 1 342 ? 12.917 5.245 -33.479 1.00 94.81 342 LEU A C 1
ATOM 2804 O O . LEU A 1 342 ? 12.312 5.768 -32.549 1.00 94.81 342 LEU A O 1
ATOM 2808 N N . GLN A 1 343 ? 12.844 5.731 -34.721 1.00 93.94 343 GLN A N 1
ATOM 2809 C CA . GLN A 1 343 ? 11.984 6.868 -35.079 1.00 93.94 343 GLN A CA 1
ATOM 2810 C C . GLN A 1 343 ? 10.493 6.561 -34.886 1.00 93.94 343 GLN A C 1
ATOM 2812 O O . GLN A 1 343 ? 9.732 7.446 -34.494 1.00 93.94 343 GLN A O 1
ATOM 2817 N N . GLN A 1 344 ? 10.072 5.318 -35.138 1.00 92.94 344 GLN A N 1
ATOM 2818 C CA . GLN A 1 344 ? 8.686 4.892 -34.929 1.00 92.94 344 GLN A CA 1
ATOM 2819 C C . GLN A 1 344 ? 8.368 4.698 -33.443 1.00 92.94 344 GLN A C 1
ATOM 2821 O O . GLN A 1 344 ? 7.294 5.093 -32.991 1.00 92.94 344 GLN A O 1
ATOM 2826 N N . THR A 1 345 ? 9.287 4.097 -32.680 1.00 91.81 345 THR A N 1
ATOM 2827 C CA . THR A 1 345 ? 9.066 3.804 -31.256 1.00 91.81 345 THR A CA 1
ATOM 2828 C C . THR A 1 345 ? 9.290 5.012 -30.350 1.00 91.81 345 THR A C 1
ATOM 2830 O O . THR A 1 345 ? 8.659 5.093 -29.299 1.00 91.81 345 THR A O 1
ATOM 2833 N N . HIS A 1 346 ? 10.134 5.968 -30.758 1.00 91.12 346 HIS A N 1
ATOM 2834 C CA . HIS A 1 346 ? 10.494 7.161 -29.980 1.00 91.12 346 HIS A CA 1
ATOM 2835 C C . HIS A 1 346 ? 10.307 8.462 -30.787 1.00 91.12 346 HIS A C 1
ATOM 2837 O O . HIS A 1 346 ? 11.292 9.144 -31.096 1.00 91.12 346 HIS A O 1
ATOM 2843 N N . PRO A 1 347 ? 9.057 8.866 -31.107 1.00 89.69 347 PRO A N 1
ATOM 2844 C CA . PRO A 1 347 ? 8.776 10.035 -31.950 1.00 89.69 347 PRO A CA 1
ATOM 2845 C C . PRO A 1 347 ? 9.396 11.346 -31.449 1.00 89.69 347 PRO A C 1
ATOM 2847 O O . PRO A 1 347 ? 9.765 12.206 -32.244 1.00 89.69 347 PRO A O 1
ATOM 2850 N N . GLN A 1 348 ? 9.551 11.496 -30.133 1.00 87.88 348 GLN A N 1
ATOM 2851 C CA . GLN A 1 348 ? 10.160 12.663 -29.493 1.00 87.88 348 GLN A CA 1
ATOM 2852 C C . GLN A 1 348 ? 11.628 12.880 -29.891 1.00 87.88 348 GLN A C 1
ATOM 2854 O O . GLN A 1 348 ? 12.081 14.020 -29.943 1.00 87.88 348 GLN A O 1
ATOM 2859 N N . ASN A 1 349 ? 12.350 11.802 -30.213 1.00 90.31 349 ASN A N 1
ATOM 2860 C CA . ASN A 1 349 ? 13.759 11.841 -30.609 1.00 90.31 349 ASN A CA 1
ATOM 2861 C C . ASN A 1 349 ? 13.938 11.626 -32.120 1.00 90.31 349 ASN A C 1
ATOM 2863 O O . ASN A 1 349 ? 15.069 11.616 -32.605 1.00 90.31 349 ASN A O 1
ATOM 2867 N N . ALA A 1 350 ? 12.846 11.471 -32.878 1.00 92.56 350 ALA A N 1
ATOM 2868 C CA . ALA A 1 350 ? 12.893 11.077 -34.283 1.00 92.56 350 ALA A CA 1
ATOM 2869 C C . ALA A 1 350 ? 13.740 12.029 -35.139 1.00 92.56 350 ALA A C 1
ATOM 2871 O O . ALA A 1 350 ? 14.560 11.571 -35.927 1.00 92.56 350 ALA A O 1
ATOM 2872 N N . SER A 1 351 ? 13.617 13.344 -34.930 1.00 93.81 351 SER A N 1
ATOM 2873 C CA . SER A 1 351 ? 14.418 14.342 -35.650 1.00 93.81 351 SER A CA 1
ATOM 2874 C C . SER A 1 351 ? 15.919 14.194 -35.385 1.00 93.81 351 SER A C 1
ATOM 2876 O O . SER A 1 351 ? 16.718 14.293 -36.311 1.00 93.81 351 SER A O 1
ATOM 2878 N N . GLN A 1 352 ? 16.318 13.933 -34.136 1.00 93.81 352 GLN A N 1
ATOM 2879 C CA . GLN A 1 352 ? 17.726 13.738 -33.778 1.00 93.81 352 GLN A CA 1
ATOM 2880 C C . GLN A 1 352 ? 18.271 12.433 -34.370 1.00 93.81 352 GLN A C 1
ATOM 2882 O O . GLN A 1 352 ? 19.355 12.429 -34.949 1.00 93.81 352 GLN A O 1
ATOM 2887 N N . ILE A 1 353 ? 17.502 11.345 -34.260 1.00 95.31 353 ILE A N 1
ATOM 2888 C CA . ILE A 1 353 ? 17.852 10.031 -34.819 1.00 95.31 353 ILE A CA 1
ATOM 2889 C C . ILE A 1 353 ? 18.008 10.130 -36.340 1.00 95.31 353 ILE A C 1
ATOM 2891 O O . ILE A 1 353 ? 18.971 9.606 -36.896 1.00 95.31 353 ILE A O 1
ATOM 2895 N N . HIS A 1 354 ? 17.103 10.846 -37.012 1.00 95.69 354 HIS A N 1
ATOM 2896 C CA . HIS A 1 354 ? 17.172 11.090 -38.450 1.00 95.69 354 HIS A CA 1
ATOM 2897 C C . HIS A 1 354 ? 18.446 11.843 -38.837 1.00 95.69 354 HIS A C 1
ATOM 2899 O O . HIS A 1 354 ? 19.155 11.410 -39.738 1.00 95.69 354 HIS A O 1
ATOM 2905 N N . LEU A 1 355 ? 18.778 12.931 -38.132 1.00 95.94 355 LEU A N 1
ATOM 2906 C CA . LEU A 1 355 ? 20.011 13.686 -38.381 1.00 95.94 355 LEU A CA 1
ATOM 2907 C C . LEU A 1 355 ? 21.260 12.812 -38.213 1.00 95.94 355 LEU A C 1
ATOM 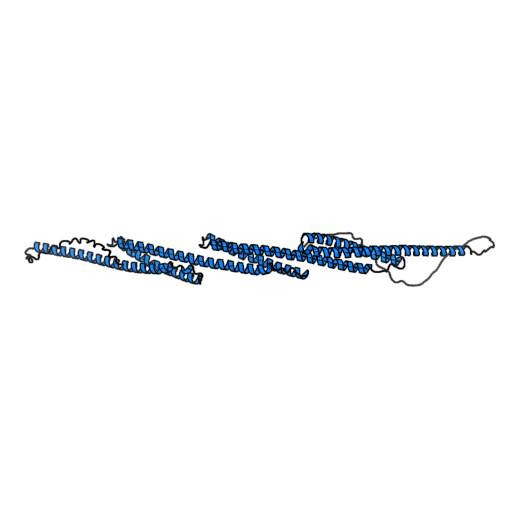2909 O O . LEU A 1 355 ? 22.162 12.874 -39.044 1.00 95.94 355 LEU A O 1
ATOM 2913 N N . LYS A 1 356 ? 21.299 11.969 -37.175 1.00 95.69 356 LYS A N 1
ATOM 2914 C CA . LYS A 1 356 ? 22.411 11.036 -36.942 1.00 95.69 356 LYS A CA 1
ATOM 2915 C C . LYS A 1 356 ? 22.520 9.963 -38.022 1.00 95.69 356 LYS A C 1
ATOM 2917 O O . LYS A 1 356 ? 23.619 9.658 -38.479 1.00 95.69 356 LYS A O 1
ATOM 2922 N N . ARG A 1 357 ? 21.388 9.424 -38.476 1.00 96.81 357 ARG A N 1
ATOM 2923 C CA . ARG A 1 357 ? 21.346 8.485 -39.602 1.00 96.81 357 ARG A CA 1
ATOM 2924 C C . ARG A 1 357 ? 21.854 9.138 -40.888 1.00 96.81 357 ARG A C 1
ATOM 2926 O O . ARG A 1 357 ? 22.649 8.534 -41.598 1.00 96.81 357 ARG A O 1
ATOM 2933 N N . ASP A 1 358 ? 21.420 10.357 -41.185 1.00 96.75 358 ASP A N 1
ATOM 2934 C CA . ASP A 1 358 ? 21.845 11.068 -42.393 1.00 96.75 358 ASP A CA 1
ATOM 2935 C C . ASP A 1 358 ? 23.342 11.415 -42.347 1.00 96.75 358 ASP A C 1
ATOM 2937 O O . ASP A 1 358 ? 24.028 11.317 -43.366 1.00 96.75 358 ASP A O 1
ATOM 2941 N N . GLU A 1 359 ? 23.874 11.756 -41.166 1.00 97.44 359 GLU A N 1
ATOM 2942 C CA . GLU A 1 359 ? 25.315 11.923 -40.946 1.00 97.44 359 GLU A CA 1
ATOM 2943 C C . GLU A 1 359 ? 26.070 10.632 -41.303 1.00 97.44 359 GLU A C 1
ATOM 2945 O O . GLU A 1 359 ? 27.022 10.673 -42.088 1.00 97.44 359 GLU A O 1
ATOM 2950 N N . LEU A 1 360 ? 25.620 9.479 -40.796 1.00 97.81 360 LEU A N 1
ATOM 2951 C CA . LEU A 1 360 ? 26.205 8.173 -41.112 1.00 97.81 360 LEU A CA 1
ATOM 2952 C C . LEU A 1 360 ? 26.173 7.876 -42.617 1.00 97.81 360 LEU A C 1
ATOM 2954 O O . LEU A 1 360 ? 27.202 7.517 -43.189 1.00 97.81 360 LEU A O 1
ATOM 2958 N N . ILE A 1 361 ? 25.013 8.056 -43.257 1.00 96.94 361 ILE A N 1
ATOM 2959 C CA . ILE A 1 361 ? 24.824 7.803 -44.694 1.00 96.94 361 ILE A CA 1
ATOM 2960 C C . ILE A 1 361 ? 25.741 8.707 -45.522 1.00 96.94 361 ILE A C 1
ATOM 2962 O O . ILE A 1 361 ? 26.402 8.228 -46.438 1.00 96.94 361 ILE A O 1
ATOM 2966 N N . THR A 1 362 ? 25.854 9.987 -45.164 1.00 97.00 362 THR A N 1
ATOM 2967 C CA . THR A 1 362 ? 26.721 10.937 -45.876 1.00 97.00 362 THR A CA 1
ATOM 2968 C C . THR A 1 362 ? 28.191 10.512 -45.808 1.00 97.00 362 THR A C 1
ATOM 2970 O O . THR A 1 362 ? 28.872 10.479 -46.834 1.00 97.00 362 THR A O 1
ATOM 2973 N N . ASN A 1 363 ? 28.686 10.132 -44.620 1.00 97.00 363 ASN A N 1
ATOM 2974 C CA . ASN A 1 363 ? 30.062 9.635 -44.465 1.00 97.00 363 ASN A CA 1
ATOM 2975 C C . ASN A 1 363 ? 30.271 8.324 -45.251 1.00 97.00 363 ASN A C 1
ATOM 2977 O O . ASN A 1 363 ? 31.321 8.129 -45.864 1.00 97.00 363 ASN A O 1
ATOM 2981 N N . TRP A 1 364 ? 29.266 7.442 -45.269 1.00 97.50 364 TRP A N 1
ATOM 2982 C CA . TRP A 1 364 ? 29.297 6.185 -46.020 1.00 97.50 364 TRP A CA 1
ATOM 2983 C C . TRP A 1 364 ? 29.362 6.397 -47.544 1.00 97.50 364 TRP A C 1
ATOM 2985 O O . TRP A 1 364 ? 30.171 5.777 -48.238 1.00 97.50 364 TRP A O 1
ATOM 2995 N N . GLU A 1 365 ? 28.556 7.307 -48.086 1.00 96.00 365 GLU A N 1
ATOM 2996 C CA . GLU A 1 365 ? 28.569 7.634 -49.516 1.00 96.00 365 GLU A CA 1
ATOM 2997 C C . GLU A 1 365 ? 29.896 8.277 -49.948 1.00 96.00 365 GLU A C 1
ATOM 2999 O O . GLU A 1 365 ? 30.423 7.963 -51.024 1.00 96.00 365 GLU A O 1
ATOM 3004 N N . GLN A 1 366 ? 30.473 9.123 -49.089 1.00 95.25 366 GLN A N 1
ATOM 3005 C CA . GLN A 1 366 ? 31.772 9.751 -49.318 1.00 95.25 366 GLN A CA 1
ATOM 3006 C C . GLN A 1 366 ? 32.893 8.711 -49.424 1.00 95.25 366 GLN A C 1
ATOM 3008 O O . GLN A 1 366 ? 33.613 8.681 -50.426 1.00 95.25 366 GLN A O 1
ATOM 3013 N N . ILE A 1 367 ? 33.016 7.811 -48.442 1.00 95.31 367 ILE A N 1
ATOM 3014 C CA . ILE A 1 367 ? 34.062 6.783 -48.469 1.00 95.31 367 ILE A CA 1
ATOM 3015 C C . ILE A 1 367 ? 33.879 5.804 -49.636 1.00 95.31 367 ILE A C 1
ATOM 3017 O O . ILE A 1 367 ? 34.866 5.395 -50.251 1.00 95.31 367 ILE A O 1
ATOM 3021 N N . ARG A 1 368 ? 32.631 5.473 -50.001 1.00 95.38 368 ARG A N 1
ATOM 3022 C CA . ARG A 1 368 ? 32.336 4.615 -51.158 1.00 95.38 368 ARG A CA 1
ATOM 3023 C C . ARG A 1 368 ? 32.801 5.252 -52.466 1.00 95.38 368 ARG A C 1
ATOM 3025 O O . ARG A 1 368 ? 33.338 4.561 -53.331 1.00 95.38 368 ARG A O 1
ATOM 3032 N N . THR A 1 369 ? 32.620 6.564 -52.596 1.00 93.94 369 THR A N 1
ATOM 3033 C CA . THR A 1 369 ? 33.074 7.330 -53.764 1.00 93.94 369 THR A CA 1
ATOM 3034 C C . THR A 1 369 ? 34.600 7.348 -53.841 1.00 93.94 369 THR A C 1
ATOM 3036 O O . THR A 1 369 ? 35.159 6.959 -54.865 1.00 93.94 369 THR A O 1
ATOM 3039 N N . LEU A 1 370 ? 35.281 7.672 -52.736 1.00 93.69 370 LEU A N 1
ATOM 3040 C CA . LEU A 1 370 ? 36.748 7.678 -52.667 1.00 93.69 370 LEU A CA 1
ATOM 3041 C C . LEU A 1 370 ? 37.360 6.300 -52.948 1.00 93.69 370 LEU A C 1
ATOM 3043 O O . LEU A 1 370 ? 38.379 6.196 -53.633 1.00 93.69 370 LEU A O 1
ATOM 3047 N N . ALA A 1 371 ? 36.737 5.231 -52.448 1.00 93.94 371 ALA A N 1
ATOM 3048 C CA . ALA A 1 371 ? 37.167 3.866 -52.725 1.00 93.94 371 ALA A CA 1
ATOM 3049 C C . ALA A 1 371 ? 37.106 3.554 -54.227 1.00 93.94 371 ALA A C 1
ATOM 3051 O O . ALA A 1 371 ? 38.091 3.077 -54.792 1.00 93.94 371 ALA A O 1
ATOM 3052 N N . ALA A 1 372 ? 35.989 3.886 -54.883 1.00 93.50 372 ALA A N 1
ATOM 3053 C CA . ALA A 1 372 ? 35.803 3.664 -56.314 1.00 93.50 372 ALA A CA 1
ATOM 3054 C C . ALA A 1 372 ? 36.782 4.488 -57.171 1.00 93.50 372 ALA A C 1
ATOM 3056 O O . ALA A 1 372 ? 37.374 3.956 -58.114 1.00 93.50 372 ALA A O 1
ATOM 3057 N N . GLU A 1 373 ? 36.998 5.761 -56.826 1.00 93.06 373 GLU A N 1
ATOM 3058 C CA . GLU A 1 373 ? 37.970 6.635 -57.496 1.00 93.06 373 GLU A CA 1
ATOM 3059 C C . GLU A 1 373 ? 39.396 6.089 -57.363 1.00 93.06 373 GLU A C 1
ATOM 3061 O O . GLU A 1 373 ? 40.114 5.943 -58.359 1.00 93.06 373 GLU A O 1
ATOM 3066 N N . ARG A 1 374 ? 39.795 5.695 -56.147 1.00 94.06 374 ARG A N 1
ATOM 3067 C CA . ARG A 1 374 ? 41.102 5.078 -55.898 1.00 94.06 374 ARG A CA 1
ATOM 3068 C C . ARG A 1 374 ? 41.275 3.787 -56.698 1.00 94.06 374 ARG A C 1
ATOM 3070 O O . ARG A 1 374 ? 42.340 3.588 -57.288 1.00 94.06 374 ARG A O 1
ATOM 3077 N N . HIS A 1 375 ? 40.259 2.922 -56.733 1.00 94.38 375 HIS A N 1
ATOM 3078 C CA . HIS A 1 375 ? 40.292 1.686 -57.515 1.00 94.38 375 HIS A CA 1
ATOM 3079 C C . HIS A 1 375 ? 40.512 1.982 -59.003 1.00 94.38 375 HIS A C 1
ATOM 3081 O O . HIS A 1 375 ? 41.369 1.363 -59.640 1.00 94.38 375 HIS A O 1
ATOM 3087 N N . ALA A 1 376 ? 39.777 2.953 -59.557 1.00 94.62 376 ALA A N 1
ATOM 3088 C CA . ALA A 1 376 ? 39.898 3.357 -60.954 1.00 94.62 376 ALA A CA 1
ATOM 3089 C C . ALA A 1 376 ? 41.318 3.847 -61.278 1.00 94.62 376 ALA A C 1
ATOM 3091 O O . ALA A 1 376 ? 41.937 3.343 -62.218 1.00 94.62 376 ALA A O 1
ATOM 3092 N N . HIS A 1 377 ? 41.880 4.734 -60.451 1.00 94.50 377 HIS A N 1
ATOM 3093 C CA . HIS A 1 377 ? 43.247 5.229 -60.627 1.00 94.50 377 HIS A CA 1
ATOM 3094 C C . HIS A 1 377 ? 44.312 4.129 -60.502 1.00 94.50 377 HIS A C 1
ATOM 3096 O O . HIS A 1 377 ? 45.249 4.082 -61.304 1.00 94.50 377 HIS A O 1
ATOM 3102 N N . LEU A 1 378 ? 44.167 3.204 -59.545 1.00 94.31 378 LEU A N 1
ATOM 3103 C CA . LEU A 1 378 ? 45.063 2.048 -59.421 1.00 94.31 378 LEU A CA 1
ATOM 3104 C C . LEU A 1 378 ? 44.984 1.133 -60.648 1.00 94.31 378 LEU A C 1
ATOM 3106 O O . LEU A 1 378 ? 46.013 0.652 -61.122 1.00 94.31 378 LEU A O 1
ATOM 3110 N N . ASN A 1 379 ? 43.787 0.915 -61.191 1.00 94.50 379 ASN A N 1
ATOM 3111 C CA . ASN A 1 379 ? 43.587 0.099 -62.384 1.00 94.50 379 ASN A CA 1
ATOM 3112 C C . ASN A 1 379 ? 44.147 0.773 -63.651 1.00 94.50 379 ASN A C 1
ATOM 3114 O O . ASN A 1 379 ? 44.752 0.105 -64.493 1.00 94.50 379 ASN A O 1
ATOM 3118 N N . ASP A 1 380 ? 44.010 2.092 -63.780 1.00 95.00 380 ASP A N 1
ATOM 3119 C CA . ASP A 1 380 ? 44.615 2.856 -64.874 1.00 95.00 380 ASP A CA 1
ATOM 3120 C C . ASP A 1 380 ? 46.147 2.830 -64.797 1.00 95.00 380 ASP A C 1
ATOM 3122 O O . ASP A 1 380 ? 46.813 2.535 -65.796 1.00 95.00 380 ASP A O 1
ATOM 3126 N N . SER A 1 381 ? 46.715 3.025 -63.600 1.00 94.56 381 SER A N 1
ATOM 3127 C CA . SER A 1 381 ? 48.153 2.854 -63.362 1.00 94.56 381 SER A CA 1
ATOM 3128 C C . SER A 1 381 ? 48.608 1.428 -63.686 1.00 94.56 381 SER A C 1
ATOM 3130 O O . SER A 1 381 ? 49.615 1.230 -64.368 1.00 94.56 381 SER A O 1
ATOM 3132 N N . TYR A 1 382 ? 47.829 0.415 -63.295 1.00 95.75 382 TYR A N 1
ATOM 3133 C CA . TYR A 1 382 ? 48.120 -0.989 -63.589 1.00 95.75 382 TYR A CA 1
ATOM 3134 C C . TYR A 1 382 ? 48.187 -1.246 -65.095 1.00 95.75 382 TYR A C 1
ATOM 3136 O O . TYR A 1 382 ? 49.147 -1.854 -65.575 1.00 95.75 382 TYR A O 1
ATOM 3144 N N . ARG A 1 383 ? 47.206 -0.746 -65.855 1.00 95.12 383 ARG A N 1
ATOM 3145 C CA . ARG A 1 383 ? 47.171 -0.854 -67.321 1.00 95.12 383 ARG A CA 1
ATOM 3146 C C . ARG A 1 383 ? 48.384 -0.180 -67.959 1.00 95.12 383 ARG A C 1
ATOM 3148 O O . ARG A 1 383 ? 49.015 -0.782 -68.828 1.00 95.12 383 ARG A O 1
ATOM 3155 N N . LEU A 1 384 ? 48.743 1.023 -67.505 1.00 94.12 384 LEU A N 1
ATOM 3156 C CA . LEU A 1 384 ? 49.905 1.761 -68.004 1.00 94.12 384 LEU A CA 1
ATOM 3157 C C . LEU A 1 384 ? 51.225 1.033 -67.710 1.00 94.12 384 LEU A C 1
ATOM 3159 O O . LEU A 1 384 ? 52.062 0.877 -68.604 1.00 94.12 384 LEU A O 1
ATOM 3163 N N . GLN A 1 385 ? 51.420 0.572 -66.472 1.00 93.69 385 GLN A N 1
ATOM 3164 C CA . GLN A 1 385 ? 52.643 -0.124 -66.069 1.00 93.69 385 GLN A CA 1
ATOM 3165 C C . GLN A 1 385 ? 52.770 -1.484 -66.748 1.00 93.69 385 GLN A C 1
ATOM 3167 O O . GLN A 1 385 ? 53.867 -1.856 -67.159 1.00 93.69 385 GLN A O 1
ATOM 3172 N N . ARG A 1 386 ? 51.656 -2.198 -66.938 1.00 94.12 386 ARG A N 1
ATOM 3173 C CA . ARG A 1 386 ? 51.621 -3.442 -67.711 1.00 94.12 386 ARG A CA 1
ATOM 3174 C C . ARG A 1 386 ? 52.018 -3.208 -69.164 1.00 94.12 386 ARG A C 1
ATOM 3176 O O . ARG A 1 386 ? 52.931 -3.868 -69.638 1.00 94.12 386 ARG A O 1
ATOM 3183 N N . PHE A 1 387 ? 51.412 -2.227 -69.834 1.00 94.50 387 PHE A N 1
ATOM 3184 C CA . PHE A 1 387 ? 51.793 -1.862 -71.201 1.00 94.50 387 PHE A CA 1
ATOM 3185 C C . PHE A 1 387 ? 53.279 -1.493 -71.298 1.00 94.50 387 PHE A C 1
ATOM 3187 O O . PHE A 1 387 ? 53.975 -1.924 -72.213 1.00 94.50 387 PHE A O 1
ATOM 3194 N N . THR A 1 388 ? 53.783 -0.720 -70.334 1.00 92.38 388 THR A N 1
ATOM 3195 C CA . THR A 1 388 ? 55.191 -0.304 -70.302 1.00 92.38 388 THR A CA 1
ATOM 3196 C C . THR A 1 388 ? 56.131 -1.488 -70.071 1.00 92.38 388 THR A C 1
ATOM 3198 O O . THR A 1 388 ? 57.193 -1.545 -70.691 1.00 92.38 388 THR A O 1
ATOM 3201 N N . ALA A 1 389 ? 55.761 -2.432 -69.203 1.00 91.50 389 ALA A N 1
ATOM 3202 C CA . ALA A 1 389 ? 56.506 -3.669 -68.989 1.00 91.50 389 ALA A CA 1
ATOM 3203 C C . ALA A 1 389 ? 56.524 -4.526 -70.264 1.00 91.50 389 ALA A C 1
ATOM 3205 O O . ALA A 1 389 ? 57.606 -4.839 -70.755 1.00 91.50 389 ALA A O 1
ATOM 3206 N N . ASP A 1 390 ? 55.358 -4.777 -70.866 1.00 91.56 390 ASP A N 1
ATOM 3207 C CA . ASP A 1 390 ? 55.221 -5.538 -72.114 1.00 91.56 390 ASP A CA 1
ATOM 3208 C C . ASP A 1 390 ? 56.026 -4.887 -73.259 1.00 91.56 390 ASP A C 1
ATOM 3210 O O . ASP A 1 390 ? 56.704 -5.568 -74.030 1.00 91.56 390 ASP A O 1
ATOM 3214 N N . PHE A 1 391 ? 56.018 -3.552 -73.353 1.00 91.62 391 PHE A N 1
ATOM 3215 C CA . PHE A 1 391 ? 56.809 -2.801 -74.330 1.00 91.62 391 PHE A CA 1
ATOM 3216 C C . PHE A 1 391 ? 58.320 -2.932 -74.091 1.00 91.62 391 PHE A C 1
ATOM 3218 O O . PHE A 1 391 ? 59.083 -3.093 -75.048 1.00 91.62 391 PHE A O 1
ATOM 3225 N N . ARG A 1 392 ? 58.777 -2.871 -72.831 1.00 91.19 392 ARG A N 1
ATOM 3226 C CA . ARG A 1 392 ? 60.193 -3.084 -72.480 1.00 91.19 392 ARG A CA 1
ATOM 3227 C C . ARG A 1 392 ? 60.628 -4.507 -72.805 1.00 91.19 392 ARG A C 1
ATOM 3229 O O . ARG A 1 392 ? 61.701 -4.676 -73.380 1.00 91.19 392 ARG A O 1
ATOM 3236 N N . ASP A 1 393 ? 59.793 -5.495 -72.503 1.00 89.50 393 ASP A N 1
ATOM 3237 C CA . ASP A 1 393 ? 60.049 -6.899 -72.816 1.00 89.50 393 ASP A CA 1
ATOM 3238 C C . ASP A 1 393 ? 60.123 -7.119 -74.330 1.00 89.50 393 ASP A C 1
ATOM 3240 O O . ASP A 1 393 ? 61.075 -7.734 -74.814 1.00 89.50 393 ASP A O 1
ATOM 3244 N N . LEU A 1 394 ? 59.197 -6.535 -75.100 1.00 88.31 394 LEU A N 1
ATOM 3245 C CA . LEU A 1 394 ? 59.210 -6.585 -76.563 1.00 88.31 394 LEU A CA 1
ATOM 3246 C C . LEU A 1 394 ? 60.446 -5.896 -77.154 1.00 88.31 394 LEU A C 1
ATOM 3248 O O . LEU A 1 394 ? 61.077 -6.435 -78.061 1.00 88.31 394 LEU A O 1
ATOM 3252 N N . THR A 1 395 ? 60.819 -4.723 -76.639 1.00 86.88 395 THR A N 1
ATOM 3253 C CA . THR A 1 395 ? 62.005 -3.975 -77.093 1.00 86.88 395 THR A CA 1
ATOM 3254 C C . THR A 1 395 ? 63.291 -4.735 -76.764 1.00 86.88 395 THR A C 1
ATOM 3256 O O . THR A 1 395 ? 64.175 -4.858 -77.609 1.00 86.88 395 THR A O 1
ATOM 3259 N N . SER A 1 396 ? 63.382 -5.307 -75.561 1.00 84.38 396 SER A N 1
ATOM 3260 C CA . SER A 1 396 ? 64.494 -6.165 -75.139 1.00 84.38 396 SER A CA 1
ATOM 3261 C C . SER A 1 396 ? 64.591 -7.423 -76.005 1.00 84.38 396 SER A C 1
ATOM 3263 O O . SER A 1 396 ? 65.677 -7.783 -76.467 1.00 84.38 396 SER A O 1
ATOM 3265 N N . TRP A 1 397 ? 63.453 -8.059 -76.301 1.00 86.12 397 TRP A N 1
ATOM 3266 C CA . TRP A 1 397 ? 63.373 -9.194 -77.214 1.00 86.12 397 TRP A CA 1
ATOM 3267 C C . TRP A 1 397 ? 63.827 -8.814 -78.628 1.00 86.12 397 TRP A C 1
ATOM 3269 O O . TRP A 1 397 ? 64.695 -9.494 -79.171 1.00 86.12 397 TRP A O 1
ATOM 3279 N N . LEU A 1 398 ? 63.344 -7.697 -79.185 1.00 84.19 398 LEU A N 1
ATOM 3280 C CA . LEU A 1 398 ? 63.777 -7.161 -80.481 1.00 84.19 398 LEU A CA 1
ATOM 3281 C C . LEU A 1 398 ? 65.294 -6.943 -80.511 1.00 84.19 398 LEU A C 1
ATOM 3283 O O . LEU A 1 398 ? 65.970 -7.528 -81.354 1.00 84.19 398 LEU A O 1
ATOM 3287 N N . CYS A 1 399 ? 65.861 -6.211 -79.547 1.00 80.50 399 CYS A N 1
ATOM 3288 C CA . CYS A 1 399 ? 67.309 -6.005 -79.452 1.00 80.50 399 CYS A CA 1
ATOM 3289 C C . CYS A 1 399 ? 68.090 -7.323 -79.297 1.00 80.50 399 CYS A C 1
ATOM 3291 O O . CYS A 1 399 ? 69.170 -7.474 -79.874 1.00 80.50 399 CYS A O 1
ATOM 3293 N N . SER A 1 400 ? 67.555 -8.301 -78.556 1.00 75.75 400 SER A N 1
ATOM 3294 C CA . SER A 1 400 ? 68.144 -9.640 -78.420 1.00 75.75 400 SER A CA 1
ATOM 3295 C C . SER A 1 400 ? 68.109 -10.426 -79.734 1.00 75.75 400 SER A C 1
ATOM 3297 O O . SER A 1 400 ? 69.077 -11.102 -80.081 1.00 75.75 400 SER A O 1
ATOM 3299 N N . THR A 1 401 ? 67.015 -10.345 -80.491 1.00 71.94 401 THR A N 1
ATOM 3300 C CA . THR A 1 401 ? 66.911 -10.983 -81.809 1.00 71.94 401 THR A CA 1
ATOM 3301 C C . THR A 1 401 ? 67.826 -10.320 -82.832 1.00 71.94 401 THR A C 1
ATOM 3303 O O . THR A 1 401 ? 68.486 -11.031 -83.581 1.00 71.94 401 THR A O 1
ATOM 3306 N N . ASP A 1 402 ? 67.970 -8.995 -82.804 1.00 66.38 402 ASP A N 1
ATOM 3307 C CA . ASP A 1 402 ? 68.832 -8.236 -83.715 1.00 66.38 402 ASP A CA 1
ATOM 3308 C C . ASP A 1 402 ? 70.328 -8.496 -83.438 1.00 66.38 402 ASP A C 1
ATOM 3310 O O . ASP A 1 402 ? 71.130 -8.720 -84.349 1.00 66.38 402 ASP A O 1
ATOM 3314 N N . THR A 1 403 ? 70.705 -8.609 -82.156 1.00 64.00 403 THR A N 1
ATOM 3315 C CA . THR A 1 403 ? 72.052 -9.054 -81.740 1.00 64.00 403 THR A CA 1
ATOM 3316 C C . THR A 1 403 ? 72.337 -10.524 -82.072 1.00 64.00 403 THR A C 1
ATOM 3318 O O . THR A 1 403 ? 73.487 -10.880 -82.341 1.00 64.00 403 THR A O 1
ATOM 3321 N N . LYS A 1 404 ? 71.322 -11.396 -82.095 1.00 63.22 404 LYS A N 1
ATOM 3322 C CA . LYS A 1 404 ? 71.460 -12.784 -82.577 1.00 63.22 404 LYS A CA 1
ATOM 3323 C C . LYS A 1 404 ? 71.599 -12.845 -84.107 1.00 63.22 404 LYS A C 1
ATOM 3325 O O . LYS A 1 404 ? 72.497 -13.526 -84.594 1.00 63.22 404 LYS A O 1
ATOM 3330 N N . ASN A 1 405 ? 70.819 -12.061 -84.853 1.00 58.72 405 ASN A N 1
ATOM 3331 C CA . ASN A 1 405 ? 70.852 -11.998 -86.323 1.00 58.72 405 ASN A CA 1
ATOM 3332 C C . ASN A 1 405 ? 72.170 -11.401 -86.868 1.00 58.72 405 ASN A C 1
ATOM 3334 O O . ASN A 1 405 ? 72.700 -11.836 -87.891 1.00 58.72 405 ASN A O 1
ATOM 3338 N N . THR A 1 406 ? 72.750 -10.421 -86.167 1.00 56.75 406 THR A N 1
ATOM 3339 C CA . THR A 1 406 ? 74.073 -9.848 -86.495 1.00 56.75 406 THR A CA 1
ATOM 3340 C C . THR A 1 406 ? 75.234 -10.799 -86.181 1.00 56.75 406 THR A C 1
ATOM 3342 O O . THR A 1 406 ? 76.237 -10.799 -86.904 1.00 56.75 406 THR A O 1
ATOM 3345 N N . ARG A 1 407 ? 75.096 -11.666 -85.167 1.00 53.22 407 ARG A N 1
ATOM 3346 C CA . ARG A 1 407 ? 76.049 -12.758 -84.900 1.00 53.22 407 ARG A CA 1
ATOM 3347 C C . ARG A 1 407 ? 75.979 -13.873 -85.948 1.00 53.22 407 ARG A C 1
ATOM 3349 O O . ARG A 1 407 ? 77.029 -14.379 -86.328 1.00 53.22 407 ARG A O 1
ATOM 3356 N N . GLU A 1 408 ? 74.803 -14.202 -86.483 1.00 51.81 408 GLU A N 1
ATOM 3357 C CA . GLU A 1 408 ? 74.665 -15.203 -87.559 1.00 51.81 408 GLU A CA 1
ATOM 3358 C C . GLU A 1 408 ? 75.221 -14.736 -88.918 1.00 51.81 408 GLU A C 1
ATOM 3360 O O . GLU A 1 408 ? 75.675 -15.559 -89.710 1.00 51.81 408 GLU A O 1
ATOM 3365 N N . ARG A 1 409 ? 75.302 -13.422 -89.177 1.00 48.69 409 ARG A N 1
ATOM 3366 C CA . ARG A 1 409 ? 75.989 -12.870 -90.368 1.00 48.69 409 ARG A CA 1
ATOM 3367 C C . ARG A 1 409 ? 77.521 -12.887 -90.283 1.00 48.69 409 ARG A C 1
ATOM 3369 O O . ARG A 1 409 ? 78.180 -12.597 -91.278 1.00 48.69 409 ARG A O 1
ATOM 3376 N N . SER A 1 410 ? 78.088 -13.227 -89.127 1.00 45.69 410 SER A N 1
ATOM 3377 C CA . SER A 1 410 ? 79.531 -13.194 -88.867 1.00 45.69 410 SER A CA 1
ATOM 3378 C C . SER A 1 410 ? 80.085 -14.604 -88.634 1.00 45.69 410 SER A C 1
ATOM 3380 O O . SER A 1 410 ? 80.599 -14.912 -87.561 1.00 45.69 410 SER A O 1
ATOM 3382 N N . ILE A 1 411 ? 79.996 -15.469 -89.650 1.00 43.47 411 ILE A N 1
ATOM 3383 C CA . ILE A 1 411 ? 80.772 -16.718 -89.718 1.00 43.47 411 ILE A CA 1
ATOM 3384 C C . ILE A 1 411 ? 81.974 -16.484 -90.654 1.00 43.47 411 ILE A C 1
ATOM 3386 O O . ILE A 1 411 ? 81.761 -16.163 -91.823 1.00 43.47 411 ILE A O 1
ATOM 3390 N N . PRO A 1 412 ? 83.234 -16.652 -90.201 1.00 43.69 412 PRO A N 1
ATOM 3391 C CA . PRO A 1 412 ? 84.398 -16.619 -91.079 1.00 43.69 412 PRO A CA 1
ATOM 3392 C C . PRO A 1 412 ? 84.584 -17.957 -91.811 1.00 43.69 412 PRO A C 1
ATOM 3394 O O . PRO A 1 412 ? 84.562 -19.036 -91.217 1.00 43.69 412 PRO A O 1
ATOM 3397 N N . THR A 1 413 ? 84.817 -17.866 -93.118 1.00 36.47 413 THR A N 1
ATOM 3398 C CA . THR A 1 413 ? 85.128 -18.961 -94.043 1.00 36.47 413 THR A CA 1
ATOM 3399 C C . THR A 1 413 ? 86.451 -19.643 -93.671 1.00 36.47 413 THR A C 1
ATOM 3401 O O . THR A 1 413 ? 87.495 -18.994 -93.625 1.00 36.47 413 THR A O 1
ATOM 3404 N N . LYS A 1 414 ? 86.452 -20.968 -93.488 1.00 41.59 414 LYS A N 1
ATOM 3405 C CA . LYS A 1 414 ? 87.659 -21.797 -93.642 1.00 41.59 414 LYS A CA 1
ATOM 3406 C C . LYS A 1 414 ? 87.401 -22.869 -94.695 1.00 41.59 414 LYS A C 1
ATOM 3408 O O . LYS A 1 414 ? 86.559 -23.740 -94.502 1.00 41.59 414 LYS A O 1
ATOM 3413 N N . THR A 1 415 ? 88.180 -22.815 -95.772 1.00 33.53 415 THR A N 1
ATOM 3414 C CA . THR A 1 415 ? 88.285 -23.858 -96.796 1.00 33.53 415 THR A CA 1
ATOM 3415 C C . THR A 1 415 ? 89.692 -24.438 -96.733 1.00 33.53 415 THR A C 1
ATOM 3417 O O . THR A 1 415 ? 90.641 -23.691 -96.945 1.00 33.53 415 THR A O 1
ATOM 3420 N N . ALA A 1 416 ? 89.828 -25.740 -96.460 1.00 40.00 416 ALA A N 1
ATOM 3421 C CA . ALA A 1 416 ? 90.676 -26.651 -97.242 1.00 40.00 416 ALA A CA 1
ATOM 3422 C C . ALA A 1 416 ? 90.687 -28.085 -96.669 1.00 40.00 416 ALA A C 1
ATOM 3424 O O . ALA A 1 416 ? 91.208 -28.324 -95.586 1.00 40.00 416 ALA A O 1
ATOM 3425 N N . LEU A 1 417 ? 90.174 -28.995 -97.507 1.00 36.53 417 LEU A N 1
ATOM 3426 C CA . LEU A 1 417 ? 90.645 -30.356 -97.821 1.00 36.53 417 LEU A CA 1
ATOM 3427 C C . LEU A 1 417 ? 90.599 -31.488 -96.764 1.00 36.53 417 LEU A C 1
ATOM 3429 O O . LEU A 1 417 ? 91.263 -31.482 -95.737 1.00 36.53 417 LEU A O 1
ATOM 3433 N N . ASN A 1 418 ? 89.843 -32.522 -97.155 1.00 40.09 418 ASN A N 1
ATOM 3434 C CA . ASN A 1 418 ? 89.775 -33.911 -96.663 1.00 40.09 418 ASN A CA 1
ATOM 3435 C C . ASN A 1 418 ? 91.071 -34.685 -97.055 1.00 40.09 418 ASN A C 1
ATOM 3437 O O . ASN A 1 418 ? 91.670 -34.278 -98.056 1.00 40.09 418 ASN A O 1
ATOM 3441 N N . PRO A 1 419 ? 91.505 -35.791 -96.388 1.00 45.50 419 PRO A N 1
ATOM 3442 C CA . PRO A 1 419 ? 90.793 -37.087 -96.392 1.00 45.50 419 PRO A CA 1
ATOM 3443 C C . PRO A 1 419 ? 90.825 -37.948 -95.087 1.00 45.50 419 PRO A C 1
ATOM 3445 O O . PRO A 1 419 ? 91.617 -37.733 -94.179 1.00 45.50 419 PRO A O 1
ATOM 3448 N N . GLN A 1 420 ? 89.921 -38.946 -95.075 1.00 34.59 420 GLN A N 1
ATOM 3449 C CA . GLN A 1 420 ? 89.612 -40.094 -94.172 1.00 34.59 420 GLN A CA 1
ATOM 3450 C C . GLN A 1 420 ? 90.784 -40.947 -93.569 1.00 34.59 420 GLN A C 1
ATOM 3452 O O . GLN A 1 420 ? 91.915 -40.781 -94.007 1.00 34.59 420 GLN A O 1
ATOM 3457 N N . PRO A 1 421 ? 90.542 -42.073 -92.827 1.00 61.09 421 PRO A N 1
ATOM 3458 C CA . PRO A 1 421 ? 89.732 -42.337 -91.614 1.00 61.09 421 PRO A CA 1
ATOM 3459 C C . PRO A 1 421 ? 90.494 -43.194 -90.540 1.00 61.09 421 PRO A C 1
ATOM 3461 O O . PRO A 1 421 ? 91.597 -43.665 -90.784 1.00 61.09 421 PRO A O 1
ATOM 3464 N N . ARG A 1 422 ? 89.799 -43.530 -89.430 1.00 32.09 422 ARG A N 1
ATOM 3465 C CA . ARG A 1 422 ? 89.933 -44.702 -88.505 1.00 32.09 422 ARG A CA 1
ATOM 3466 C C . ARG A 1 422 ? 90.507 -44.526 -87.080 1.00 32.09 422 ARG A C 1
ATOM 3468 O O . ARG A 1 422 ? 91.671 -44.232 -86.878 1.00 32.09 422 ARG A O 1
ATOM 3475 N N . GLN A 1 423 ? 89.633 -44.974 -86.165 1.00 34.06 423 GLN A N 1
ATOM 3476 C CA . GLN A 1 423 ? 89.805 -45.833 -84.978 1.00 34.06 423 GLN A CA 1
ATOM 3477 C C . GLN A 1 423 ? 90.579 -45.352 -83.740 1.00 34.06 423 GLN A C 1
ATOM 3479 O O . GLN A 1 423 ? 91.788 -45.181 -83.768 1.00 34.06 423 GLN A O 1
ATOM 3484 N N . GLY A 1 424 ? 89.870 -45.429 -82.603 1.00 31.34 424 GLY A N 1
ATOM 3485 C CA . GLY A 1 424 ? 90.340 -46.206 -81.451 1.00 31.34 424 GLY A CA 1
ATOM 3486 C C . GLY A 1 424 ? 90.427 -45.462 -80.116 1.00 31.34 424 GLY A C 1
ATOM 3487 O O . GLY A 1 424 ? 91.230 -44.554 -79.976 1.00 31.34 424 GLY A O 1
ATOM 3488 N N . GLY A 1 425 ? 89.686 -45.956 -79.115 1.00 30.38 425 GLY A N 1
ATOM 3489 C CA . GLY A 1 425 ? 90.196 -46.031 -77.737 1.00 30.38 425 GLY A CA 1
ATOM 3490 C C . GLY A 1 425 ? 89.619 -45.078 -76.682 1.00 30.38 425 GLY A C 1
ATOM 3491 O O . GLY A 1 425 ? 90.127 -43.986 -76.476 1.00 30.38 425 GLY A O 1
ATOM 3492 N N . SER A 1 426 ? 88.622 -45.578 -75.945 1.00 32.22 426 SER A N 1
ATOM 3493 C CA . SER A 1 426 ? 88.435 -45.464 -74.479 1.00 32.22 426 SER A CA 1
ATOM 3494 C C . SER A 1 426 ? 89.745 -45.495 -73.647 1.00 32.22 426 SER A C 1
ATOM 3496 O O . SER A 1 426 ? 90.761 -45.941 -74.178 1.00 32.22 426 SER A O 1
ATOM 3498 N N . PRO A 1 427 ? 89.722 -45.329 -72.304 1.00 64.69 427 PRO A N 1
ATOM 3499 C CA . PRO A 1 427 ? 88.855 -44.520 -71.433 1.00 64.69 427 PRO A CA 1
ATOM 3500 C C . PRO A 1 427 ? 89.637 -43.874 -70.242 1.00 64.69 427 PRO A C 1
ATOM 3502 O O . PRO A 1 427 ? 90.856 -43.947 -70.156 1.00 64.69 427 PRO A O 1
ATOM 3505 N N . GLU A 1 428 ? 88.872 -43.352 -69.275 1.00 38.81 428 GLU A N 1
ATOM 3506 C CA . GLU A 1 428 ? 89.118 -43.410 -67.818 1.00 38.81 428 GLU A CA 1
ATOM 3507 C C . GLU A 1 428 ? 89.965 -42.363 -67.059 1.00 38.81 428 GLU A C 1
ATOM 3509 O O . GLU A 1 428 ? 91.157 -42.186 -67.271 1.00 38.81 428 GLU A O 1
ATOM 3514 N N . HIS A 1 429 ? 89.295 -41.862 -65.999 1.00 38.12 429 HIS A N 1
ATOM 3515 C CA . HIS A 1 429 ? 89.804 -41.507 -64.664 1.00 38.12 429 HIS A CA 1
ATOM 3516 C C . HIS A 1 429 ? 90.741 -40.276 -64.569 1.00 38.12 429 HIS A C 1
ATOM 3518 O O . HIS A 1 429 ? 91.564 -40.019 -65.423 1.00 38.12 429 HIS A O 1
ATOM 3524 N N . ARG A 1 430 ? 90.716 -39.426 -63.534 1.00 36.97 430 ARG A N 1
ATOM 3525 C CA . ARG A 1 430 ? 90.257 -39.556 -62.148 1.00 36.97 430 ARG A CA 1
ATOM 3526 C C . ARG A 1 430 ? 90.294 -38.154 -61.497 1.00 36.97 430 ARG A C 1
ATOM 3528 O O . ARG A 1 430 ? 91.274 -37.453 -61.710 1.00 36.97 430 ARG A O 1
ATOM 3535 N N . THR A 1 431 ? 89.361 -37.877 -60.571 1.00 36.50 431 THR A N 1
ATOM 3536 C CA . THR A 1 431 ? 89.571 -37.139 -59.287 1.00 36.50 431 THR A CA 1
ATOM 3537 C C . THR A 1 431 ? 90.023 -35.656 -59.310 1.00 36.50 431 THR A C 1
ATOM 3539 O O . THR A 1 431 ? 90.622 -35.212 -60.267 1.00 36.50 431 THR A O 1
ATOM 3542 N N . LEU A 1 432 ? 89.847 -34.776 -58.311 1.00 37.12 432 LEU A N 1
ATOM 3543 C CA . LEU A 1 432 ? 89.426 -34.759 -56.893 1.00 37.12 432 LEU A CA 1
ATOM 3544 C C . LEU A 1 432 ? 89.202 -33.255 -56.541 1.00 37.12 432 LEU A C 1
ATOM 3546 O O . LEU A 1 432 ? 90.028 -32.450 -56.950 1.00 37.12 432 LEU A O 1
ATOM 3550 N N . ARG A 1 433 ? 88.222 -32.950 -55.660 1.00 37.31 433 ARG A N 1
ATOM 3551 C CA . ARG A 1 433 ? 88.280 -31.978 -54.520 1.00 37.31 433 ARG A CA 1
ATOM 3552 C C . ARG A 1 433 ? 88.483 -30.463 -54.804 1.00 37.31 433 ARG A C 1
ATOM 3554 O O . ARG A 1 433 ? 89.248 -30.093 -55.668 1.00 37.31 433 ARG A O 1
ATOM 3561 N N . ILE A 1 434 ? 87.937 -29.505 -54.037 1.00 42.88 434 ILE A N 1
ATOM 3562 C CA . ILE A 1 434 ? 87.173 -29.511 -52.771 1.00 42.88 434 ILE A CA 1
ATOM 3563 C C . ILE A 1 434 ? 86.525 -28.139 -52.516 1.00 42.88 434 ILE A C 1
ATOM 3565 O O . ILE A 1 434 ? 87.096 -27.138 -52.926 1.00 42.88 434 ILE A O 1
ATOM 3569 N N . ARG A 1 435 ? 85.418 -28.187 -51.746 1.00 43.69 435 ARG A N 1
ATOM 3570 C CA . ARG A 1 435 ? 84.798 -27.224 -50.791 1.00 43.69 435 ARG A CA 1
ATOM 3571 C C . ARG A 1 435 ? 84.697 -25.749 -51.182 1.00 43.69 435 ARG A C 1
ATOM 3573 O O . ARG A 1 435 ? 85.649 -25.148 -51.637 1.00 43.69 435 ARG A O 1
ATOM 3580 N N . GLY A 1 436 ? 83.607 -25.060 -50.867 1.00 38.28 436 GLY A N 1
ATOM 3581 C CA . GLY A 1 436 ? 82.593 -25.247 -49.815 1.00 38.28 436 GLY A CA 1
ATOM 3582 C C . GLY A 1 436 ? 82.237 -23.840 -49.296 1.00 38.28 436 GLY A C 1
ATOM 3583 O O . GLY A 1 436 ? 83.005 -22.914 -49.509 1.00 38.28 436 GLY A O 1
ATOM 3584 N N . GLY A 1 437 ? 81.108 -23.573 -48.658 1.00 35.81 437 GLY A N 1
ATOM 3585 C CA . GLY A 1 437 ? 80.095 -24.462 -48.129 1.00 35.81 437 GLY A CA 1
ATOM 3586 C C . GLY A 1 437 ? 78.740 -23.764 -48.021 1.00 35.81 437 GLY A C 1
ATOM 3587 O O . GLY A 1 437 ? 78.601 -22.562 -48.233 1.00 35.81 437 GLY A O 1
ATOM 3588 N N . GLN A 1 438 ? 77.763 -24.610 -47.725 1.00 41.78 438 GLN A N 1
ATOM 3589 C CA . GLN A 1 438 ? 76.390 -24.308 -47.361 1.00 41.78 438 GLN A CA 1
ATOM 3590 C C . GLN A 1 438 ? 76.289 -23.906 -45.886 1.00 41.78 438 GLN A C 1
ATOM 3592 O O . GLN A 1 438 ? 77.119 -24.300 -45.069 1.00 41.78 438 GLN A O 1
ATOM 3597 N N . GLY A 1 439 ? 75.166 -23.281 -45.562 1.00 35.25 439 GLY A N 1
ATOM 3598 C CA . GLY A 1 439 ? 74.382 -23.534 -44.356 1.00 35.25 439 GLY A CA 1
ATOM 3599 C C . GLY A 1 439 ? 73.103 -22.703 -44.467 1.00 35.25 439 GLY A C 1
ATOM 3600 O O . GLY A 1 439 ? 73.174 -21.560 -44.896 1.00 35.25 439 GLY A O 1
ATOM 3601 N N . GLU A 1 440 ? 71.896 -23.176 -44.209 1.00 36.03 440 GLU A N 1
ATOM 3602 C CA . GLU A 1 440 ? 71.380 -24.474 -43.787 1.00 36.03 440 GLU A CA 1
ATOM 3603 C C . GLU A 1 440 ? 69.882 -24.460 -44.130 1.00 36.03 440 GLU A C 1
ATOM 3605 O O . GLU A 1 440 ? 69.251 -23.404 -44.197 1.00 36.03 440 GLU A O 1
ATOM 3610 N N . ALA A 1 441 ? 69.328 -25.639 -44.377 1.00 41.12 441 ALA A N 1
ATOM 3611 C CA . ALA A 1 441 ? 67.916 -25.870 -44.620 1.00 41.12 441 ALA A CA 1
ATOM 3612 C C . ALA A 1 441 ? 67.341 -26.715 -43.481 1.00 41.12 441 ALA A C 1
ATOM 3614 O O . ALA A 1 441 ? 68.063 -27.524 -42.902 1.00 41.12 441 ALA A O 1
ATOM 3615 N N . GLY A 1 442 ? 66.024 -26.631 -43.288 1.00 37.09 442 GLY A N 1
ATOM 3616 C CA . GLY A 1 442 ? 65.228 -27.784 -42.864 1.00 37.09 442 GLY A CA 1
ATOM 3617 C C . GLY A 1 442 ? 64.280 -27.540 -41.694 1.00 37.09 442 GLY A C 1
ATOM 3618 O O . GLY A 1 442 ? 64.724 -27.369 -40.567 1.00 37.09 442 GLY A O 1
ATOM 3619 N N . ASN A 1 443 ? 62.973 -27.580 -41.971 1.00 36.56 443 ASN A N 1
ATOM 3620 C CA . ASN A 1 443 ? 62.031 -28.623 -41.513 1.00 36.56 443 ASN A CA 1
ATOM 3621 C C . ASN A 1 443 ? 60.616 -28.237 -42.000 1.00 36.56 443 ASN A C 1
ATOM 3623 O O . ASN A 1 443 ? 60.204 -27.099 -41.830 1.00 36.56 443 ASN A O 1
ATOM 3627 N N . SER A 1 444 ? 59.929 -29.011 -42.844 1.00 35.44 444 SER A N 1
ATOM 3628 C CA . SER A 1 444 ? 59.267 -30.314 -42.640 1.00 35.44 444 SER A CA 1
ATOM 3629 C C . SER A 1 444 ? 57.782 -30.192 -42.253 1.00 35.44 444 SER A C 1
ATOM 3631 O O . SER A 1 444 ? 57.450 -29.772 -41.152 1.00 35.44 444 SER A O 1
ATOM 3633 N N . SER A 1 445 ? 56.942 -30.684 -43.171 1.00 38.12 445 SER A N 1
ATOM 3634 C CA . SER A 1 445 ? 55.761 -31.542 -42.956 1.00 38.12 445 SER A CA 1
ATOM 3635 C C . SER A 1 445 ? 54.581 -31.082 -42.083 1.00 38.12 445 SER A C 1
ATOM 3637 O O . SER A 1 445 ? 54.674 -31.071 -40.863 1.00 38.12 445 SER A O 1
ATOM 3639 N N . GLY A 1 446 ? 53.408 -31.023 -42.729 1.00 35.00 446 GLY A N 1
ATOM 3640 C CA . GLY A 1 446 ? 52.282 -31.902 -42.375 1.00 35.00 446 GLY A CA 1
ATOM 3641 C C . GLY A 1 446 ? 51.039 -31.242 -41.768 1.00 35.00 446 GLY A C 1
ATOM 3642 O O . GLY A 1 446 ? 51.122 -30.638 -40.707 1.00 35.00 446 GLY A O 1
ATOM 3643 N N . GLY A 1 447 ? 49.876 -31.477 -42.393 1.00 36.28 447 GLY A N 1
ATOM 3644 C CA . GLY A 1 447 ? 48.577 -31.460 -41.707 1.00 36.28 447 GLY A CA 1
ATOM 3645 C C . GLY A 1 447 ? 47.435 -30.765 -42.449 1.00 36.28 447 GLY A C 1
ATOM 3646 O O . GLY A 1 447 ? 47.195 -29.583 -42.238 1.00 36.28 447 GLY A O 1
ATOM 3647 N N . GLU A 1 448 ? 46.686 -31.520 -43.257 1.00 43.19 448 GLU A N 1
ATOM 3648 C CA . GLU A 1 448 ? 45.277 -31.230 -43.554 1.00 43.19 448 GLU A CA 1
ATOM 3649 C C . GLU A 1 448 ? 44.421 -31.454 -42.292 1.00 43.19 448 GLU A C 1
ATOM 3651 O O . GLU A 1 448 ? 44.685 -32.379 -41.521 1.00 43.19 448 GLU A O 1
ATOM 3656 N N . GLY A 1 449 ? 43.380 -30.638 -42.092 1.00 39.09 449 GLY A N 1
ATOM 3657 C CA . GLY A 1 449 ? 42.483 -30.730 -40.935 1.00 39.09 449 GLY A CA 1
ATOM 3658 C C . GLY A 1 449 ? 41.237 -29.848 -41.071 1.00 39.09 449 GLY A C 1
ATOM 3659 O O . GLY A 1 449 ? 41.251 -28.669 -40.745 1.00 39.09 449 GLY A O 1
ATOM 3660 N N . VAL A 1 450 ? 40.179 -30.463 -41.586 1.00 41.72 450 VAL A N 1
ATOM 3661 C CA . VAL A 1 450 ? 38.806 -30.007 -41.860 1.00 41.72 450 VAL A CA 1
ATOM 3662 C C . VAL A 1 450 ? 38.007 -29.509 -40.621 1.00 41.72 450 VAL A C 1
ATOM 3664 O O . VAL A 1 450 ? 38.053 -30.132 -39.572 1.00 41.72 450 VAL A O 1
ATOM 3667 N N . SER A 1 451 ? 37.240 -28.421 -40.824 1.00 39.31 451 SER A N 1
ATOM 3668 C CA . SER A 1 451 ? 35.883 -28.025 -40.339 1.00 39.31 451 SER A CA 1
ATOM 3669 C C . SER A 1 451 ? 35.339 -28.226 -38.901 1.00 39.31 451 SER A C 1
ATOM 3671 O O . SER A 1 451 ? 35.430 -29.311 -38.343 1.00 39.31 451 SER A O 1
ATOM 3673 N N . ALA A 1 452 ? 34.482 -27.248 -38.526 1.00 41.22 452 ALA A N 1
ATOM 3674 C CA . ALA A 1 452 ? 33.277 -27.301 -37.658 1.00 41.22 452 ALA A CA 1
ATOM 3675 C C . ALA A 1 452 ? 33.510 -27.524 -36.143 1.00 41.22 452 ALA A C 1
ATOM 3677 O O . ALA A 1 452 ? 34.367 -28.295 -35.752 1.00 41.22 452 ALA A O 1
ATOM 3678 N N . GLY A 1 453 ? 32.828 -26.890 -35.181 1.00 39.81 453 GLY A N 1
ATOM 3679 C CA . GLY A 1 453 ? 31.507 -26.255 -35.137 1.00 39.81 453 GLY A CA 1
ATOM 3680 C C . GLY A 1 453 ? 30.654 -26.959 -34.063 1.00 39.81 453 GLY A C 1
ATOM 3681 O O . GLY A 1 453 ? 30.241 -28.082 -34.313 1.00 39.81 453 GLY A O 1
ATOM 3682 N N . ALA A 1 454 ? 30.442 -26.328 -32.892 1.00 45.41 454 ALA A N 1
ATOM 3683 C CA . ALA A 1 454 ? 29.403 -26.562 -31.849 1.00 45.41 454 ALA A CA 1
ATOM 3684 C C . ALA A 1 454 ? 29.893 -25.897 -30.534 1.00 45.41 454 ALA A C 1
ATOM 3686 O O . ALA A 1 454 ? 31.001 -26.188 -30.099 1.00 45.41 454 ALA A O 1
ATOM 3687 N N . VAL A 1 455 ? 29.276 -24.860 -29.949 1.00 45.34 455 VAL A N 1
ATOM 3688 C CA . VAL A 1 455 ? 27.954 -24.763 -29.284 1.00 45.34 455 VAL A CA 1
ATOM 3689 C C . VAL A 1 455 ? 27.786 -25.766 -28.133 1.00 45.34 455 VAL A C 1
ATOM 3691 O O . VAL A 1 455 ? 27.678 -26.961 -28.384 1.00 45.34 455 VAL A O 1
ATOM 3694 N N . GLY A 1 456 ? 27.664 -25.265 -26.892 1.00 44.94 456 GLY A N 1
ATOM 3695 C CA . GLY A 1 456 ? 27.050 -26.019 -25.789 1.00 44.94 456 GLY A CA 1
ATOM 3696 C C . GLY A 1 456 ? 27.494 -25.678 -24.358 1.00 44.94 456 GLY A C 1
ATOM 3697 O O . GLY A 1 456 ? 28.414 -26.304 -23.855 1.00 44.94 456 GLY A O 1
ATOM 3698 N N . ALA A 1 457 ? 26.743 -24.771 -23.720 1.00 51.78 457 ALA A N 1
ATOM 3699 C CA . ALA A 1 457 ? 26.266 -24.788 -22.323 1.00 51.78 457 ALA A CA 1
ATOM 3700 C C . ALA A 1 457 ? 27.245 -24.858 -21.122 1.00 51.78 457 ALA A C 1
ATOM 3702 O O . ALA A 1 457 ? 27.838 -25.897 -20.840 1.00 51.78 457 ALA A O 1
ATOM 3703 N N . ALA A 1 458 ? 27.218 -23.800 -20.301 1.00 53.22 458 ALA A N 1
ATOM 3704 C CA . ALA A 1 458 ? 26.686 -23.827 -18.929 1.00 53.22 458 ALA A CA 1
ATOM 3705 C C . ALA A 1 458 ? 26.223 -22.418 -18.534 1.00 53.22 458 ALA A C 1
ATOM 3707 O O . ALA A 1 458 ? 26.959 -21.462 -18.873 1.00 53.22 458 ALA A O 1
#

Radius of gyration: 65.96 Å; Cα contacts (8 Å, |Δi|>4): 215; chains: 1; bounding box: 156×72×198 Å